Protein AF-A0ABD6ERK0-F1 (afdb_monomer_lite)

Foldseek 3Di:
DPVCVCVVLDDDFQPFPFDFFVPFFFDLDDPDQPQVLDPPPPDVVVVVVVVVCCVVVVVVLVPDDPVVNVVVVVVVVVVVVVVVVVSVVVNVPDPPLLALSLFVNQQDPVVVVVVVVVVVVVVVDDDDDDDDDDPPPPPGDGDDDRDPLVVLVCLLVLLVQLPFQDADPVRDTSNNVSVVVVSNCCRNPLSSSCSNLLNPLPVVVPCVPPVADDDDPVNVSSLVSLQSSLVVCVVRRQNNLSNLLRSLLRSLLVCVVQPAACSLVSLLSSLVVNLSSLLSRHPRDPVVVCVRCVVSVRCLLAAPLDAFAFAQKEWEAEPCVVVVDDIDMDGADPADFLLVVLVVRCVVNVPDPVQSLQKFKAFPGHRQTDDRRDHRRSPGGYDPPDHGYIYTDGHDNLVSLQSNLVVLLSVLSSLLSNLSSLLSNQVSDDLVCNAVSLVVVQVSQLPHPCAPVVLLDADVVNLDDPSNVVRVVSNLSSLLSLLSSLLSSLLSYDLPDDDPCVLSSLVSLLSSCQVPVVPPVSVVSSVVSLVSNCVRNVVCVVPCSCVSHVVSVVVSD

Secondary structure (DSSP, 8-state):
--TTHHHHS-PPPP--SSPPPSSPSSBS-PPPSS-TTS-----HHHHHHHHHHHHHHHHHHHTS-HHHHHHHHHHHHHHHHHHHHHHHHHHHH--GGGS-HHHHH-B-HHHHHHHHHHHHHHTTS----------------BPPP---GGGGGTHHHHHHGGG---B-TTS-BHHHHHHHHHHHHHHH-HHHHHHHHHTTTS-HHHHTT-S-----HHHHHHHHHHHHHHHHSSSPPHHHHHHHHHHHHHHHHHHHHS--TTHHHHHHHHHHHHHHHGGG-BT--HHHHHHHHHHTT-HHHH-TT--PPBPSEEEEE-GGGGGTPPPEEEE--TT-BHHHHHHHHHHHTT--TTTGGGEEEEETTT-PBPPTTSBGGGT-B--TT---EEEEEE--HHHHHHHHHHHHHHHHHHHHHHHHHHHHHHHT--GGGHHHHHHHHHHHHHT-TTTTHHHH---GGG-SSTTHHHHHHHHHHHHHHHHHHHHHHHHHS-TTS-SSSHHHHHHHHHHHHHHHTT-HHHHHHHHHHHHHHHHHTHHHHTTTGGGGTHHHHHHH-

Sequence (557 aa):
MEDGAQLNFKVPPPSIDFTLPSPPIGQSQNPVVDPPWMPHVKTKVEELSLKEEEQATSQTIMTMTRTRRKQKQEMVRKAVIEAEEKQCLLRQKFPLRATAVIQQAAYEPALFHHQATTQMNAEGSGEEADGHPSSTRQQMPVAQPLLPSSLLAVVPSIIEMLDDVQVDSDGISVSDVAKKVIWSCICEDPALFLRHFLEKLTNRDRQSTTFDFHSTSRWEYLMSLLRKLILRFRPIPNQTAYTLLNYLFGFVMFYVRSPCEGSDRAIGMALSITWLVAPNVHGLYFKDLKQTLKKEQCDQALMITANVPSAKKIIVHGPDSGVGGIPAQFPIHEDTQFQQLLTDSLEFFNIPENEVGSYFLVDTKTNLVHVPTYYVRDFYFFHRSFYPQISLMKIDVDEAHLRMRTMAFNQKFIECGKVLLTYDSLKHSVPAVIPQRIFFLHDEFTHLPSFPRKSLETCFGMYNGPMGCELQAMDAMHKHLWAKLMADMFEKMENAFMFGDLHLFINVINGVVLMHCEDVIILRRCMATYISMAVHFNTLFATQGFFLIMPTILRCY

Radius of gyration: 29.51 Å; chains: 1; bounding box: 86×69×81 Å

Structure (mmCIF, N/CA/C/O backbone):
data_AF-A0ABD6ERK0-F1
#
_entry.id   AF-A0ABD6ERK0-F1
#
loop_
_atom_site.group_PDB
_atom_site.id
_atom_site.type_symbol
_atom_site.label_atom_id
_atom_site.label_alt_id
_atom_site.label_comp_id
_atom_site.label_asym_id
_atom_site.label_entity_id
_atom_site.label_seq_id
_atom_site.pdbx_PDB_ins_code
_atom_site.Cartn_x
_atom_site.Cartn_y
_atom_site.Cartn_z
_atom_site.occupancy
_atom_site.B_iso_or_equiv
_atom_site.auth_seq_id
_atom_site.auth_comp_id
_atom_site.auth_asym_id
_atom_site.auth_atom_id
_atom_site.pdbx_PDB_model_num
ATOM 1 N N . MET A 1 1 ? -13.112 9.179 -47.337 1.00 39.22 1 MET A N 1
ATOM 2 C CA . MET A 1 1 ? -13.071 8.511 -46.016 1.00 39.22 1 MET A CA 1
ATOM 3 C C . MET A 1 1 ? -12.095 9.178 -45.053 1.00 39.22 1 MET A C 1
ATOM 5 O O . MET A 1 1 ? -12.216 8.915 -43.869 1.00 39.22 1 MET A O 1
ATOM 9 N N . GLU A 1 2 ? -11.162 10.019 -45.514 1.00 42.75 2 GLU A N 1
ATOM 10 C CA . GLU A 1 2 ? -10.186 10.701 -44.645 1.00 42.75 2 GLU A CA 1
ATOM 11 C C . GLU A 1 2 ? -10.699 12.050 -44.107 1.00 42.75 2 GLU A C 1
ATOM 13 O O . GLU A 1 2 ? -10.491 12.355 -42.932 1.00 42.75 2 GLU A O 1
ATOM 18 N N . ASP A 1 3 ? -11.469 12.805 -44.900 1.00 36.16 3 ASP A N 1
ATOM 19 C CA . ASP A 1 3 ? -12.079 14.060 -44.444 1.00 36.16 3 ASP A CA 1
ATOM 20 C C . ASP A 1 3 ? -13.128 13.822 -43.349 1.00 36.16 3 ASP A C 1
ATOM 22 O O . ASP A 1 3 ? -14.119 13.115 -43.539 1.00 36.16 3 ASP A O 1
ATOM 26 N N . GLY A 1 4 ? -12.891 14.408 -42.173 1.00 48.00 4 GLY A N 1
ATOM 27 C CA . GLY A 1 4 ? -13.768 14.312 -41.001 1.00 48.00 4 GLY A CA 1
ATOM 28 C C . GLY A 1 4 ? -13.608 13.038 -40.160 1.00 48.00 4 GLY A C 1
ATOM 29 O O . GLY A 1 4 ? -14.177 12.963 -39.071 1.00 48.00 4 GLY A O 1
ATOM 30 N N . ALA A 1 5 ? -12.799 12.059 -40.582 1.00 50.19 5 ALA A N 1
ATOM 31 C CA . ALA A 1 5 ? -12.547 10.844 -39.798 1.00 50.19 5 ALA A CA 1
ATOM 32 C C . ALA A 1 5 ? -11.905 11.165 -38.440 1.00 50.19 5 ALA A C 1
ATOM 34 O O . ALA A 1 5 ? -12.342 10.656 -37.411 1.00 50.19 5 ALA A O 1
ATOM 35 N N . GLN A 1 6 ? -10.945 12.092 -38.403 1.00 46.62 6 GLN A N 1
ATOM 36 C CA . GLN A 1 6 ? -10.328 12.540 -37.150 1.00 46.62 6 GLN A CA 1
ATOM 37 C C . GLN A 1 6 ? -11.318 13.208 -36.180 1.00 46.62 6 GLN A C 1
ATOM 39 O O . GLN A 1 6 ? -11.075 13.195 -34.980 1.00 46.62 6 GLN A O 1
ATOM 44 N N . LEU A 1 7 ? -12.435 13.766 -36.666 1.00 49.31 7 LEU A N 1
ATOM 45 C CA . LEU A 1 7 ? -13.499 14.324 -35.819 1.00 49.31 7 LEU A CA 1
ATOM 46 C C . LEU A 1 7 ? -14.461 13.235 -35.314 1.00 49.31 7 LEU A C 1
ATOM 48 O O . LEU A 1 7 ? -14.952 13.335 -34.194 1.00 49.31 7 LEU A O 1
ATOM 52 N N . ASN A 1 8 ? -14.686 12.181 -36.106 1.00 50.41 8 ASN A N 1
ATOM 53 C CA . ASN A 1 8 ? -15.605 11.082 -35.786 1.00 50.41 8 ASN A CA 1
ATOM 54 C C . ASN A 1 8 ? -14.971 9.959 -34.942 1.00 50.41 8 ASN A C 1
ATOM 56 O O . ASN A 1 8 ? -15.676 9.279 -34.201 1.00 50.41 8 ASN A O 1
ATOM 60 N N . PHE A 1 9 ? -13.652 9.757 -35.031 1.00 53.31 9 PHE A N 1
ATOM 61 C CA . PHE A 1 9 ? -12.916 8.738 -34.268 1.00 53.31 9 PHE A CA 1
ATOM 62 C C . PHE A 1 9 ? -12.213 9.292 -33.023 1.00 53.31 9 PHE A C 1
ATOM 64 O O . PHE A 1 9 ? -11.532 8.544 -32.320 1.00 53.31 9 PHE A O 1
ATOM 71 N N . LYS A 1 10 ? -12.374 10.588 -32.723 1.00 56.91 10 LYS A N 1
ATOM 72 C CA . LYS A 1 10 ? -11.794 11.192 -31.526 1.00 56.91 10 LYS A CA 1
ATOM 73 C C . LYS A 1 10 ? -12.532 10.692 -30.293 1.00 56.91 10 LYS A C 1
ATOM 75 O O . LYS A 1 10 ? -13.604 11.179 -29.942 1.00 56.91 10 LYS A O 1
ATOM 80 N N . VAL A 1 11 ? -11.941 9.714 -29.622 1.00 63.28 11 VAL A N 1
ATOM 81 C CA . VAL A 1 11 ? -12.411 9.300 -28.305 1.00 63.28 11 VAL A CA 1
ATOM 82 C C . VAL A 1 11 ? -11.940 10.362 -27.305 1.00 63.28 11 VAL A C 1
ATOM 84 O O . VAL A 1 11 ? -10.745 10.668 -27.278 1.00 63.28 11 VAL A O 1
ATOM 87 N N . PRO A 1 12 ? -12.833 10.973 -26.503 1.00 66.31 12 PRO A N 1
ATOM 88 C CA . PRO A 1 12 ? -12.411 11.910 -25.460 1.00 66.31 12 PRO A CA 1
ATOM 89 C C . PRO A 1 12 ? -11.480 11.204 -24.460 1.00 66.31 12 PRO A C 1
ATOM 91 O O . PRO A 1 12 ? -11.413 9.981 -24.461 1.00 66.31 12 PRO A O 1
ATOM 94 N N . PRO A 1 13 ? -10.777 11.895 -23.556 1.00 68.00 13 PRO A N 1
ATOM 95 C CA . PRO A 1 13 ? -10.128 11.230 -22.425 1.00 68.00 13 PRO A CA 1
ATOM 96 C C . PRO A 1 13 ? -11.131 10.401 -21.593 1.00 68.00 13 PRO A C 1
ATOM 98 O O . PRO A 1 13 ? -12.347 10.634 -21.693 1.00 68.00 13 PRO A O 1
ATOM 101 N N . PRO A 1 14 ? -10.666 9.425 -20.789 1.00 75.88 14 PRO A N 1
ATOM 102 C CA . PRO A 1 14 ? -11.515 8.761 -19.805 1.00 75.88 14 PRO A CA 1
ATOM 103 C C . PRO A 1 14 ? -12.236 9.795 -18.934 1.00 75.88 14 PRO A C 1
ATOM 105 O O . PRO A 1 14 ? -11.604 10.692 -18.376 1.00 75.88 14 PRO A O 1
ATOM 108 N N . SER A 1 15 ? -13.560 9.686 -18.838 1.00 82.31 15 SER A N 1
ATOM 109 C CA . SER A 1 15 ? -14.375 10.539 -17.978 1.00 82.31 15 SER A CA 1
ATOM 110 C C . SER A 1 15 ? -14.292 10.009 -16.550 1.00 82.31 15 SER A C 1
ATOM 112 O O . SER A 1 15 ? -15.090 9.162 -16.158 1.00 82.31 15 SER A O 1
ATOM 114 N N . ILE A 1 16 ? -13.308 10.487 -15.792 1.00 85.88 16 ILE A N 1
ATOM 115 C CA . ILE A 1 16 ? -13.123 10.143 -14.379 1.00 85.88 16 ILE A CA 1
ATOM 116 C C . ILE A 1 16 ? -13.662 11.246 -13.463 1.00 85.88 16 ILE A C 1
ATOM 118 O O . ILE A 1 16 ? -13.594 12.428 -13.797 1.00 85.88 16 ILE A O 1
ATOM 122 N N . ASP A 1 17 ? -14.138 10.857 -12.281 1.00 84.69 17 ASP A N 1
ATOM 123 C CA . ASP A 1 17 ? -14.733 11.780 -11.300 1.00 84.69 17 ASP A CA 1
ATOM 124 C C . ASP A 1 17 ? -13.699 12.336 -10.299 1.00 84.69 17 ASP A C 1
ATOM 126 O O . ASP A 1 17 ? -14.041 12.981 -9.308 1.00 84.69 17 ASP A O 1
ATOM 130 N N . PHE A 1 18 ? -12.415 12.064 -10.531 1.00 89.75 18 PHE A N 1
ATOM 131 C CA . PHE A 1 18 ? -11.323 12.414 -9.631 1.00 89.75 18 PHE A CA 1
ATOM 132 C C . PHE A 1 18 ? -10.154 13.057 -10.372 1.00 89.75 18 PHE A C 1
ATOM 134 O O . PHE A 1 18 ? -9.993 12.924 -11.582 1.00 89.75 18 PHE A O 1
ATOM 141 N N . THR A 1 19 ? -9.310 13.770 -9.630 1.00 92.81 19 THR A N 1
ATOM 142 C CA . THR A 1 19 ? -8.120 14.429 -10.178 1.00 92.81 19 THR A CA 1
ATOM 143 C C . THR A 1 19 ? -6.888 13.551 -10.012 1.00 92.81 19 THR A C 1
ATOM 145 O O . THR A 1 19 ? -6.729 12.903 -8.978 1.00 92.81 19 THR A O 1
ATOM 148 N N . LEU A 1 20 ? -5.974 13.605 -10.976 1.00 94.31 20 LEU A N 1
ATOM 149 C CA . LEU A 1 20 ? -4.662 12.963 -10.877 1.00 94.31 20 LEU A CA 1
ATOM 150 C C . LEU A 1 20 ? -3.682 13.812 -10.036 1.00 94.31 20 LEU A C 1
ATOM 152 O O . LEU A 1 20 ? -3.896 15.021 -9.911 1.00 94.31 20 LEU A O 1
ATOM 156 N N . PRO A 1 21 ? -2.604 13.217 -9.486 1.00 94.56 21 PRO A N 1
ATOM 157 C CA . PRO A 1 21 ? -1.539 13.965 -8.813 1.00 94.56 21 PRO A CA 1
ATOM 158 C C . PRO A 1 21 ? -0.911 15.041 -9.715 1.00 94.56 21 PRO A C 1
ATOM 160 O O . PRO A 1 21 ? -0.684 14.791 -10.903 1.00 94.56 21 PRO A O 1
ATOM 163 N N . SER A 1 22 ? -0.596 16.219 -9.157 1.00 92.75 22 SER A N 1
ATOM 164 C CA . SER A 1 22 ? 0.041 17.317 -9.898 1.00 92.75 22 SER A CA 1
ATOM 165 C C . SER A 1 22 ? 1.295 17.889 -9.195 1.00 92.75 22 SER A C 1
ATOM 167 O O . SER A 1 22 ? 1.186 18.619 -8.195 1.00 92.75 22 SER A O 1
ATOM 169 N N . PRO A 1 23 ? 2.512 17.653 -9.734 1.00 93.56 23 PRO A N 1
ATOM 170 C CA . PRO A 1 23 ? 2.796 17.003 -11.018 1.00 93.56 23 PRO A CA 1
ATOM 171 C C . PRO A 1 23 ? 2.536 15.484 -10.995 1.00 93.56 23 PRO A C 1
ATOM 173 O O . PRO A 1 23 ? 2.523 14.886 -9.919 1.00 93.56 23 PRO A O 1
ATOM 176 N N . PRO A 1 24 ? 2.369 14.841 -12.165 1.00 93.50 24 PRO A N 1
ATOM 177 C CA . PRO A 1 24 ? 2.331 13.388 -12.249 1.00 93.50 24 PRO A CA 1
ATOM 178 C C . PRO A 1 24 ? 3.612 12.754 -11.702 1.00 93.50 24 PRO A C 1
ATOM 180 O O . PRO A 1 24 ? 4.706 13.302 -11.840 1.00 93.50 24 PRO A O 1
ATOM 183 N N . ILE A 1 25 ? 3.478 11.569 -11.118 1.00 93.69 25 ILE A N 1
ATOM 184 C CA . ILE A 1 25 ? 4.581 10.856 -10.476 1.00 93.69 25 ILE A CA 1
ATOM 185 C C . ILE A 1 25 ? 5.231 9.887 -11.467 1.00 93.69 25 ILE A C 1
ATOM 187 O O . ILE A 1 25 ? 4.555 9.066 -12.091 1.00 93.69 25 ILE A O 1
ATOM 191 N N . GLY A 1 26 ? 6.561 9.963 -11.564 1.00 91.25 26 GLY A N 1
ATOM 192 C CA . GLY A 1 26 ? 7.364 9.185 -12.504 1.00 91.25 26 GLY A CA 1
ATOM 193 C C . GLY A 1 26 ? 7.363 9.768 -13.919 1.00 91.25 26 GLY A C 1
ATOM 194 O O . GLY A 1 26 ? 6.936 10.896 -14.158 1.00 91.25 26 GLY A O 1
ATOM 195 N N . GLN A 1 27 ? 7.867 8.989 -14.869 1.00 87.44 27 GLN A N 1
ATOM 196 C CA . GLN A 1 27 ? 7.986 9.364 -16.274 1.00 87.44 27 GLN A CA 1
ATOM 197 C C . GLN A 1 27 ? 7.202 8.383 -17.142 1.00 87.44 27 GLN A C 1
ATOM 199 O O . GLN A 1 27 ? 7.307 7.169 -16.960 1.00 87.44 27 GLN A O 1
ATOM 204 N N . SER A 1 28 ? 6.434 8.912 -18.098 1.00 81.31 28 SER A N 1
ATOM 205 C CA . SER A 1 28 ? 5.594 8.102 -18.986 1.00 81.31 28 SER A CA 1
ATOM 206 C C . SER A 1 28 ? 6.409 7.209 -19.912 1.00 81.31 28 SER A C 1
ATOM 208 O O . SER A 1 28 ? 6.027 6.073 -20.162 1.00 81.31 28 SER A O 1
ATOM 210 N N . GLN A 1 29 ? 7.538 7.697 -20.414 1.00 73.25 29 GLN A N 1
ATOM 211 C CA . GLN A 1 29 ? 8.322 7.000 -21.422 1.00 73.25 29 GLN A CA 1
ATOM 212 C C . GLN A 1 29 ? 9.809 7.270 -21.257 1.00 73.25 29 GLN A C 1
ATOM 214 O O . GLN A 1 29 ? 10.222 8.375 -20.900 1.00 73.25 29 GLN A O 1
ATOM 219 N N . ASN A 1 30 ? 10.611 6.261 -21.590 1.00 72.31 30 ASN A N 1
ATOM 220 C CA . ASN A 1 30 ? 12.036 6.467 -21.792 1.00 72.31 30 ASN A CA 1
ATOM 221 C C . ASN A 1 30 ? 12.264 7.082 -23.168 1.00 72.31 30 ASN A C 1
ATOM 223 O O . ASN A 1 30 ? 11.604 6.669 -24.124 1.00 72.31 30 ASN A O 1
ATOM 227 N N . PRO A 1 31 ? 13.206 8.029 -23.297 1.00 72.44 31 PRO A N 1
ATOM 228 C CA . PRO A 1 31 ? 13.581 8.532 -24.605 1.00 72.44 31 PRO A CA 1
ATOM 229 C C . PRO A 1 31 ? 14.077 7.366 -25.464 1.00 72.44 31 PRO A C 1
ATOM 231 O O . PRO A 1 31 ? 14.952 6.603 -25.043 1.00 72.44 31 PRO A O 1
ATOM 234 N N . VAL A 1 32 ? 13.493 7.221 -26.655 1.00 75.94 32 VAL A N 1
ATOM 235 C CA . VAL A 1 32 ? 13.924 6.217 -27.629 1.00 75.94 32 VAL A CA 1
ATOM 236 C C . VAL A 1 32 ? 15.338 6.563 -28.074 1.00 75.94 32 VAL A C 1
ATOM 238 O O . VAL A 1 32 ? 15.610 7.692 -28.484 1.00 75.94 32 VAL A O 1
ATOM 241 N N . VAL A 1 33 ? 16.242 5.592 -27.957 1.00 73.94 33 VAL A N 1
ATOM 242 C CA . VAL A 1 33 ? 17.624 5.741 -28.413 1.00 73.94 33 VAL A CA 1
ATOM 243 C C . VAL A 1 33 ? 17.616 5.673 -29.937 1.00 73.94 33 VAL A C 1
ATOM 245 O O . VAL A 1 33 ? 17.230 4.650 -30.491 1.00 73.94 33 VAL A O 1
ATOM 248 N N . ASP A 1 34 ? 18.027 6.759 -30.589 1.00 70.06 34 ASP A N 1
ATOM 249 C CA . ASP A 1 34 ? 18.109 6.907 -32.050 1.00 70.06 34 ASP A CA 1
ATOM 250 C C . ASP A 1 34 ? 16.825 6.499 -32.785 1.00 70.06 34 ASP A C 1
ATOM 252 O O . ASP A 1 34 ? 16.810 5.504 -33.514 1.00 70.06 34 ASP A O 1
ATOM 256 N N . PRO A 1 35 ? 15.722 7.246 -32.597 1.00 72.19 35 PRO A N 1
ATOM 257 C CA . PRO A 1 35 ? 14.460 6.893 -33.219 1.00 72.19 35 PRO A CA 1
ATOM 258 C C . PRO A 1 35 ? 14.608 6.974 -34.747 1.00 72.19 35 PRO A C 1
ATOM 260 O O . PRO A 1 35 ? 14.918 8.054 -35.257 1.00 72.19 35 PRO A O 1
ATOM 263 N N . PRO A 1 36 ? 14.355 5.889 -35.506 1.00 67.81 36 PRO A N 1
ATOM 264 C CA . PRO A 1 36 ? 14.540 5.888 -36.960 1.00 67.81 36 PRO A CA 1
ATOM 265 C C . PRO A 1 36 ? 13.576 6.838 -37.688 1.00 67.81 36 PRO A C 1
ATOM 267 O O . PRO A 1 36 ? 13.808 7.188 -38.840 1.00 67.81 36 PRO A O 1
ATOM 270 N N . TRP A 1 37 ? 12.502 7.257 -37.014 1.00 70.25 37 TRP A N 1
ATOM 271 C CA . TRP A 1 37 ? 11.510 8.220 -37.495 1.00 70.25 37 TRP A CA 1
ATOM 272 C C . TRP A 1 37 ? 11.851 9.680 -37.169 1.00 70.25 37 TRP A C 1
ATOM 274 O O . TRP A 1 37 ? 11.158 10.580 -37.638 1.00 70.25 37 TRP A O 1
ATOM 284 N N . MET A 1 38 ? 12.884 9.949 -36.362 1.00 65.00 38 MET A N 1
ATOM 285 C CA . MET A 1 38 ? 13.260 11.323 -36.041 1.00 65.00 38 MET A CA 1
ATOM 286 C C . MET A 1 38 ? 14.084 11.898 -37.201 1.00 65.00 38 MET A C 1
ATOM 288 O O . MET A 1 38 ? 15.138 11.345 -37.531 1.00 65.00 38 MET A O 1
ATOM 292 N N . PRO A 1 39 ? 13.643 12.991 -37.850 1.00 59.28 39 PRO A N 1
ATOM 293 C CA . PRO A 1 39 ? 14.443 13.617 -38.889 1.00 59.28 39 PRO A CA 1
ATOM 294 C C . PRO A 1 39 ? 15.776 14.071 -38.291 1.00 59.28 39 PRO A C 1
ATOM 296 O O . PRO A 1 39 ? 15.822 14.619 -37.189 1.00 59.28 39 PRO A O 1
ATOM 299 N N . HIS A 1 40 ? 16.862 13.873 -39.038 1.00 57.53 40 HIS A N 1
ATOM 300 C CA . HIS A 1 40 ? 18.178 14.409 -38.699 1.00 57.53 40 HIS A CA 1
ATOM 301 C C . HIS A 1 40 ? 18.157 15.927 -38.925 1.00 57.53 40 HIS A C 1
ATOM 303 O O . HIS A 1 40 ? 18.734 16.443 -39.883 1.00 57.53 40 HIS A O 1
ATOM 309 N N . VAL A 1 41 ? 17.420 16.654 -38.086 1.00 49.06 41 VAL A N 1
ATOM 310 C CA . VAL A 1 41 ? 17.426 18.111 -38.088 1.00 49.06 41 VAL A CA 1
ATOM 311 C C . VAL A 1 41 ? 18.729 18.515 -37.427 1.00 49.06 41 VAL A C 1
ATOM 313 O O . VAL A 1 41 ? 18.817 18.596 -36.207 1.00 49.06 41 VAL A O 1
ATOM 316 N N . LYS A 1 42 ? 19.757 18.754 -38.242 1.00 43.44 42 LYS A N 1
ATOM 317 C CA . LYS A 1 42 ? 20.904 19.550 -37.814 1.00 43.44 42 LYS A CA 1
ATOM 318 C C . LYS A 1 42 ? 20.364 20.941 -37.506 1.00 43.44 42 LYS A C 1
ATOM 320 O O . LYS A 1 42 ? 20.173 21.755 -38.411 1.00 43.44 42 LYS A O 1
ATOM 325 N N . THR A 1 43 ? 19.991 21.196 -36.257 1.00 42.59 43 THR A N 1
ATOM 326 C CA . THR A 1 43 ? 19.592 22.538 -35.848 1.00 42.59 43 THR A CA 1
ATOM 327 C C . THR A 1 43 ? 20.782 23.451 -36.113 1.00 42.59 43 THR A C 1
ATOM 329 O O . THR A 1 43 ? 21.922 23.126 -35.784 1.00 42.59 43 THR A O 1
ATOM 332 N N . LYS A 1 44 ? 20.536 24.611 -36.734 1.00 40.50 44 LYS A N 1
ATOM 333 C CA . LYS A 1 44 ? 21.584 25.609 -37.006 1.00 40.50 44 LYS A CA 1
ATOM 334 C C . LYS A 1 44 ? 22.399 25.958 -35.754 1.00 40.50 44 LYS A C 1
ATOM 336 O O . LYS A 1 44 ? 23.532 26.376 -35.901 1.00 40.50 44 LYS A O 1
ATOM 341 N N . VAL A 1 45 ? 21.849 25.753 -34.554 1.00 40.72 45 VAL A N 1
ATOM 342 C CA . VAL A 1 45 ? 22.523 25.932 -33.259 1.00 40.72 45 VAL A CA 1
ATOM 343 C C . VAL A 1 45 ? 23.601 24.873 -33.007 1.00 40.72 45 VAL A C 1
ATOM 345 O O . VAL A 1 45 ? 24.693 25.248 -32.607 1.00 40.72 45 VAL A O 1
ATOM 348 N N . GLU A 1 46 ? 23.355 23.592 -33.301 1.00 37.72 46 GLU A N 1
ATOM 349 C CA . GLU A 1 46 ? 24.393 22.551 -33.220 1.00 37.72 46 GLU A CA 1
ATOM 350 C C . GLU A 1 46 ? 25.439 22.724 -34.322 1.00 37.72 46 GLU A C 1
ATOM 352 O O . GLU A 1 46 ? 26.622 22.537 -34.075 1.00 37.72 46 GLU A O 1
ATOM 357 N N . GLU A 1 47 ? 25.045 23.156 -35.527 1.00 38.97 47 GLU A N 1
ATOM 358 C CA . GLU A 1 47 ? 26.024 23.527 -36.554 1.00 38.97 47 GLU A CA 1
ATOM 359 C C . GLU A 1 47 ? 26.823 24.779 -36.189 1.00 38.97 47 GLU A C 1
ATOM 361 O O . GLU A 1 47 ? 27.983 24.850 -36.565 1.00 38.97 47 GLU A O 1
ATOM 366 N N . LEU A 1 48 ? 26.241 25.763 -35.500 1.00 38.59 48 LEU A N 1
ATOM 367 C CA . LEU A 1 48 ? 26.943 26.970 -35.062 1.00 38.59 48 LEU A CA 1
ATOM 368 C C . LEU A 1 48 ? 27.855 26.677 -33.873 1.00 38.59 48 LEU A C 1
ATOM 370 O O . LEU A 1 48 ? 28.981 27.142 -33.898 1.00 38.59 48 LEU A O 1
ATOM 374 N N . SER A 1 49 ? 27.448 25.846 -32.909 1.00 40.78 49 SER A N 1
ATOM 375 C CA . SER A 1 49 ? 28.321 25.423 -31.808 1.00 40.78 49 SER A CA 1
ATOM 376 C C . SER A 1 49 ? 29.430 24.493 -32.290 1.00 40.78 49 SER A C 1
ATOM 378 O O . SER A 1 49 ? 30.565 24.636 -31.856 1.00 40.78 49 SER A O 1
ATOM 380 N N . LEU A 1 50 ? 29.142 23.587 -33.235 1.00 40.53 50 LEU A N 1
ATOM 381 C CA . LEU A 1 50 ? 30.161 22.756 -33.879 1.00 40.53 50 LEU A CA 1
ATOM 382 C C . LEU A 1 50 ? 31.058 23.585 -34.798 1.00 40.53 50 LEU A C 1
ATOM 384 O O . LEU A 1 50 ? 32.246 23.316 -34.824 1.00 40.53 50 LEU A O 1
ATOM 388 N N . LYS A 1 51 ? 30.553 24.606 -35.505 1.00 40.62 51 LYS A N 1
ATOM 389 C CA . LYS A 1 51 ? 31.380 25.515 -36.323 1.00 40.62 51 LYS A CA 1
ATOM 390 C C . LYS A 1 51 ? 32.182 26.492 -35.469 1.00 40.62 51 LYS A C 1
ATOM 392 O O . LYS A 1 51 ? 33.304 26.793 -35.850 1.00 40.62 51 LYS A O 1
ATOM 397 N N . GLU A 1 52 ? 31.670 26.958 -34.332 1.00 44.75 52 GLU A N 1
ATOM 398 C CA . GLU A 1 52 ? 32.406 27.784 -33.366 1.00 44.75 52 GLU A CA 1
ATOM 399 C C . GLU A 1 52 ? 33.441 26.950 -32.610 1.00 44.75 52 GLU A C 1
ATOM 401 O O . GLU A 1 52 ? 34.578 27.395 -32.479 1.00 44.75 52 GLU A O 1
ATOM 406 N N . GLU A 1 53 ? 33.128 25.716 -32.197 1.00 46.97 53 GLU A N 1
ATOM 407 C CA . GLU A 1 53 ? 34.121 24.785 -31.654 1.00 46.97 53 GLU A CA 1
ATOM 408 C C . GLU A 1 53 ? 35.111 24.331 -32.726 1.00 46.97 53 GLU A C 1
ATOM 410 O O . GLU A 1 53 ? 36.299 24.267 -32.430 1.00 46.97 53 GLU A O 1
ATOM 415 N N . GLU A 1 54 ? 34.707 24.066 -33.971 1.00 46.03 54 GLU A N 1
ATOM 416 C CA . GLU A 1 54 ? 35.608 23.740 -35.088 1.00 46.03 54 GLU A CA 1
ATOM 417 C C . GLU A 1 54 ? 36.466 24.937 -35.490 1.00 46.03 54 GLU A C 1
ATOM 419 O O . GLU A 1 54 ? 37.635 24.741 -35.807 1.00 46.03 54 GLU A O 1
ATOM 424 N N . GLN A 1 55 ? 35.961 26.172 -35.450 1.00 47.31 55 GLN A N 1
ATOM 425 C CA . GLN A 1 55 ? 36.746 27.381 -35.719 1.00 47.31 55 GLN A CA 1
ATOM 426 C C . GLN A 1 55 ? 37.678 27.708 -34.550 1.00 47.31 55 GLN A C 1
ATOM 428 O O . GLN A 1 55 ? 38.864 27.951 -34.781 1.00 47.31 55 GLN A O 1
ATOM 433 N N . ALA A 1 56 ? 37.211 27.622 -33.303 1.00 49.91 56 ALA A N 1
ATOM 434 C CA . ALA A 1 56 ? 38.034 27.811 -32.111 1.00 49.91 56 ALA A CA 1
ATOM 435 C C . ALA A 1 56 ? 39.091 26.707 -31.986 1.00 49.91 56 ALA A C 1
ATOM 437 O O . ALA A 1 56 ? 40.256 26.983 -31.689 1.00 49.91 56 ALA A O 1
ATOM 438 N N . THR A 1 57 ? 38.747 25.449 -32.273 1.00 52.03 57 THR A N 1
ATOM 439 C CA . THR A 1 57 ? 39.716 24.351 -32.315 1.00 52.03 57 THR A CA 1
ATOM 440 C C . THR A 1 57 ? 40.638 24.451 -33.523 1.00 52.03 57 THR A C 1
ATOM 442 O O . THR A 1 57 ? 41.833 24.283 -33.314 1.00 52.03 57 THR A O 1
ATOM 445 N N . SER A 1 58 ? 40.177 24.804 -34.726 1.00 51.19 58 SER A N 1
ATOM 446 C CA . SER A 1 58 ? 41.029 24.947 -35.922 1.00 51.19 58 SER A CA 1
ATOM 447 C C . SER A 1 58 ? 42.027 26.099 -35.809 1.00 51.19 58 SER A C 1
ATOM 449 O O . SER A 1 58 ? 43.205 25.899 -36.110 1.00 51.19 58 SER A O 1
ATOM 451 N N . GLN A 1 59 ? 41.619 27.264 -35.295 1.00 51.03 59 GLN A N 1
ATOM 452 C CA . GLN A 1 59 ? 42.532 28.387 -35.038 1.00 51.03 59 GLN A CA 1
ATOM 453 C C . GLN A 1 59 ? 43.554 28.047 -33.938 1.00 51.03 59 GLN A C 1
ATOM 455 O O . GLN A 1 59 ? 44.741 28.351 -34.063 1.00 51.03 59 GLN A O 1
ATOM 460 N N . THR A 1 60 ? 43.125 27.316 -32.904 1.00 51.91 60 THR A N 1
ATOM 461 C CA . THR A 1 60 ? 43.996 26.827 -31.821 1.00 51.91 60 THR A CA 1
ATOM 462 C C . THR A 1 60 ? 44.927 25.689 -32.274 1.00 51.91 60 THR A C 1
ATOM 464 O O . THR A 1 60 ? 46.009 25.514 -31.727 1.00 51.91 60 THR A O 1
ATOM 467 N N . ILE A 1 61 ? 44.539 24.895 -33.276 1.00 50.69 61 ILE A N 1
ATOM 468 C CA . ILE A 1 61 ? 45.311 23.762 -33.814 1.00 50.69 61 ILE A CA 1
ATOM 469 C C . ILE A 1 61 ? 46.389 24.228 -34.806 1.00 50.69 61 ILE A C 1
ATOM 471 O O . ILE A 1 61 ? 47.439 23.589 -34.907 1.00 50.69 61 ILE A O 1
ATOM 475 N N . MET A 1 62 ? 46.156 25.330 -35.524 1.00 50.88 62 MET A N 1
ATOM 476 C CA . MET A 1 62 ? 47.085 25.873 -36.524 1.00 50.88 62 MET A CA 1
ATOM 477 C C . MET A 1 62 ? 48.349 26.508 -35.922 1.00 50.88 62 MET A C 1
ATOM 479 O O . MET A 1 62 ? 49.382 26.536 -36.583 1.00 50.88 62 MET A O 1
ATOM 483 N N . THR A 1 63 ? 48.301 26.952 -34.664 1.00 54.50 63 THR A N 1
ATOM 484 C CA . THR A 1 63 ? 49.426 27.574 -33.934 1.00 54.50 63 THR A CA 1
ATOM 485 C C . THR A 1 63 ? 50.151 26.614 -32.980 1.00 54.50 63 THR A C 1
ATOM 487 O O . THR A 1 63 ? 51.100 27.001 -32.300 1.00 54.50 63 THR A O 1
ATOM 490 N N . MET A 1 64 ? 49.738 25.343 -32.923 1.00 54.84 64 MET A N 1
ATOM 491 C CA . MET A 1 64 ? 50.301 24.336 -32.020 1.00 54.84 64 MET A CA 1
ATOM 492 C C . MET A 1 64 ? 51.406 23.495 -32.667 1.00 54.84 64 MET A C 1
ATOM 494 O O . MET A 1 64 ? 51.345 23.122 -33.837 1.00 54.84 64 MET A O 1
ATOM 498 N N . THR A 1 65 ? 52.399 23.106 -31.865 1.00 61.88 65 THR A N 1
ATOM 499 C CA . THR A 1 65 ? 53.420 22.128 -32.259 1.00 61.88 65 THR A CA 1
ATOM 500 C C . THR A 1 65 ? 52.784 20.804 -32.699 1.00 61.88 65 THR A C 1
ATOM 502 O O . THR A 1 65 ? 51.768 20.363 -32.152 1.00 61.88 65 THR A O 1
ATOM 505 N N . ARG A 1 66 ? 53.407 20.139 -33.686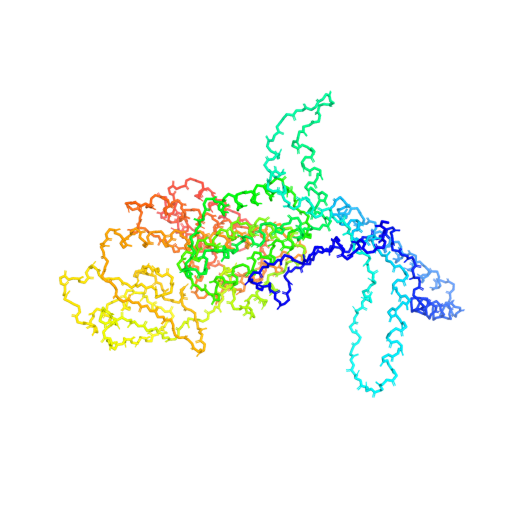 1.00 59.81 66 ARG A N 1
ATOM 506 C CA . ARG A 1 66 ? 52.943 18.880 -34.313 1.00 59.81 66 ARG A CA 1
ATOM 507 C C . ARG A 1 66 ? 52.466 17.826 -33.295 1.00 59.81 66 ARG A C 1
ATOM 509 O O . ARG A 1 66 ? 51.480 17.135 -33.540 1.00 59.81 66 ARG A O 1
ATOM 516 N N . THR A 1 67 ? 53.127 17.735 -32.142 1.00 67.00 67 THR A N 1
ATOM 517 C CA . THR A 1 67 ? 52.800 16.845 -31.015 1.00 67.00 67 THR A CA 1
ATOM 518 C C . THR A 1 67 ? 51.498 17.208 -30.296 1.00 67.00 67 THR A C 1
ATOM 520 O O . THR A 1 67 ? 50.682 16.325 -30.042 1.00 67.00 67 THR A O 1
ATOM 523 N N . ARG A 1 68 ? 51.252 18.493 -30.013 1.00 57.81 68 ARG A N 1
ATOM 524 C CA . ARG A 1 68 ? 50.051 18.959 -29.296 1.00 57.81 68 ARG A CA 1
ATOM 525 C C . ARG A 1 68 ? 48.794 18.862 -30.167 1.00 57.81 68 ARG A C 1
ATOM 527 O O . ARG A 1 68 ? 47.728 18.494 -29.677 1.00 57.81 68 ARG A O 1
ATOM 534 N N . ARG A 1 69 ? 48.937 19.070 -31.482 1.00 64.38 69 ARG A N 1
ATOM 535 C CA . ARG A 1 69 ? 47.880 18.797 -32.472 1.00 64.38 69 ARG A CA 1
ATOM 536 C C . ARG A 1 69 ? 47.477 17.321 -32.486 1.00 64.38 69 ARG A C 1
ATOM 538 O O . ARG A 1 69 ? 46.287 17.026 -32.431 1.00 64.38 69 ARG A O 1
ATOM 545 N N . LYS A 1 70 ? 48.455 16.406 -32.511 1.00 72.50 70 LYS A N 1
ATOM 546 C CA . LYS A 1 70 ? 48.198 14.957 -32.476 1.00 72.50 70 LYS A CA 1
ATOM 547 C C . LYS A 1 70 ? 47.496 14.539 -31.177 1.00 72.50 70 LYS A C 1
ATOM 549 O O . LYS A 1 70 ? 46.548 13.771 -31.234 1.00 72.50 70 LYS A O 1
ATOM 554 N N . GLN A 1 71 ? 47.897 15.094 -30.029 1.00 68.44 71 GLN A N 1
ATOM 555 C CA . GLN A 1 71 ? 47.234 14.835 -28.742 1.00 68.44 71 GLN A CA 1
ATOM 556 C C . GLN A 1 71 ? 45.777 15.314 -28.710 1.00 68.44 71 GLN A C 1
ATOM 558 O O . GLN A 1 71 ? 44.911 14.584 -28.238 1.00 68.44 71 GLN A O 1
ATOM 563 N N . LYS A 1 72 ? 45.482 16.512 -29.233 1.00 65.62 72 LYS A N 1
ATOM 564 C CA . LYS A 1 72 ? 44.106 17.031 -29.280 1.00 65.62 72 LYS A CA 1
ATOM 565 C C . LYS A 1 72 ? 43.226 16.227 -30.247 1.00 65.62 72 LYS A C 1
ATOM 567 O O . LYS A 1 72 ? 42.090 15.923 -29.910 1.00 65.62 72 LYS A O 1
ATOM 572 N N . GLN A 1 73 ? 43.761 15.828 -31.405 1.00 71.00 73 GLN A N 1
ATOM 573 C CA . GLN A 1 73 ? 43.060 14.936 -32.339 1.00 71.00 73 GLN A CA 1
ATOM 574 C C . GLN A 1 73 ? 42.758 13.568 -31.715 1.00 71.00 73 GLN A C 1
ATOM 576 O O . GLN A 1 73 ? 41.651 13.063 -31.876 1.00 71.00 73 GLN A O 1
ATOM 581 N N . GLU A 1 74 ? 43.704 12.998 -30.967 1.00 71.88 74 GLU A N 1
ATOM 582 C CA . GLU A 1 74 ? 43.499 11.726 -30.268 1.00 71.88 74 GLU A CA 1
ATOM 583 C C . GLU A 1 74 ? 42.454 11.846 -29.150 1.00 71.88 74 GLU A C 1
ATOM 585 O O . GLU A 1 74 ? 41.614 10.967 -28.994 1.00 71.88 74 GLU A O 1
ATOM 590 N N . MET A 1 75 ? 42.450 12.961 -28.411 1.00 66.94 75 MET A N 1
ATOM 591 C CA . MET A 1 75 ? 41.447 13.246 -27.380 1.00 66.94 75 MET A CA 1
ATOM 592 C C . MET A 1 75 ? 40.034 13.347 -27.968 1.00 66.94 75 MET A C 1
ATOM 594 O O . MET A 1 75 ? 39.111 12.746 -27.426 1.00 66.94 75 MET A O 1
ATOM 598 N N . VAL A 1 76 ? 39.871 14.044 -29.099 1.00 71.12 76 VAL A N 1
ATOM 599 C CA . VAL A 1 76 ? 38.584 14.127 -29.813 1.00 71.12 76 VAL A CA 1
ATOM 600 C C . VAL A 1 76 ? 38.166 12.752 -30.331 1.00 71.12 76 VAL A C 1
ATOM 602 O O . VAL A 1 76 ? 37.034 12.339 -30.108 1.00 71.12 76 VAL A O 1
ATOM 605 N N . ARG A 1 77 ? 39.081 12.000 -30.960 1.00 71.00 77 ARG A N 1
ATOM 606 C CA . ARG A 1 77 ? 38.801 10.637 -31.437 1.00 71.00 77 ARG A CA 1
ATOM 607 C C . ARG A 1 77 ? 38.346 9.728 -30.294 1.00 71.00 77 ARG A C 1
ATOM 609 O O . ARG A 1 77 ? 37.374 8.999 -30.455 1.00 71.00 77 ARG A O 1
ATOM 616 N N . LYS A 1 78 ? 39.016 9.794 -29.141 1.00 74.25 78 LYS A N 1
ATOM 617 C CA . LYS A 1 78 ? 38.649 9.029 -27.946 1.00 74.25 78 LYS A CA 1
ATOM 618 C C . LYS A 1 78 ? 37.274 9.435 -27.411 1.00 74.25 78 LYS A C 1
ATOM 620 O O . LYS A 1 78 ? 36.485 8.554 -27.105 1.00 74.25 78 LYS A O 1
ATOM 625 N N . ALA A 1 79 ? 36.970 10.732 -27.354 1.00 70.06 79 ALA A N 1
ATOM 626 C CA . ALA A 1 79 ? 35.662 11.222 -26.919 1.00 70.06 79 ALA A CA 1
ATOM 627 C C . ALA A 1 79 ? 34.525 10.771 -27.854 1.00 70.06 79 ALA A C 1
ATOM 629 O O . ALA A 1 79 ? 33.455 10.404 -27.378 1.00 70.06 79 ALA A O 1
ATOM 630 N N . VAL A 1 80 ? 34.761 10.742 -29.172 1.00 72.31 80 VAL A N 1
ATOM 631 C CA . VAL A 1 80 ? 33.795 10.218 -30.155 1.00 72.31 80 VAL A CA 1
ATOM 632 C C . VAL A 1 80 ? 33.565 8.720 -29.951 1.00 72.31 80 VAL A C 1
ATOM 634 O O . VAL A 1 80 ? 32.415 8.294 -29.900 1.00 72.31 80 VAL A O 1
ATOM 637 N N . ILE A 1 81 ? 34.636 7.936 -29.773 1.00 74.62 81 ILE A N 1
ATOM 638 C CA . ILE A 1 81 ? 34.533 6.495 -29.488 1.00 74.62 81 ILE A CA 1
ATOM 639 C C . ILE A 1 81 ? 33.760 6.262 -28.186 1.00 74.62 81 ILE A C 1
ATOM 641 O O . ILE A 1 81 ? 32.847 5.448 -28.160 1.00 74.62 81 ILE A O 1
ATOM 645 N N . GLU A 1 82 ? 34.066 7.006 -27.124 1.00 75.44 82 GLU A N 1
ATOM 646 C CA . GLU A 1 82 ? 33.386 6.885 -25.831 1.00 75.44 82 GLU A CA 1
ATOM 647 C C . GLU A 1 82 ? 31.898 7.270 -25.919 1.00 75.44 82 GLU A C 1
ATOM 649 O O . GLU A 1 82 ? 31.042 6.610 -25.325 1.00 75.44 82 GLU A O 1
ATOM 654 N N . ALA A 1 83 ? 31.560 8.304 -26.696 1.00 71.75 83 ALA A N 1
ATOM 655 C CA . ALA A 1 83 ? 30.175 8.682 -26.957 1.00 71.75 83 ALA A CA 1
ATOM 656 C C . ALA A 1 83 ? 29.420 7.593 -27.741 1.00 71.75 83 ALA A C 1
ATOM 658 O O . ALA A 1 83 ? 28.289 7.257 -27.383 1.00 71.75 83 ALA A O 1
ATOM 659 N N . GLU A 1 84 ? 30.047 7.002 -28.761 1.00 74.69 84 GLU A N 1
ATOM 660 C CA . GLU A 1 84 ? 29.464 5.923 -29.563 1.00 74.69 84 GLU A CA 1
ATOM 661 C C . GLU A 1 84 ? 29.324 4.620 -28.762 1.00 74.69 84 GLU A C 1
ATOM 663 O O . GLU A 1 84 ? 28.282 3.966 -28.825 1.00 74.69 84 GLU A O 1
ATOM 668 N N . GLU A 1 85 ? 30.309 4.274 -27.928 1.00 81.62 85 GLU A N 1
ATOM 669 C CA . GLU A 1 85 ? 30.227 3.163 -26.976 1.00 81.62 85 GLU A CA 1
ATOM 670 C C . GLU A 1 85 ? 29.081 3.378 -25.983 1.00 81.62 85 GLU A C 1
ATOM 672 O O . GLU A 1 85 ? 28.267 2.478 -25.764 1.00 81.62 85 GLU A O 1
ATOM 677 N N . LYS A 1 86 ? 28.943 4.592 -25.434 1.00 77.38 86 LYS A N 1
ATOM 678 C CA . LYS A 1 86 ? 27.828 4.954 -24.551 1.00 77.38 86 LYS A CA 1
ATOM 679 C C . LYS A 1 86 ? 26.479 4.806 -25.258 1.00 77.38 86 LYS A C 1
ATOM 681 O O . LYS A 1 86 ? 25.547 4.252 -24.677 1.00 77.38 86 LYS A O 1
ATOM 686 N N . GLN A 1 87 ? 26.365 5.256 -26.504 1.00 74.56 87 GLN A N 1
ATOM 687 C CA . GLN A 1 87 ? 25.14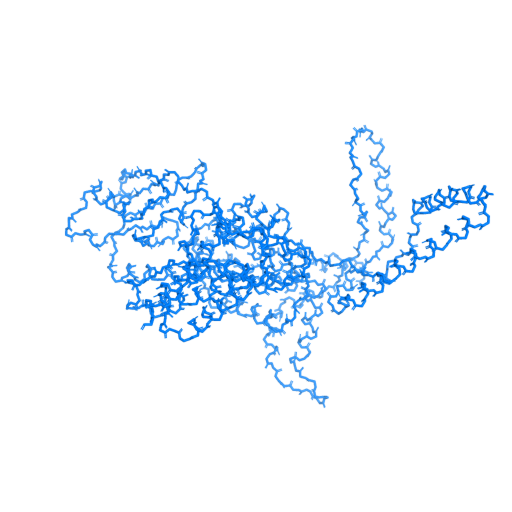4 5.131 -27.302 1.00 74.56 87 GLN A CA 1
ATOM 688 C C . GLN A 1 87 ? 24.838 3.665 -27.640 1.00 74.56 87 GLN A C 1
ATOM 690 O O . GLN A 1 87 ? 23.696 3.228 -27.513 1.00 74.56 87 GLN A O 1
ATOM 695 N N . CYS A 1 88 ? 25.854 2.867 -27.972 1.00 79.62 88 CYS A N 1
ATOM 696 C CA . CYS A 1 88 ? 25.733 1.428 -28.190 1.00 79.62 88 CYS A CA 1
ATOM 697 C C . CYS A 1 88 ? 25.221 0.705 -26.934 1.00 79.62 88 CYS A C 1
ATOM 699 O O . CYS A 1 88 ? 24.271 -0.076 -27.010 1.00 79.62 88 CYS A O 1
ATOM 701 N N . LEU A 1 89 ? 25.772 1.031 -25.760 1.00 81.06 89 LEU A N 1
ATOM 702 C CA . LEU A 1 89 ? 25.305 0.503 -24.476 1.00 81.06 89 LEU A CA 1
ATOM 703 C C . LEU A 1 89 ? 23.851 0.895 -24.179 1.00 81.06 89 LEU A C 1
ATOM 705 O O . LEU A 1 89 ? 23.103 0.089 -23.623 1.00 81.06 89 LEU A O 1
ATOM 709 N N . LEU A 1 90 ? 23.436 2.109 -24.551 1.00 78.44 90 LEU A N 1
ATOM 710 C CA . LEU A 1 90 ? 22.044 2.546 -24.427 1.00 78.44 90 LEU A CA 1
ATOM 711 C C . LEU A 1 90 ? 21.119 1.748 -25.358 1.00 78.44 90 LEU A C 1
ATOM 713 O O . LEU A 1 90 ? 20.083 1.273 -24.898 1.00 78.44 90 LEU A O 1
ATOM 717 N N . ARG A 1 91 ? 21.510 1.527 -26.623 1.00 78.25 91 ARG A N 1
ATOM 718 C CA . ARG A 1 91 ? 20.742 0.713 -27.587 1.00 78.25 91 ARG A CA 1
ATOM 719 C C . ARG A 1 91 ? 20.559 -0.724 -27.100 1.00 78.25 91 ARG A C 1
ATOM 721 O O . ARG A 1 91 ? 19.446 -1.235 -27.122 1.00 78.25 91 ARG A O 1
ATOM 728 N N . GLN A 1 92 ? 21.627 -1.359 -26.612 1.00 76.38 92 GLN A N 1
ATOM 729 C CA . GLN A 1 92 ? 21.581 -2.742 -26.112 1.00 76.38 92 GLN A CA 1
ATOM 730 C C . GLN A 1 92 ? 20.629 -2.917 -24.921 1.00 76.38 92 GLN A C 1
ATOM 732 O O . GLN A 1 92 ? 20.067 -3.993 -24.731 1.00 76.38 92 GLN A O 1
ATOM 737 N N . LYS A 1 93 ? 20.442 -1.867 -24.116 1.00 73.44 93 LYS A N 1
ATOM 738 C CA . LYS A 1 93 ? 19.569 -1.882 -22.936 1.00 73.44 93 LYS A CA 1
ATOM 739 C C . LYS A 1 93 ? 18.138 -1.419 -23.230 1.00 73.44 93 LYS A C 1
ATOM 741 O O . LYS A 1 93 ? 17.302 -1.471 -22.330 1.00 73.44 93 LYS A O 1
ATOM 746 N N . PHE A 1 94 ? 17.844 -0.948 -24.444 1.00 76.44 94 PHE A N 1
ATOM 747 C CA . PHE A 1 94 ? 16.561 -0.325 -24.756 1.00 76.44 94 PHE A CA 1
ATOM 748 C C . PHE A 1 94 ? 15.469 -1.368 -25.086 1.00 76.44 94 PHE A C 1
ATOM 750 O O . PHE A 1 94 ? 15.644 -2.182 -25.997 1.00 76.44 94 PHE A O 1
ATOM 757 N N . PRO A 1 95 ? 14.312 -1.360 -24.393 1.00 71.00 95 PRO A N 1
ATOM 758 C CA . PRO A 1 95 ? 13.260 -2.353 -24.596 1.00 71.00 95 PRO A CA 1
ATOM 759 C C . PRO A 1 95 ? 12.383 -2.009 -25.812 1.00 71.00 95 PRO A C 1
ATOM 761 O O . PRO A 1 95 ? 11.263 -1.517 -25.674 1.00 71.00 95 PRO A O 1
ATOM 764 N N . LEU A 1 96 ? 12.865 -2.322 -27.020 1.00 70.38 96 LEU A N 1
ATOM 765 C CA . LEU A 1 96 ? 12.182 -1.980 -28.279 1.00 70.38 96 LEU A CA 1
ATOM 766 C C . LEU A 1 96 ? 10.711 -2.442 -28.321 1.00 70.38 96 LEU A C 1
ATOM 768 O O . LEU A 1 96 ? 9.837 -1.690 -28.737 1.00 70.38 96 LEU A O 1
ATOM 772 N N . ARG A 1 97 ? 10.413 -3.654 -27.827 1.00 75.56 97 ARG A N 1
ATOM 773 C CA . ARG A 1 97 ? 9.054 -4.240 -27.842 1.00 75.56 97 ARG A CA 1
ATOM 774 C C . ARG A 1 97 ? 8.049 -3.554 -26.908 1.00 75.56 97 ARG A C 1
ATOM 776 O O . ARG A 1 97 ? 6.863 -3.842 -27.021 1.00 75.56 97 ARG A O 1
ATOM 783 N N . ALA A 1 98 ? 8.508 -2.702 -25.992 1.00 80.75 98 ALA A N 1
ATOM 784 C CA . ALA A 1 98 ? 7.668 -1.949 -25.058 1.00 80.75 98 ALA A CA 1
ATOM 785 C C . ALA A 1 98 ? 7.530 -0.467 -25.456 1.00 80.75 98 ALA A C 1
ATOM 787 O O . ALA A 1 98 ? 7.053 0.343 -24.667 1.00 80.75 98 ALA A O 1
ATOM 788 N N . THR A 1 99 ? 7.974 -0.096 -26.659 1.00 81.50 99 THR A N 1
ATOM 789 C CA . THR A 1 99 ? 7.884 1.278 -27.169 1.00 81.50 99 THR A CA 1
ATOM 790 C C . THR A 1 99 ? 6.559 1.478 -27.899 1.00 81.50 99 THR A C 1
ATOM 792 O O . THR A 1 99 ? 6.175 0.626 -28.694 1.00 81.50 99 THR A O 1
ATOM 795 N N . ALA A 1 100 ? 5.890 2.607 -27.654 1.00 81.19 100 ALA A N 1
ATOM 796 C CA . ALA A 1 100 ? 4.707 3.050 -28.397 1.00 81.19 100 ALA A CA 1
ATOM 797 C C . ALA A 1 100 ? 5.115 3.553 -29.793 1.00 81.19 100 ALA A C 1
ATOM 799 O O . ALA A 1 100 ? 5.161 4.756 -30.041 1.00 81.19 100 ALA A O 1
ATOM 800 N N . VAL A 1 101 ? 5.564 2.654 -30.671 1.00 79.25 101 VAL A N 1
ATOM 801 C CA . VAL A 1 101 ? 6.194 3.031 -31.944 1.00 79.25 101 VAL A CA 1
ATOM 802 C C . VAL A 1 101 ? 5.234 3.838 -32.804 1.00 79.25 101 VAL A C 1
ATOM 804 O O . VAL A 1 101 ? 5.668 4.819 -33.399 1.00 79.25 101 VAL A O 1
ATOM 807 N N . ILE A 1 102 ? 3.946 3.486 -32.839 1.00 77.88 102 ILE A N 1
ATOM 808 C CA . ILE A 1 102 ? 2.957 4.219 -33.638 1.00 77.88 102 ILE A CA 1
ATOM 809 C C . ILE A 1 102 ? 2.819 5.643 -33.097 1.00 77.88 102 ILE A C 1
ATOM 811 O O . ILE A 1 102 ? 2.898 6.596 -33.867 1.00 77.88 102 ILE A O 1
ATOM 815 N N . GLN A 1 103 ? 2.692 5.808 -31.777 1.00 75.81 103 GLN A N 1
ATOM 816 C CA . GLN A 1 103 ? 2.600 7.136 -31.166 1.00 75.81 103 GLN A CA 1
ATOM 817 C C . GLN A 1 103 ? 3.883 7.965 -31.347 1.00 75.81 103 GLN A C 1
ATOM 819 O O . GLN A 1 103 ? 3.809 9.157 -31.637 1.00 75.81 103 GLN A O 1
ATOM 824 N N . GLN A 1 104 ? 5.062 7.357 -31.187 1.00 75.81 104 GLN A N 1
ATOM 825 C CA . GLN A 1 104 ? 6.344 8.060 -31.321 1.00 75.81 104 GLN A CA 1
ATOM 826 C C . GLN A 1 104 ? 6.673 8.417 -32.774 1.00 75.81 104 GLN A C 1
ATOM 828 O O . GLN A 1 104 ? 7.303 9.445 -33.018 1.00 75.81 104 GLN A O 1
ATOM 833 N N . ALA A 1 105 ? 6.278 7.568 -33.725 1.00 73.19 105 ALA A N 1
ATOM 834 C CA . ALA A 1 105 ? 6.532 7.754 -35.149 1.00 73.19 105 ALA A CA 1
ATOM 835 C C . ALA A 1 105 ? 5.471 8.609 -35.850 1.00 73.19 105 ALA A C 1
ATOM 837 O O . ALA A 1 105 ? 5.682 8.992 -36.998 1.00 73.19 105 ALA A O 1
ATOM 838 N N . ALA A 1 106 ? 4.372 8.965 -35.178 1.00 72.25 106 ALA A N 1
ATOM 839 C CA . ALA A 1 106 ? 3.322 9.830 -35.717 1.00 72.25 106 ALA A CA 1
ATOM 840 C C . ALA A 1 106 ? 3.741 11.313 -35.833 1.00 72.25 106 ALA A C 1
ATOM 842 O O . ALA A 1 106 ? 2.907 12.212 -35.788 1.00 72.25 106 ALA A O 1
ATOM 843 N N . TYR A 1 107 ? 5.036 11.593 -35.970 1.00 67.69 107 TYR A N 1
ATOM 844 C CA . TYR A 1 107 ? 5.552 12.927 -36.248 1.00 67.69 107 TYR A CA 1
ATOM 845 C C . TYR A 1 107 ? 4.987 13.454 -37.575 1.00 67.69 107 TYR A C 1
ATOM 847 O O . TYR A 1 107 ? 5.128 12.798 -38.605 1.00 67.69 107 TYR A O 1
ATOM 855 N N . GLU A 1 108 ? 4.391 14.652 -37.551 1.00 66.00 108 GLU A N 1
ATOM 856 C CA . GLU A 1 108 ? 3.839 15.298 -38.745 1.00 66.00 108 GLU A CA 1
ATOM 857 C C . GLU A 1 108 ? 4.617 16.591 -39.066 1.00 66.00 108 GLU A C 1
ATOM 859 O O . GLU A 1 108 ? 4.319 17.660 -38.516 1.00 66.00 108 GLU A O 1
ATOM 864 N N . PRO A 1 109 ? 5.625 16.529 -39.960 1.00 58.84 109 PRO A N 1
ATOM 865 C CA . PRO A 1 109 ? 6.439 17.687 -40.320 1.00 58.84 109 PRO A CA 1
ATOM 866 C C . PRO A 1 109 ? 5.629 18.857 -40.901 1.00 58.84 109 PRO A C 1
ATOM 868 O O . PRO A 1 109 ? 6.053 20.010 -40.780 1.00 58.84 109 PRO A O 1
ATOM 871 N N . ALA A 1 110 ? 4.463 18.598 -41.505 1.00 60.84 110 ALA A N 1
ATOM 872 C CA . ALA A 1 110 ? 3.601 19.647 -42.049 1.00 60.84 110 ALA A CA 1
ATOM 873 C C . ALA A 1 110 ? 2.986 20.546 -40.957 1.00 60.84 110 ALA A C 1
ATOM 875 O O . ALA A 1 110 ? 2.824 21.750 -41.164 1.00 60.84 110 ALA A O 1
ATOM 876 N N . LEU A 1 111 ? 2.711 20.005 -39.763 1.00 55.47 111 LEU A N 1
ATOM 877 C CA . LEU A 1 111 ? 2.164 20.770 -38.634 1.00 55.47 111 LEU A CA 1
ATOM 878 C C . LEU A 1 111 ? 3.210 21.700 -37.987 1.00 55.47 111 LEU A C 1
ATOM 880 O O . LEU A 1 111 ? 2.848 22.693 -37.354 1.00 55.47 111 LEU A O 1
ATOM 884 N N . PHE A 1 112 ? 4.503 21.414 -38.175 1.00 55.16 112 PHE A N 1
ATOM 885 C CA . PHE A 1 112 ? 5.612 22.208 -37.635 1.00 55.16 112 PHE A CA 1
ATOM 886 C C . PHE A 1 112 ? 5.680 23.609 -38.261 1.00 55.16 112 PHE A C 1
ATOM 888 O O . PHE A 1 112 ? 5.865 24.604 -37.560 1.00 55.16 112 PHE A O 1
ATOM 895 N N . HIS A 1 113 ? 5.460 23.705 -39.578 1.00 52.22 113 HIS A N 1
ATOM 896 C CA . HIS A 1 113 ? 5.441 24.992 -40.279 1.00 52.22 113 HIS A CA 1
ATOM 897 C C . HIS A 1 113 ? 4.301 25.883 -39.783 1.00 52.22 113 HIS A C 1
ATOM 899 O O . HIS A 1 113 ? 4.500 27.083 -39.601 1.00 52.22 113 HIS A O 1
ATOM 905 N N . HIS A 1 114 ? 3.142 25.291 -39.490 1.00 48.19 114 HIS A N 1
ATOM 906 C CA . HIS A 1 114 ? 1.954 26.032 -39.084 1.00 48.19 114 HIS A CA 1
ATOM 907 C C . HIS A 1 114 ? 2.107 26.688 -37.703 1.00 48.19 114 HIS A C 1
ATOM 909 O O . HIS A 1 114 ? 1.695 27.831 -37.531 1.00 48.19 114 HIS A O 1
ATOM 915 N N . GLN A 1 115 ? 2.738 26.020 -36.728 1.00 48.81 115 GLN A N 1
ATOM 916 C CA . GLN A 1 115 ? 2.989 26.599 -35.398 1.00 48.81 115 GLN A CA 1
ATOM 917 C C . GLN A 1 115 ? 4.079 27.674 -35.406 1.00 48.81 115 GLN A C 1
ATOM 919 O O . GLN A 1 115 ? 3.909 28.703 -34.752 1.00 48.81 115 GLN A O 1
ATOM 924 N N . ALA A 1 116 ? 5.148 27.482 -36.187 1.00 47.62 116 ALA A N 1
ATOM 925 C CA . ALA A 1 116 ? 6.186 28.497 -36.356 1.00 47.62 116 ALA A CA 1
ATOM 926 C C . ALA A 1 116 ? 5.619 29.796 -36.960 1.00 47.62 116 ALA A C 1
ATOM 928 O O . ALA A 1 116 ? 6.003 30.887 -36.546 1.00 47.62 116 ALA A O 1
ATOM 929 N N . THR A 1 117 ? 4.644 29.695 -37.876 1.00 45.00 117 THR A N 1
ATOM 930 C CA . THR A 1 117 ? 3.972 30.887 -38.429 1.00 45.00 117 THR A CA 1
ATOM 931 C C . THR A 1 117 ? 3.050 31.563 -37.407 1.00 45.00 117 THR A C 1
ATOM 933 O O . THR A 1 117 ? 2.969 32.788 -37.365 1.00 45.00 117 THR A O 1
ATOM 936 N N . THR A 1 118 ? 2.367 30.791 -36.555 1.00 44.72 118 THR A N 1
ATOM 937 C CA . THR A 1 118 ? 1.453 31.333 -35.533 1.00 44.72 118 THR A CA 1
ATOM 938 C C . THR A 1 118 ? 2.200 32.008 -34.376 1.00 44.72 118 THR A C 1
ATOM 940 O O . THR A 1 118 ? 1.732 33.026 -33.876 1.00 44.72 118 THR A O 1
ATOM 943 N N . GLN A 1 119 ? 3.373 31.501 -33.977 1.00 43.25 119 GLN A N 1
ATOM 944 C CA . GLN A 1 119 ? 4.229 32.149 -32.969 1.00 43.25 119 GLN A CA 1
ATOM 945 C C . GLN A 1 119 ? 4.887 33.429 -33.497 1.00 43.25 119 GLN A C 1
ATOM 947 O O . GLN A 1 119 ? 4.874 34.437 -32.797 1.00 43.25 119 GLN A O 1
ATOM 952 N N . MET A 1 120 ? 5.343 33.447 -34.757 1.00 42.88 120 MET A N 1
ATOM 953 C CA . MET A 1 120 ? 5.853 34.676 -35.387 1.00 42.88 120 MET A CA 1
ATOM 954 C C . MET A 1 120 ? 4.797 35.790 -35.483 1.00 42.88 120 MET A C 1
ATOM 956 O O . MET A 1 120 ? 5.146 36.966 -35.446 1.00 42.88 120 MET A O 1
ATOM 960 N N . ASN A 1 121 ? 3.509 35.442 -35.557 1.00 41.59 121 ASN A N 1
ATOM 961 C CA . ASN A 1 121 ? 2.418 36.420 -35.528 1.00 41.59 121 ASN A CA 1
ATOM 962 C C . ASN A 1 121 ? 2.048 36.894 -34.108 1.00 41.59 121 ASN A C 1
ATOM 964 O O . ASN A 1 121 ? 1.417 37.940 -33.977 1.00 41.59 121 ASN A O 1
ATOM 968 N N . ALA A 1 122 ? 2.421 36.154 -33.057 1.00 40.44 122 ALA A N 1
ATOM 969 C CA . ALA A 1 122 ? 2.153 36.513 -31.660 1.00 40.44 122 ALA A CA 1
ATOM 970 C C . ALA A 1 122 ? 3.279 37.359 -31.031 1.00 40.44 122 ALA A C 1
ATOM 972 O O . ALA A 1 122 ? 3.012 38.182 -30.163 1.00 40.44 122 ALA A O 1
ATOM 973 N N . GLU A 1 123 ? 4.519 37.229 -31.512 1.00 38.47 123 GLU A N 1
ATOM 974 C CA . GLU A 1 123 ? 5.660 38.062 -31.085 1.00 38.47 123 GLU A CA 1
ATOM 975 C C . GLU A 1 123 ? 5.626 39.499 -31.655 1.00 38.47 123 GLU A C 1
ATOM 977 O O . GLU A 1 123 ? 6.482 40.321 -31.338 1.00 38.47 123 GLU A O 1
ATOM 982 N N . GLY A 1 124 ? 4.612 39.845 -32.459 1.00 36.28 124 GLY A N 1
ATOM 983 C CA . GLY A 1 124 ? 4.371 41.212 -32.939 1.00 36.28 124 GLY A CA 1
ATOM 984 C C . GLY A 1 124 ? 3.734 42.159 -31.910 1.00 36.28 124 GLY A C 1
ATOM 985 O O . GLY A 1 124 ? 3.656 43.361 -32.166 1.00 36.28 124 GLY A O 1
ATOM 986 N N . SER A 1 125 ? 3.281 41.659 -30.756 1.00 37.72 125 SER A N 1
ATOM 987 C CA . SER A 1 125 ? 2.798 42.483 -29.639 1.00 37.72 125 SER A CA 1
ATOM 988 C C . SER A 1 125 ? 3.809 42.432 -28.499 1.00 37.72 125 SER A C 1
ATOM 990 O O . SER A 1 125 ? 3.826 41.483 -27.718 1.00 37.72 125 SER A O 1
ATOM 992 N N . GLY A 1 126 ? 4.688 43.432 -28.460 1.00 38.41 126 GLY A N 1
ATOM 993 C CA . GLY A 1 126 ? 5.793 43.500 -27.513 1.00 38.41 126 GLY A CA 1
ATOM 994 C C . GLY A 1 126 ? 5.337 43.628 -26.063 1.00 38.41 126 GLY A C 1
ATOM 995 O O . GLY A 1 126 ? 4.779 44.651 -25.686 1.00 38.41 126 GLY A O 1
ATOM 996 N N . GLU A 1 127 ? 5.673 42.627 -25.257 1.00 31.98 127 GLU A N 1
ATOM 997 C CA . GLU A 1 127 ? 5.974 42.782 -23.835 1.00 31.98 127 GLU A CA 1
ATOM 998 C C . GLU A 1 127 ? 7.181 41.890 -23.511 1.00 31.98 127 GLU A C 1
ATOM 1000 O O . GLU A 1 127 ? 7.165 40.677 -23.723 1.00 31.98 127 GLU A O 1
ATOM 1005 N N . GLU A 1 128 ? 8.265 42.522 -23.062 1.00 32.91 128 GLU A N 1
ATOM 1006 C CA . GLU A 1 128 ? 9.505 41.870 -22.646 1.00 32.91 128 GLU A CA 1
ATOM 1007 C C . GLU A 1 128 ? 9.272 41.102 -21.336 1.00 32.91 128 GLU A C 1
ATOM 1009 O O . GLU A 1 128 ? 8.982 41.699 -20.299 1.00 32.91 128 GLU A O 1
ATOM 1014 N N . ALA A 1 129 ? 9.428 39.778 -21.366 1.00 28.33 129 ALA A N 1
ATOM 1015 C CA . ALA A 1 129 ? 9.484 38.950 -20.167 1.00 28.33 129 ALA A CA 1
ATOM 1016 C C . ALA A 1 129 ? 10.832 38.219 -20.101 1.00 28.33 129 ALA A C 1
ATOM 1018 O O . ALA A 1 129 ? 11.092 37.280 -20.855 1.00 28.33 129 ALA A O 1
ATOM 1019 N N . ASP A 1 130 ? 11.676 38.663 -19.170 1.00 31.23 130 ASP A N 1
ATOM 1020 C CA . ASP A 1 130 ? 12.913 38.003 -18.755 1.00 31.23 130 ASP A CA 1
ATOM 1021 C C . ASP A 1 130 ? 12.608 36.595 -18.214 1.00 31.23 130 ASP A C 1
ATOM 1023 O O . ASP A 1 130 ? 11.927 36.426 -17.199 1.00 31.23 130 ASP A O 1
ATOM 1027 N N . GLY A 1 131 ? 13.128 35.564 -18.882 1.00 26.41 131 GLY A N 1
ATOM 1028 C CA . GLY A 1 131 ? 12.942 34.167 -18.500 1.00 26.41 131 GLY A CA 1
ATOM 1029 C C . GLY A 1 131 ? 14.145 33.311 -18.881 1.00 26.41 131 GLY A C 1
ATOM 1030 O O . GLY A 1 131 ? 14.505 33.198 -20.049 1.00 26.41 131 GLY A O 1
ATOM 1031 N N . HIS A 1 132 ? 14.771 32.695 -17.877 1.00 24.70 132 HIS A N 1
ATOM 1032 C CA . HIS A 1 132 ? 15.873 31.740 -18.011 1.00 24.70 132 HIS A CA 1
ATOM 1033 C C . HIS A 1 132 ? 15.628 30.659 -19.087 1.00 24.70 132 HIS A C 1
ATOM 1035 O O . HIS A 1 132 ? 14.501 30.168 -19.207 1.00 24.70 132 HIS A O 1
ATOM 1041 N N . PRO A 1 133 ? 16.674 30.195 -19.807 1.00 27.58 133 PRO A N 1
ATOM 1042 C CA . PRO A 1 133 ? 16.537 29.171 -20.834 1.00 27.58 133 PRO A CA 1
ATOM 1043 C C . PRO A 1 133 ? 16.311 27.810 -20.169 1.00 27.58 133 PRO A C 1
ATOM 1045 O O . PRO A 1 133 ? 17.236 27.036 -19.924 1.00 27.58 133 PRO A O 1
ATOM 1048 N N . SER A 1 134 ? 15.056 27.503 -19.850 1.00 26.78 134 SER A N 1
ATOM 1049 C CA . SER A 1 134 ? 14.657 26.117 -19.651 1.00 26.78 134 SER A CA 1
ATOM 1050 C C . SER A 1 134 ? 14.817 25.397 -20.990 1.00 26.78 134 SER A C 1
ATOM 1052 O O . SER A 1 134 ? 14.331 25.866 -22.019 1.00 26.78 134 SER A O 1
ATOM 1054 N N . SER A 1 135 ? 15.534 24.272 -20.981 1.00 27.56 135 SER A N 1
ATOM 1055 C CA . SER A 1 135 ? 15.631 23.321 -22.092 1.00 27.56 135 SER A CA 1
ATOM 1056 C C . SER A 1 135 ? 14.244 22.737 -22.390 1.00 27.56 135 SER A C 1
ATOM 1058 O O . SER A 1 135 ? 13.900 21.616 -22.019 1.00 27.56 135 SER A O 1
ATOM 1060 N N . THR A 1 136 ? 13.398 23.540 -23.018 1.00 29.36 136 THR A N 1
ATOM 1061 C CA . THR A 1 136 ? 12.154 23.116 -23.637 1.00 29.36 136 THR A CA 1
ATOM 1062 C C . THR A 1 136 ? 12.530 22.664 -25.037 1.00 29.36 136 THR A C 1
ATOM 1064 O O . THR A 1 136 ? 12.565 23.445 -25.984 1.00 29.36 136 THR A O 1
ATOM 1067 N N . ARG A 1 137 ? 12.857 21.373 -25.184 1.00 37.50 137 ARG A N 1
ATOM 1068 C CA . ARG A 1 137 ? 12.758 20.710 -26.492 1.00 37.50 137 ARG A CA 1
ATOM 1069 C C . ARG A 1 137 ? 11.361 21.045 -27.021 1.00 37.50 137 ARG A C 1
ATOM 1071 O O . ARG A 1 137 ? 10.381 20.587 -26.436 1.00 37.50 137 ARG A O 1
ATOM 1078 N N . GLN A 1 138 ? 11.282 21.896 -28.046 1.00 40.44 138 GLN A N 1
ATOM 1079 C CA . GLN A 1 138 ? 10.034 22.277 -28.706 1.00 40.44 138 GLN A CA 1
ATOM 1080 C C . GLN A 1 138 ? 9.233 20.996 -28.973 1.00 40.44 138 GLN A C 1
ATOM 1082 O O . GLN A 1 138 ? 9.732 20.086 -29.638 1.00 40.44 138 GLN A O 1
ATOM 1087 N N . GLN A 1 139 ? 8.041 20.875 -28.379 1.00 45.66 139 GLN A N 1
ATOM 1088 C CA . GLN A 1 139 ? 7.190 19.704 -28.578 1.00 45.66 139 GLN A CA 1
ATOM 1089 C C . GLN A 1 139 ? 6.753 19.682 -30.041 1.00 45.66 139 GLN A C 1
ATOM 1091 O O . GLN A 1 139 ? 5.935 20.494 -30.465 1.00 45.66 139 GLN A O 1
ATOM 1096 N N . MET A 1 140 ? 7.345 18.779 -30.822 1.00 51.41 140 MET A N 1
ATOM 1097 C CA . MET A 1 140 ? 6.989 18.596 -32.224 1.00 51.41 140 MET A CA 1
ATOM 1098 C C . MET A 1 140 ? 5.529 18.126 -32.326 1.00 51.41 140 MET A C 1
ATOM 1100 O O . MET A 1 140 ? 5.126 17.258 -31.550 1.00 51.41 140 MET A O 1
ATOM 1104 N N . PRO A 1 141 ? 4.732 18.663 -33.263 1.00 54.12 141 PRO A N 1
ATOM 1105 C CA . PRO A 1 141 ? 3.354 18.233 -33.442 1.00 54.12 141 PRO A CA 1
ATOM 1106 C C . PRO A 1 141 ? 3.282 16.783 -33.953 1.00 54.12 141 PRO A C 1
ATOM 1108 O O . PRO A 1 141 ? 4.003 16.384 -34.869 1.00 54.12 141 PRO A O 1
ATOM 1111 N N . VAL A 1 142 ? 2.403 15.998 -33.328 1.00 59.03 142 VAL A N 1
ATOM 1112 C CA . VAL A 1 142 ? 2.215 14.558 -33.560 1.00 59.03 142 VAL A CA 1
ATOM 1113 C C . VAL A 1 142 ? 0.785 14.328 -34.064 1.00 59.03 142 VAL A C 1
ATOM 1115 O O . VAL A 1 142 ? -0.168 14.834 -33.466 1.00 59.03 142 VAL A O 1
ATOM 1118 N N . ALA A 1 143 ? 0.617 13.580 -35.155 1.00 60.16 143 ALA A N 1
ATOM 1119 C CA . ALA A 1 143 ? -0.676 13.083 -35.611 1.00 60.16 143 ALA A CA 1
ATOM 1120 C C . ALA A 1 143 ? -1.263 12.114 -34.568 1.00 60.16 143 ALA A C 1
ATOM 1122 O O . ALA A 1 143 ? -0.548 11.302 -33.986 1.00 60.16 143 ALA A O 1
ATOM 1123 N N . GLN A 1 144 ? -2.568 12.181 -34.293 1.00 59.94 144 GLN A N 1
ATOM 1124 C CA . GLN A 1 144 ? -3.163 11.283 -33.297 1.00 59.94 144 GLN A CA 1
ATOM 1125 C C . GLN A 1 144 ? -3.241 9.846 -33.845 1.00 59.94 144 GLN A C 1
ATOM 1127 O O . GLN A 1 144 ? -3.885 9.640 -34.878 1.00 59.94 144 GLN A O 1
ATOM 1132 N N . PRO A 1 145 ? -2.628 8.845 -33.181 1.00 57.53 145 PRO A N 1
ATOM 1133 C CA . PRO A 1 145 ? -2.774 7.454 -33.589 1.00 57.53 145 PRO A CA 1
ATOM 1134 C C . PRO A 1 145 ? -4.230 6.994 -33.409 1.00 57.53 145 PRO A C 1
ATOM 1136 O O . PRO A 1 145 ? -4.858 7.236 -32.380 1.00 57.53 145 PRO A O 1
ATOM 1139 N N . LEU A 1 146 ? -4.778 6.329 -34.428 1.00 60.38 146 LEU A N 1
ATOM 1140 C CA . LEU A 1 146 ? -6.145 5.801 -34.439 1.00 60.38 146 LEU A CA 1
ATOM 1141 C C . LEU A 1 146 ? -6.165 4.383 -33.853 1.00 60.38 146 LEU A C 1
ATOM 1143 O O . LEU A 1 146 ? -6.009 3.403 -34.581 1.00 60.38 146 LEU A O 1
ATOM 1147 N N . LEU A 1 147 ? -6.379 4.255 -32.542 1.00 66.00 147 LEU A N 1
ATOM 1148 C CA . LEU A 1 147 ? -6.766 2.968 -31.959 1.00 66.00 147 LEU A CA 1
ATOM 1149 C C . LEU A 1 147 ? -8.280 2.759 -32.184 1.00 66.00 147 LEU A C 1
ATOM 1151 O O . LEU A 1 147 ? -9.054 3.683 -31.912 1.00 66.00 147 LEU A O 1
ATOM 1155 N N . PRO A 1 148 ? -8.750 1.583 -32.643 1.00 66.12 148 PRO A N 1
ATOM 1156 C CA . PRO A 1 148 ? -10.177 1.353 -32.849 1.00 66.12 148 PRO A CA 1
ATOM 1157 C C . PRO A 1 148 ? -10.951 1.489 -31.534 1.00 66.12 148 PRO A C 1
ATOM 1159 O O . PRO A 1 148 ? -10.856 0.640 -30.648 1.00 66.12 148 PRO A O 1
ATOM 1162 N N . SER A 1 149 ? -11.761 2.540 -31.416 1.00 66.62 149 SER A N 1
ATOM 1163 C CA . SER A 1 149 ? -12.596 2.803 -30.235 1.00 66.62 149 SER A CA 1
ATOM 1164 C C . SER A 1 149 ? -13.579 1.666 -29.932 1.00 66.62 149 SER A C 1
ATOM 1166 O O . SER A 1 149 ? -13.971 1.470 -28.783 1.00 66.62 149 SER A O 1
ATOM 1168 N N . SER A 1 150 ? -13.920 0.858 -30.940 1.00 70.06 150 SER A N 1
ATOM 1169 C CA . SER A 1 150 ? -14.718 -0.361 -30.801 1.00 70.06 150 SER A CA 1
ATOM 1170 C C . SER A 1 150 ? -14.085 -1.407 -29.876 1.00 70.06 150 SER A C 1
ATOM 1172 O O . SER A 1 150 ? -14.819 -2.147 -29.221 1.00 70.06 150 SER A O 1
ATOM 1174 N N . LEU A 1 151 ? -12.749 -1.451 -29.756 1.00 75.31 151 LEU A N 1
ATOM 1175 C CA . LEU A 1 151 ? -12.062 -2.387 -28.858 1.00 75.31 151 LEU A CA 1
ATOM 1176 C C . LEU A 1 151 ? -12.419 -2.144 -27.388 1.00 75.31 151 LEU A C 1
ATOM 1178 O O . LEU A 1 151 ? -12.439 -3.090 -26.605 1.00 75.31 151 LEU A O 1
ATOM 1182 N N . LEU A 1 152 ? -12.771 -0.909 -27.016 1.00 77.38 152 LEU A N 1
ATOM 1183 C CA . LEU A 1 152 ? -13.114 -0.533 -25.641 1.00 77.38 152 LEU A CA 1
ATOM 1184 C C . LEU A 1 152 ? -14.281 -1.341 -25.068 1.00 77.38 152 LEU A C 1
ATOM 1186 O O . LEU A 1 152 ? -14.316 -1.613 -23.868 1.00 77.38 152 LEU A O 1
ATOM 1190 N N . ALA A 1 153 ? -15.231 -1.732 -25.920 1.00 78.69 153 ALA A N 1
ATOM 1191 C CA . ALA A 1 153 ? -16.413 -2.479 -25.504 1.00 78.69 153 ALA A CA 1
ATOM 1192 C C . ALA A 1 153 ? -16.093 -3.929 -25.102 1.00 78.69 153 ALA A C 1
ATOM 1194 O O . ALA A 1 153 ? -16.847 -4.527 -24.339 1.00 78.69 153 ALA A O 1
ATOM 1195 N N . VAL A 1 154 ? -14.974 -4.478 -25.586 1.00 87.25 154 VAL A N 1
ATOM 1196 C CA . VAL A 1 154 ? -14.606 -5.894 -25.429 1.00 87.25 154 VAL A CA 1
ATOM 1197 C C . VAL A 1 154 ? -13.362 -6.107 -24.565 1.00 87.25 154 VAL A C 1
ATOM 1199 O O . VAL A 1 154 ? -12.981 -7.252 -24.339 1.00 87.25 154 VAL A O 1
ATOM 1202 N N . VAL A 1 155 ? -12.739 -5.044 -24.036 1.00 90.88 155 VAL A N 1
ATOM 1203 C CA . VAL A 1 155 ? -11.510 -5.149 -23.223 1.00 90.88 155 VAL A CA 1
ATOM 1204 C C . VAL A 1 155 ? -11.633 -6.168 -22.077 1.00 90.88 155 VAL A C 1
ATOM 1206 O O . VAL A 1 155 ? -10.742 -7.015 -21.972 1.00 90.88 155 VAL A O 1
ATOM 1209 N N . PRO A 1 156 ? -12.698 -6.166 -21.242 1.00 91.12 156 PRO A N 1
ATOM 1210 C CA . PRO A 1 156 ? -12.843 -7.174 -20.192 1.00 91.12 156 PRO A CA 1
ATOM 1211 C C . PRO A 1 156 ? -12.847 -8.604 -20.746 1.00 91.12 156 PRO A C 1
ATOM 1213 O O . PRO A 1 156 ? -12.096 -9.441 -20.253 1.00 91.12 156 PRO A O 1
ATOM 1216 N N . SER A 1 157 ? -13.594 -8.856 -21.825 1.00 92.25 157 SER A N 1
ATOM 1217 C CA . SER A 1 157 ? -13.658 -10.165 -22.488 1.00 92.25 157 SER A CA 1
ATOM 1218 C C . SER A 1 157 ? -12.307 -10.595 -23.065 1.00 92.25 157 SER A C 1
ATOM 1220 O O . SER A 1 157 ? -11.922 -11.754 -22.950 1.00 92.25 157 SER A O 1
ATOM 1222 N N . ILE A 1 158 ? -11.531 -9.664 -23.632 1.00 93.31 158 ILE A N 1
ATOM 1223 C CA . ILE A 1 158 ? -10.181 -9.965 -24.136 1.00 93.31 158 ILE A CA 1
ATOM 1224 C C . ILE A 1 158 ? -9.237 -10.371 -22.997 1.00 93.31 158 ILE A C 1
ATOM 1226 O O . ILE A 1 158 ? -8.417 -11.272 -23.166 1.00 93.31 158 ILE A O 1
ATOM 1230 N N . ILE A 1 159 ? -9.367 -9.762 -21.817 1.00 95.06 159 ILE A N 1
ATOM 1231 C CA . ILE A 1 159 ? -8.577 -10.151 -20.640 1.00 95.06 159 ILE A CA 1
ATOM 1232 C C . ILE A 1 159 ? -9.009 -11.526 -20.114 1.00 95.06 159 ILE A C 1
ATOM 1234 O O . ILE A 1 159 ? -8.160 -12.299 -19.665 1.00 95.06 159 ILE A O 1
ATOM 1238 N N . GLU A 1 160 ? -10.295 -11.875 -20.181 1.00 94.81 160 GLU A N 1
ATOM 1239 C CA . GLU A 1 160 ? -10.769 -13.226 -19.849 1.00 94.81 160 GLU A CA 1
ATOM 1240 C C . GLU A 1 160 ? -10.124 -14.288 -20.740 1.00 94.81 160 GLU A C 1
ATOM 1242 O O . GLU A 1 160 ? -9.563 -15.251 -20.211 1.00 94.81 160 GLU A O 1
ATOM 1247 N N . MET A 1 161 ? -10.080 -14.033 -22.052 1.00 95.38 161 MET A N 1
ATOM 1248 C CA . MET A 1 161 ? -9.486 -14.914 -23.065 1.00 95.38 161 MET A CA 1
ATOM 1249 C C . MET A 1 161 ? -8.002 -15.253 -22.831 1.00 95.38 161 MET A C 1
ATOM 1251 O O . MET A 1 161 ? -7.501 -16.212 -23.407 1.00 95.38 161 MET A O 1
ATOM 1255 N N . LEU A 1 162 ? -7.289 -14.549 -21.940 1.00 94.94 162 LEU A N 1
ATOM 1256 C CA . LEU A 1 162 ? -5.933 -14.934 -21.513 1.00 94.94 162 LEU A CA 1
ATOM 1257 C C . LEU A 1 162 ? -5.850 -16.311 -20.832 1.00 94.94 162 LEU A C 1
ATOM 1259 O O . LEU A 1 162 ? -4.744 -16.829 -20.673 1.00 94.94 162 LEU A O 1
ATOM 1263 N N . ASP A 1 163 ? -6.978 -16.875 -20.395 1.00 93.38 163 ASP A N 1
ATOM 1264 C CA . ASP A 1 163 ? -7.041 -18.225 -19.820 1.00 93.38 163 ASP A CA 1
ATOM 1265 C C . ASP A 1 163 ? -7.576 -19.268 -20.816 1.00 93.38 163 ASP A C 1
ATOM 1267 O O . ASP A 1 163 ? -7.629 -20.450 -20.483 1.00 93.38 163 ASP A O 1
ATOM 1271 N N . ASP A 1 164 ? -7.953 -18.855 -22.032 1.00 93.62 164 ASP A N 1
ATOM 1272 C CA . ASP A 1 164 ? -8.467 -19.765 -23.053 1.00 93.62 164 ASP A CA 1
ATOM 1273 C C . ASP A 1 164 ? -7.316 -20.486 -23.770 1.00 93.62 164 ASP A C 1
ATOM 1275 O O . ASP A 1 164 ? -6.473 -19.876 -24.437 1.00 93.62 164 ASP A O 1
ATOM 1279 N N . VAL A 1 165 ? -7.285 -21.807 -23.601 1.00 93.88 165 VAL A N 1
ATOM 1280 C CA . VAL A 1 165 ? -6.257 -22.712 -24.128 1.00 93.88 165 VAL A CA 1
ATOM 1281 C C . VAL A 1 165 ? -6.643 -23.356 -25.461 1.00 93.88 165 VAL A C 1
ATOM 1283 O O . VAL A 1 165 ? -5.866 -24.153 -25.983 1.00 93.88 165 VAL A O 1
ATOM 1286 N N . GLN A 1 166 ? -7.822 -23.049 -26.012 1.00 95.62 166 GLN A N 1
ATOM 1287 C CA . GLN A 1 166 ? -8.227 -23.559 -27.320 1.00 95.62 166 GLN A CA 1
ATOM 1288 C C . GLN A 1 166 ? -7.272 -23.073 -28.405 1.00 95.62 166 GLN A C 1
ATOM 1290 O O . GLN A 1 166 ? -6.802 -21.935 -28.362 1.00 95.62 166 GLN A O 1
ATOM 1295 N N . VAL A 1 167 ? -6.997 -23.947 -29.372 1.00 95.44 167 VAL A N 1
ATOM 1296 C CA . VAL A 1 167 ? -6.044 -23.722 -30.462 1.00 95.44 167 VAL A CA 1
ATOM 1297 C C . VAL A 1 167 ? -6.728 -23.834 -31.817 1.00 95.44 167 VAL A C 1
ATOM 1299 O O . VAL A 1 167 ? -7.687 -24.591 -31.973 1.00 95.44 167 VAL A O 1
ATOM 1302 N N . ASP A 1 168 ? -6.225 -23.083 -32.792 1.00 94.38 168 ASP A N 1
ATOM 1303 C CA . ASP A 1 168 ? -6.611 -23.226 -34.194 1.00 94.38 168 ASP A CA 1
ATOM 1304 C C . ASP A 1 168 ? -5.877 -24.391 -34.891 1.00 94.38 168 ASP A C 1
ATOM 1306 O O . ASP A 1 168 ? -5.144 -25.167 -34.269 1.00 94.38 168 ASP A O 1
ATOM 1310 N N . SER A 1 169 ? -6.083 -24.525 -36.206 1.00 94.88 169 SER A N 1
ATOM 1311 C CA . SER A 1 169 ? -5.428 -25.542 -37.040 1.00 94.88 169 SER A CA 1
ATOM 1312 C C . SER A 1 169 ? -3.904 -25.416 -37.095 1.00 94.88 169 SER A C 1
ATOM 1314 O O . SER A 1 169 ? -3.235 -26.406 -37.385 1.00 94.88 169 SER A O 1
ATOM 1316 N N . ASP A 1 170 ? -3.365 -24.231 -36.803 1.00 93.88 170 ASP A N 1
ATOM 1317 C CA . ASP A 1 170 ? -1.931 -23.937 -36.811 1.00 93.88 170 ASP A CA 1
ATOM 1318 C C . ASP A 1 170 ? -1.308 -24.074 -35.406 1.00 93.88 170 ASP A C 1
ATOM 1320 O O . ASP A 1 170 ? -0.108 -23.855 -35.222 1.00 93.88 170 ASP A O 1
ATOM 1324 N N . GLY A 1 171 ? -2.104 -24.464 -34.401 1.00 92.94 171 GLY A N 1
ATOM 1325 C CA . GLY A 1 171 ? -1.667 -24.630 -33.016 1.00 92.94 171 GLY A CA 1
ATOM 1326 C C . GLY A 1 171 ? -1.538 -23.316 -32.240 1.00 92.94 171 GLY A C 1
ATOM 1327 O O . GLY A 1 171 ? -0.917 -23.298 -31.175 1.00 92.94 171 GLY A O 1
ATOM 1328 N N . ILE A 1 172 ? -2.097 -22.212 -32.744 1.00 93.94 172 ILE A N 1
ATOM 1329 C CA . ILE A 1 172 ? -2.080 -20.911 -32.072 1.00 93.94 172 ILE A CA 1
ATOM 1330 C C . ILE A 1 172 ? -3.245 -20.851 -31.088 1.00 93.94 172 ILE A C 1
ATOM 1332 O O . ILE A 1 172 ? -4.403 -21.011 -31.472 1.00 93.94 172 ILE A O 1
ATOM 1336 N N . SER A 1 173 ? -2.947 -20.595 -29.810 1.00 95.81 173 SER A N 1
ATOM 1337 C CA . SER A 1 173 ? -3.991 -20.495 -28.788 1.00 95.81 173 SER A CA 1
ATOM 1338 C C . SER A 1 173 ? -4.727 -19.153 -28.813 1.00 95.81 173 SER A C 1
ATOM 1340 O O . SER A 1 173 ? -4.134 -18.107 -29.105 1.00 95.81 173 SER A O 1
ATOM 1342 N N . VAL A 1 174 ? -6.001 -19.158 -28.407 1.00 95.38 174 VAL A N 1
ATOM 1343 C CA . VAL A 1 174 ? -6.793 -17.937 -28.168 1.00 95.38 174 VAL A CA 1
ATOM 1344 C C . VAL A 1 174 ? -6.066 -17.008 -27.188 1.00 95.38 174 VAL A C 1
ATOM 1346 O O . VAL A 1 174 ? -5.936 -15.809 -27.449 1.00 95.38 174 VAL A O 1
ATOM 1349 N N . SER A 1 175 ? -5.496 -17.565 -26.113 1.00 95.31 175 SER A N 1
ATOM 1350 C CA . SER A 1 175 ? -4.655 -16.835 -25.159 1.00 95.31 175 SER A CA 1
ATOM 1351 C C . SER A 1 175 ? -3.489 -16.104 -25.839 1.00 95.31 175 SER A C 1
ATOM 1353 O O . SER A 1 175 ? -3.193 -14.964 -25.484 1.00 95.31 175 SER A O 1
ATOM 1355 N N . ASP A 1 176 ? -2.810 -16.710 -26.816 1.00 93.69 176 ASP A N 1
ATOM 1356 C CA . ASP A 1 176 ? -1.649 -16.082 -27.458 1.00 93.69 176 ASP A CA 1
ATOM 1357 C C . ASP A 1 176 ? -2.041 -14.949 -28.407 1.00 93.69 176 ASP A C 1
ATOM 1359 O O . ASP A 1 176 ? -1.335 -13.937 -28.482 1.00 93.69 176 ASP A O 1
ATOM 1363 N N . VAL A 1 177 ? -3.187 -15.068 -29.079 1.00 94.38 177 VAL A N 1
ATOM 1364 C CA . VAL A 1 177 ? -3.771 -13.963 -29.851 1.00 94.38 177 VAL A CA 1
ATOM 1365 C C . VAL A 1 177 ? -4.179 -12.828 -28.911 1.00 94.38 177 VAL A C 1
ATOM 1367 O O . VAL A 1 177 ? -3.766 -11.685 -29.123 1.00 94.38 177 VAL A O 1
ATOM 1370 N N . ALA A 1 178 ? -4.898 -13.135 -27.826 1.00 94.94 178 ALA A N 1
ATOM 1371 C CA . ALA A 1 178 ? -5.295 -12.155 -26.818 1.00 94.94 178 ALA A CA 1
ATOM 1372 C C . ALA A 1 178 ? -4.076 -11.430 -26.227 1.00 94.94 178 ALA A C 1
ATOM 1374 O O . ALA A 1 178 ? -4.070 -10.202 -26.145 1.00 94.94 178 ALA A O 1
ATOM 1375 N N . LYS A 1 179 ? -2.994 -12.155 -25.905 1.00 94.12 179 LYS A N 1
ATOM 1376 C CA . LYS A 1 179 ? -1.745 -11.555 -25.413 1.00 94.12 179 LYS A CA 1
ATOM 1377 C C . LYS A 1 179 ? -1.159 -10.539 -26.388 1.00 94.12 179 LYS A C 1
ATOM 1379 O O . LYS A 1 179 ? -0.766 -9.460 -25.952 1.00 94.12 179 LYS A O 1
ATOM 1384 N N . LYS A 1 180 ? -1.094 -10.865 -27.684 1.00 91.56 180 LYS A N 1
ATOM 1385 C CA . LYS A 1 180 ? -0.553 -9.962 -28.718 1.00 91.56 180 LYS A CA 1
ATOM 1386 C C . LYS A 1 180 ? -1.403 -8.700 -28.861 1.00 91.56 180 LYS A C 1
ATOM 1388 O O . LYS A 1 180 ? -0.848 -7.603 -28.897 1.00 91.56 180 LYS A O 1
ATOM 1393 N N . VAL A 1 181 ? -2.729 -8.853 -28.891 1.00 91.38 181 VAL A N 1
ATOM 1394 C CA . VAL A 1 181 ? -3.675 -7.728 -28.987 1.00 91.38 181 VAL A CA 1
ATOM 1395 C C . VAL A 1 181 ? -3.550 -6.816 -27.770 1.00 91.38 181 VAL A C 1
ATOM 1397 O O . VAL A 1 181 ? -3.356 -5.611 -27.927 1.00 91.38 181 VAL A O 1
ATOM 1400 N N . ILE A 1 182 ? -3.599 -7.386 -26.561 1.00 93.62 182 ILE A N 1
ATOM 1401 C CA . ILE A 1 182 ? -3.471 -6.623 -25.317 1.00 93.62 182 ILE A CA 1
ATOM 1402 C C . ILE A 1 182 ? -2.129 -5.899 -25.277 1.00 93.62 182 ILE A C 1
ATOM 1404 O O . ILE A 1 182 ? -2.124 -4.693 -25.054 1.00 93.62 182 ILE A O 1
ATOM 1408 N N . TRP A 1 183 ? -1.015 -6.602 -25.523 1.00 92.81 183 TRP A N 1
ATOM 1409 C CA . TRP A 1 183 ? 0.327 -6.014 -25.486 1.00 92.81 183 TRP A CA 1
ATOM 1410 C C . TRP A 1 183 ? 0.445 -4.805 -26.415 1.00 92.81 183 TRP A C 1
ATOM 1412 O O . TRP A 1 183 ? 0.924 -3.756 -25.995 1.00 92.81 183 TRP A O 1
ATOM 1422 N N . SER A 1 184 ? -0.050 -4.921 -27.652 1.00 89.00 184 SER A N 1
ATOM 1423 C CA . SER A 1 184 ? -0.062 -3.806 -28.601 1.00 89.00 184 SER A CA 1
ATOM 1424 C C . SER A 1 184 ? -0.845 -2.608 -28.058 1.00 89.00 184 SER A C 1
ATOM 1426 O O . SER A 1 184 ? -0.373 -1.480 -28.151 1.00 89.00 184 SER A O 1
ATOM 1428 N N . CYS A 1 185 ? -2.014 -2.835 -27.454 1.00 89.44 185 CYS A N 1
ATOM 1429 C CA . CYS A 1 185 ? -2.861 -1.753 -26.952 1.00 89.44 185 CYS A CA 1
ATOM 1430 C C . CYS A 1 185 ? -2.266 -1.064 -25.719 1.00 89.44 185 CYS A C 1
ATOM 1432 O O . CYS A 1 185 ? -2.223 0.161 -25.666 1.00 89.44 185 CYS A O 1
ATOM 1434 N N . ILE A 1 186 ? -1.786 -1.835 -24.737 1.00 91.31 186 ILE A N 1
ATOM 1435 C CA . ILE A 1 186 ? -1.212 -1.266 -23.509 1.00 91.31 186 ILE A CA 1
ATOM 1436 C C . ILE A 1 186 ? 0.116 -0.550 -23.776 1.00 91.31 186 ILE A C 1
ATOM 1438 O O . ILE A 1 186 ? 0.451 0.374 -23.036 1.00 91.31 186 ILE A O 1
ATOM 1442 N N . CYS A 1 187 ? 0.851 -0.946 -24.822 1.00 89.25 187 CYS A N 1
ATOM 1443 C CA . CYS A 1 187 ? 2.040 -0.237 -25.277 1.00 89.25 187 CYS A CA 1
ATOM 1444 C C . CYS A 1 187 ? 1.696 1.085 -25.973 1.00 89.25 187 CYS A C 1
ATOM 1446 O O . CYS A 1 187 ? 2.332 2.083 -25.654 1.00 89.25 187 CYS A O 1
ATOM 1448 N N . GLU A 1 188 ? 0.743 1.092 -26.909 1.00 85.56 188 GLU A N 1
ATOM 1449 C CA . GLU A 1 188 ? 0.474 2.251 -27.778 1.00 85.56 188 GLU A CA 1
ATOM 1450 C C . GLU A 1 188 ? -0.427 3.311 -27.133 1.00 85.56 188 GLU A C 1
ATOM 1452 O O . GLU A 1 188 ? -0.111 4.494 -27.195 1.00 85.56 188 GLU A O 1
ATOM 1457 N N . ASP A 1 189 ? -1.529 2.911 -26.489 1.00 85.44 189 ASP A N 1
ATOM 1458 C CA . ASP A 1 189 ? -2.424 3.839 -25.784 1.00 85.44 189 ASP A CA 1
ATOM 1459 C C . ASP A 1 189 ? -3.002 3.189 -24.510 1.00 85.44 189 ASP A C 1
ATOM 1461 O O . ASP A 1 189 ? -4.129 2.667 -24.496 1.00 85.44 189 ASP A O 1
ATOM 1465 N N . PRO A 1 190 ? -2.227 3.202 -23.407 1.00 89.56 190 PRO A N 1
ATOM 1466 C CA . PRO A 1 190 ? -2.651 2.577 -22.165 1.00 89.56 190 PRO A CA 1
ATOM 1467 C C . PRO A 1 190 ? -3.910 3.214 -21.573 1.00 89.56 190 PRO A C 1
ATOM 1469 O O . PRO A 1 190 ? -4.753 2.499 -21.035 1.00 89.56 190 PRO A O 1
ATOM 1472 N N . ALA A 1 191 ? -4.053 4.541 -21.648 1.00 87.38 191 ALA A N 1
ATOM 1473 C CA . ALA A 1 191 ? -5.188 5.242 -21.051 1.00 87.38 191 ALA A CA 1
ATOM 1474 C C . ALA A 1 191 ? -6.496 4.888 -21.765 1.00 87.38 191 ALA A C 1
ATOM 1476 O O . ALA A 1 191 ? -7.511 4.651 -21.106 1.00 87.38 191 ALA A O 1
ATOM 1477 N N . LEU A 1 192 ? -6.459 4.793 -23.096 1.00 85.38 192 LEU A N 1
ATOM 1478 C CA . LEU A 1 192 ? -7.600 4.361 -23.888 1.00 85.38 192 LEU A CA 1
ATOM 1479 C C . LEU A 1 192 ? -7.950 2.901 -23.592 1.00 85.38 192 LEU A C 1
ATOM 1481 O O . LEU A 1 192 ? -9.091 2.624 -23.232 1.00 85.38 192 LEU A O 1
ATOM 1485 N N . PHE A 1 193 ? -6.980 1.981 -23.635 1.00 89.75 193 PHE A N 1
ATOM 1486 C CA . PHE A 1 193 ? -7.223 0.565 -23.324 1.00 89.75 193 PHE A CA 1
ATOM 1487 C C . PHE A 1 193 ? -7.820 0.364 -21.922 1.00 89.75 193 PHE A C 1
ATOM 1489 O O . PHE A 1 193 ? -8.721 -0.451 -21.723 1.00 89.75 193 PHE A O 1
ATOM 1496 N N . LEU A 1 194 ? -7.348 1.136 -20.941 1.00 90.88 194 LEU A N 1
ATOM 1497 C CA . LEU A 1 194 ? -7.792 1.039 -19.553 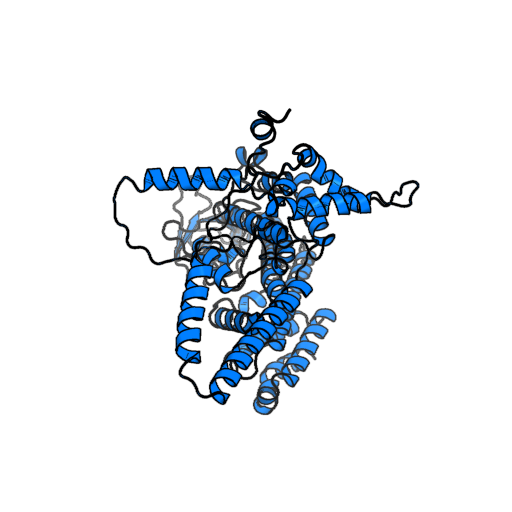1.00 90.88 194 LEU A CA 1
ATOM 1498 C C . LEU A 1 194 ? -9.074 1.824 -19.261 1.00 90.88 194 LEU A C 1
ATOM 1500 O O . LEU A 1 194 ? -9.617 1.676 -18.167 1.00 90.88 194 LEU A O 1
ATOM 1504 N N . ARG A 1 195 ? -9.599 2.609 -20.211 1.00 87.88 195 ARG A N 1
ATOM 1505 C CA . ARG A 1 195 ? -10.753 3.499 -20.014 1.00 87.88 195 ARG A CA 1
ATOM 1506 C C . ARG A 1 195 ? -11.915 2.823 -19.289 1.00 87.88 195 ARG A C 1
ATOM 1508 O O . ARG A 1 195 ? -12.414 3.375 -18.315 1.00 87.88 195 ARG A O 1
ATOM 1515 N N . HIS A 1 196 ? -12.311 1.620 -19.719 1.00 86.06 196 HIS A N 1
ATOM 1516 C CA . HIS A 1 196 ? -13.436 0.896 -19.113 1.00 86.06 196 HIS A CA 1
ATOM 1517 C C . HIS A 1 196 ? -13.243 0.642 -17.613 1.00 86.06 196 HIS A C 1
ATOM 1519 O O . HIS A 1 196 ? -14.208 0.678 -16.853 1.00 86.06 196 HIS A O 1
ATOM 1525 N N . PHE A 1 197 ? -12.007 0.360 -17.195 1.00 89.12 197 PHE A N 1
ATOM 1526 C CA . PHE A 1 197 ? -11.665 0.197 -15.788 1.00 89.12 197 PHE A CA 1
ATOM 1527 C C . PHE A 1 197 ? -11.674 1.551 -15.089 1.00 89.12 197 PHE A C 1
ATOM 1529 O O . PHE A 1 197 ? -12.347 1.694 -14.077 1.00 89.12 197 PHE A O 1
ATOM 1536 N N . LEU A 1 198 ? -10.975 2.538 -15.658 1.00 88.50 198 LEU A N 1
ATOM 1537 C CA . LEU A 1 198 ? -10.755 3.859 -15.065 1.00 88.50 198 LEU A CA 1
ATOM 1538 C C . LEU A 1 198 ? -12.061 4.621 -14.803 1.00 88.50 198 LEU A C 1
ATOM 1540 O O . LEU A 1 198 ? -12.253 5.127 -13.703 1.00 88.50 198 LEU A O 1
ATOM 1544 N N . GLU A 1 199 ? -12.981 4.640 -15.768 1.00 86.12 199 GLU A N 1
ATOM 1545 C CA . GLU A 1 199 ? -14.294 5.296 -15.639 1.00 86.12 199 GLU A CA 1
ATOM 1546 C C . GLU A 1 199 ? -15.223 4.597 -14.638 1.00 86.12 199 GLU A C 1
ATOM 1548 O O . GLU A 1 199 ? -16.198 5.183 -14.183 1.00 86.12 199 GLU A O 1
ATOM 1553 N N . LYS A 1 200 ? -14.938 3.335 -14.300 1.00 84.12 200 LYS A N 1
ATOM 1554 C CA . LYS A 1 200 ? -15.723 2.529 -13.355 1.00 84.12 200 LYS A CA 1
ATOM 1555 C C . LYS A 1 200 ? -15.015 2.300 -12.027 1.00 84.12 200 LYS A C 1
ATOM 1557 O O . LYS A 1 200 ? -15.539 1.564 -11.188 1.00 84.12 200 LYS A O 1
ATOM 1562 N N . LEU A 1 201 ? -13.839 2.902 -11.829 1.00 80.69 201 LEU A N 1
ATOM 1563 C CA . LEU A 1 201 ? -13.156 2.875 -10.539 1.00 80.69 201 LEU A CA 1
ATOM 1564 C C . LEU A 1 201 ? -14.064 3.507 -9.480 1.00 80.69 201 LEU A C 1
ATOM 1566 O O . LEU A 1 201 ? -14.281 2.901 -8.429 1.00 80.69 201 LEU A O 1
ATOM 1570 N N . THR A 1 202 ? -14.645 4.669 -9.794 1.00 73.56 202 THR A N 1
ATOM 1571 C CA . THR A 1 202 ? -15.697 5.331 -9.016 1.00 73.56 202 THR A CA 1
ATOM 1572 C C . THR A 1 202 ? -17.072 4.886 -9.526 1.00 73.56 202 THR A C 1
ATOM 1574 O O . THR A 1 202 ? -17.358 4.903 -10.721 1.00 73.56 202 THR A O 1
ATOM 1577 N N . ASN A 1 203 ? -17.934 4.393 -8.634 1.00 65.19 203 ASN A N 1
ATOM 1578 C CA . ASN A 1 203 ? -19.216 3.782 -9.003 1.00 65.19 203 ASN A CA 1
ATOM 1579 C C . ASN A 1 203 ? -20.305 4.868 -9.144 1.00 65.19 203 ASN A C 1
ATOM 1581 O O . ASN A 1 203 ? -21.183 4.997 -8.285 1.00 65.19 203 ASN A O 1
ATOM 1585 N N . ARG A 1 204 ? -20.206 5.682 -10.205 1.00 56.62 204 ARG A N 1
ATOM 1586 C CA . ARG A 1 204 ? -20.960 6.940 -10.381 1.00 56.62 204 ARG A CA 1
ATOM 1587 C C . ARG A 1 204 ? -22.484 6.794 -10.268 1.00 56.62 204 ARG A C 1
ATOM 1589 O O . ARG A 1 204 ? -23.129 7.626 -9.640 1.00 56.62 204 ARG A O 1
ATOM 1596 N N . ASP A 1 205 ? -23.053 5.716 -10.809 1.00 52.16 205 ASP A N 1
ATOM 1597 C CA . ASP A 1 205 ? -24.512 5.521 -10.895 1.00 52.16 205 ASP A CA 1
ATOM 1598 C C . ASP A 1 205 ? -25.186 5.132 -9.556 1.00 52.16 205 ASP A C 1
ATOM 1600 O O . ASP A 1 205 ? -26.411 5.134 -9.469 1.00 52.16 205 ASP A O 1
ATOM 1604 N N . ARG A 1 206 ? -24.419 4.790 -8.501 1.00 50.72 206 ARG A N 1
ATOM 1605 C CA . ARG A 1 206 ? -24.951 4.489 -7.146 1.00 50.72 206 ARG A CA 1
ATOM 1606 C C . ARG A 1 206 ? -24.584 5.531 -6.091 1.00 50.72 206 ARG A C 1
ATOM 1608 O O . ARG A 1 206 ? -25.368 5.736 -5.166 1.00 50.72 206 ARG A O 1
ATOM 1615 N N . GLN A 1 207 ? -23.446 6.214 -6.246 1.00 50.62 207 GLN A N 1
ATOM 1616 C CA . GLN A 1 207 ? -23.018 7.277 -5.324 1.00 50.62 207 GLN A CA 1
ATOM 1617 C C . GLN A 1 207 ? -23.960 8.495 -5.331 1.00 50.62 207 GLN A C 1
ATOM 1619 O O . GLN A 1 207 ? -23.952 9.283 -4.392 1.00 50.62 207 GLN A O 1
ATOM 1624 N N . SER A 1 208 ? -24.814 8.641 -6.352 1.00 46.28 208 SER A N 1
ATOM 1625 C CA . SER A 1 208 ? -25.816 9.712 -6.423 1.00 46.28 208 SER A CA 1
ATOM 1626 C C . SER A 1 208 ? -27.007 9.537 -5.469 1.00 46.28 208 SER A C 1
ATOM 1628 O O . SER A 1 208 ? -27.755 10.491 -5.277 1.00 46.28 208 SER A O 1
ATOM 1630 N N . THR A 1 209 ? -27.219 8.345 -4.897 1.00 48.59 209 THR A N 1
ATOM 1631 C CA . THR A 1 209 ? -28.359 8.051 -3.997 1.00 48.59 209 THR A CA 1
ATOM 1632 C C . THR A 1 209 ? -27.967 7.858 -2.532 1.00 48.59 209 THR A C 1
ATOM 1634 O O . THR A 1 209 ? -28.766 8.162 -1.651 1.00 48.59 209 THR A O 1
ATOM 1637 N N . THR A 1 210 ? -26.738 7.420 -2.268 1.00 50.66 210 THR A N 1
ATOM 1638 C CA . THR A 1 210 ? -26.134 7.309 -0.934 1.00 50.66 210 THR A CA 1
ATOM 1639 C C . THR A 1 210 ? -24.642 7.561 -1.117 1.00 50.66 210 THR A C 1
ATOM 1641 O O . THR A 1 210 ? -24.031 6.963 -2.000 1.00 50.66 210 THR A O 1
ATOM 1644 N N . PHE A 1 211 ? -24.038 8.452 -0.330 1.00 58.84 211 PHE A N 1
ATOM 1645 C CA . PHE A 1 211 ? -22.612 8.803 -0.441 1.00 58.84 211 PHE A CA 1
ATOM 1646 C C . PHE A 1 211 ? -21.658 7.656 -0.018 1.00 58.84 211 PHE A C 1
ATOM 1648 O O . PHE A 1 211 ? -20.455 7.875 0.104 1.00 58.84 211 PHE A O 1
ATOM 1655 N N . ASP A 1 212 ? -22.165 6.434 0.164 1.00 59.56 212 ASP A N 1
ATOM 1656 C CA . ASP A 1 212 ? -21.462 5.270 0.707 1.00 59.56 212 ASP A CA 1
ATOM 1657 C C . ASP A 1 212 ? -20.777 4.437 -0.387 1.00 59.56 212 ASP A C 1
ATOM 1659 O O . ASP A 1 212 ? -21.301 4.244 -1.493 1.00 59.56 212 ASP A O 1
ATOM 1663 N N . PHE A 1 213 ? -19.595 3.894 -0.084 1.00 66.81 213 PHE A N 1
ATOM 1664 C CA . PHE A 1 213 ? -18.934 2.918 -0.942 1.00 66.81 213 PHE A CA 1
ATOM 1665 C C . PHE A 1 213 ? -19.340 1.493 -0.565 1.00 66.81 213 PHE A C 1
ATOM 1667 O O . PHE A 1 213 ? -18.949 0.943 0.463 1.00 66.81 213 PHE A O 1
ATOM 1674 N N . HIS A 1 214 ? -20.020 0.830 -1.497 1.00 64.19 214 HIS A N 1
ATOM 1675 C CA . HIS A 1 214 ? -20.208 -0.614 -1.461 1.00 64.19 214 HIS A CA 1
ATOM 1676 C C . HIS A 1 214 ? -19.548 -1.252 -2.677 1.00 64.19 214 HIS A C 1
ATOM 1678 O O . HIS A 1 214 ? -19.893 -0.943 -3.827 1.00 64.19 214 HIS A O 1
ATOM 1684 N N . SER A 1 215 ? -18.614 -2.176 -2.432 1.00 62.78 215 SER A N 1
ATOM 1685 C CA . SER A 1 215 ? -18.091 -3.011 -3.505 1.00 62.78 215 SER A CA 1
ATOM 1686 C C . SER A 1 215 ? -19.249 -3.815 -4.100 1.00 62.78 215 SER A C 1
ATOM 1688 O O . SER A 1 215 ? -20.043 -4.446 -3.404 1.00 62.78 215 SER A O 1
ATOM 1690 N N . THR A 1 216 ? -19.393 -3.742 -5.418 1.00 70.88 216 THR A N 1
ATOM 1691 C CA . THR A 1 216 ? -20.338 -4.593 -6.145 1.00 70.88 216 THR A CA 1
ATOM 1692 C C . THR A 1 216 ? -19.578 -5.780 -6.704 1.00 70.88 216 THR A C 1
ATOM 1694 O O . THR A 1 216 ? -18.405 -5.640 -7.051 1.00 70.88 216 THR A O 1
ATOM 1697 N N . SER A 1 217 ? -20.243 -6.923 -6.888 1.00 75.25 217 SER A N 1
ATOM 1698 C CA . SER A 1 217 ? -19.623 -8.092 -7.530 1.00 75.25 217 SER A CA 1
ATOM 1699 C C . SER A 1 217 ? -19.003 -7.732 -8.885 1.00 75.25 217 SER A C 1
ATOM 1701 O O . SER A 1 217 ? -17.941 -8.229 -9.242 1.00 75.25 217 SER A O 1
ATOM 1703 N N . ARG A 1 218 ? -19.621 -6.790 -9.615 1.00 78.44 218 ARG A N 1
ATOM 1704 C CA . ARG A 1 218 ? -19.087 -6.248 -10.869 1.00 78.44 218 ARG A CA 1
ATOM 1705 C C . ARG A 1 218 ? -17.782 -5.472 -10.673 1.00 78.44 218 ARG A C 1
ATOM 1707 O O . ARG A 1 218 ? -16.862 -5.638 -11.466 1.00 78.44 218 ARG A O 1
ATOM 1714 N N . TRP A 1 219 ? -17.706 -4.615 -9.660 1.00 83.50 219 TRP A N 1
ATOM 1715 C CA . TRP A 1 219 ? -16.500 -3.838 -9.364 1.00 83.50 219 TRP A CA 1
ATOM 1716 C C . TRP A 1 219 ? -15.353 -4.739 -8.892 1.00 83.50 219 TRP A C 1
ATOM 1718 O O . TRP A 1 219 ? -14.236 -4.622 -9.389 1.00 83.50 219 TRP A O 1
ATOM 1728 N N . GLU A 1 220 ? -15.634 -5.696 -8.003 1.00 84.19 220 GLU A N 1
ATOM 1729 C CA . GLU A 1 220 ? -14.636 -6.667 -7.532 1.00 84.19 220 GLU A CA 1
ATOM 1730 C C . GLU A 1 220 ? -14.100 -7.522 -8.686 1.00 84.19 220 GLU A C 1
ATOM 1732 O O . GLU A 1 220 ? -12.893 -7.740 -8.800 1.00 84.19 220 GLU A O 1
ATOM 1737 N N . TYR A 1 221 ? -14.984 -7.928 -9.599 1.00 87.19 221 TYR A N 1
ATOM 1738 C CA . TYR A 1 221 ? -14.615 -8.608 -10.834 1.00 87.19 221 TYR A CA 1
ATOM 1739 C C . TYR A 1 221 ? -13.715 -7.745 -11.737 1.00 87.19 221 TYR A C 1
ATOM 1741 O O . TYR A 1 221 ? -12.687 -8.231 -12.206 1.00 87.19 221 TYR A O 1
ATOM 1749 N N . LEU A 1 222 ? -14.022 -6.456 -11.934 1.00 88.69 222 LEU A N 1
ATOM 1750 C CA . LEU A 1 222 ? -13.161 -5.551 -12.711 1.00 88.69 222 LEU A CA 1
ATOM 1751 C C . LEU A 1 222 ? -11.775 -5.379 -12.072 1.00 88.69 222 LEU A C 1
ATOM 1753 O O . LEU A 1 222 ? -10.769 -5.424 -12.779 1.00 88.69 222 LEU A O 1
ATOM 1757 N N . MET A 1 223 ? -11.701 -5.243 -10.747 1.00 89.88 223 MET A N 1
ATOM 1758 C CA . MET A 1 223 ? -10.424 -5.179 -10.025 1.00 89.88 223 MET A CA 1
ATOM 1759 C C . MET A 1 223 ? -9.637 -6.490 -10.143 1.00 89.88 223 MET A C 1
ATOM 1761 O O . MET A 1 223 ? -8.417 -6.465 -10.316 1.00 89.88 223 MET A O 1
ATOM 1765 N N . SER A 1 224 ? -10.324 -7.636 -10.114 1.00 91.50 224 SER A N 1
ATOM 1766 C CA . SER A 1 224 ? -9.724 -8.953 -10.351 1.00 91.50 224 SER A CA 1
ATOM 1767 C C . SER A 1 224 ? -9.156 -9.080 -11.769 1.00 91.50 224 SER A C 1
ATOM 1769 O O . SER A 1 224 ? -8.010 -9.502 -11.933 1.00 91.50 224 SER A O 1
ATOM 1771 N N . LEU A 1 225 ? -9.891 -8.634 -12.794 1.00 93.62 225 LEU A N 1
ATOM 1772 C CA . LEU A 1 225 ? -9.401 -8.602 -14.175 1.00 93.62 225 LEU A CA 1
ATOM 1773 C C . LEU A 1 225 ? -8.200 -7.666 -14.346 1.00 93.62 225 LEU A C 1
ATOM 1775 O O . LEU A 1 225 ? -7.227 -8.041 -14.999 1.00 93.62 225 LEU A O 1
ATOM 1779 N N . LEU A 1 226 ? -8.230 -6.477 -13.737 1.00 94.19 226 LEU A N 1
ATOM 1780 C CA . LEU A 1 226 ? -7.102 -5.546 -13.775 1.00 94.19 226 LEU A CA 1
ATOM 1781 C C . LEU A 1 226 ? -5.863 -6.155 -13.105 1.00 94.19 226 LEU A C 1
ATOM 1783 O O . LEU A 1 226 ? -4.755 -6.083 -13.639 1.00 94.19 226 LEU A O 1
ATOM 1787 N N . ARG A 1 227 ? -6.049 -6.832 -11.966 1.00 94.75 227 ARG A N 1
ATOM 1788 C CA . ARG A 1 227 ? -4.981 -7.589 -11.311 1.00 94.75 227 ARG A CA 1
ATOM 1789 C C . ARG A 1 227 ? -4.466 -8.709 -12.217 1.00 94.75 227 ARG A C 1
ATOM 1791 O O . ARG A 1 227 ? -3.256 -8.814 -12.392 1.00 94.75 227 ARG A O 1
ATOM 1798 N N . LYS A 1 228 ? -5.346 -9.510 -12.829 1.00 94.25 228 LYS A N 1
ATOM 1799 C CA . LYS A 1 228 ? -4.984 -10.577 -13.781 1.00 94.25 228 LYS A CA 1
ATOM 1800 C C . LYS A 1 228 ? -4.145 -10.030 -14.935 1.00 94.25 228 LYS A C 1
ATOM 1802 O O . LYS A 1 228 ? -3.098 -10.602 -15.225 1.00 94.25 228 LYS A O 1
ATOM 1807 N N . LEU A 1 229 ? -4.554 -8.911 -15.536 1.00 95.06 229 LEU A N 1
ATOM 1808 C CA . LEU A 1 229 ? -3.801 -8.221 -16.584 1.00 95.06 229 LEU A CA 1
ATOM 1809 C C . LEU A 1 229 ? -2.363 -7.935 -16.122 1.00 95.06 229 LEU A C 1
ATOM 1811 O O . LEU A 1 229 ? -1.408 -8.376 -16.755 1.00 95.06 229 LEU A O 1
ATOM 1815 N N . ILE A 1 230 ? -2.198 -7.280 -14.973 1.00 94.50 230 ILE A N 1
ATOM 1816 C CA . ILE A 1 230 ? -0.874 -6.908 -14.448 1.00 94.50 230 ILE A CA 1
ATOM 1817 C C . ILE A 1 230 ? -0.031 -8.141 -14.093 1.00 94.50 230 ILE A C 1
ATOM 1819 O O . ILE A 1 230 ? 1.178 -8.147 -14.305 1.00 94.50 230 ILE A O 1
ATOM 1823 N N . LEU A 1 231 ? -0.641 -9.206 -13.565 1.00 93.56 231 LEU A N 1
ATOM 1824 C CA . LEU A 1 231 ? 0.065 -10.452 -13.246 1.00 93.56 231 LEU A CA 1
ATOM 1825 C C . LEU A 1 231 ? 0.524 -11.212 -14.496 1.00 93.56 231 LEU A C 1
ATOM 1827 O O . LEU A 1 231 ? 1.587 -11.832 -14.467 1.00 93.56 231 LEU A O 1
ATOM 1831 N N . ARG A 1 232 ? -0.259 -11.173 -15.580 1.00 92.75 232 ARG A N 1
ATOM 1832 C CA . ARG A 1 232 ? 0.055 -11.848 -16.848 1.00 92.75 232 ARG A CA 1
ATOM 1833 C C . ARG A 1 232 ? 1.166 -11.144 -17.631 1.00 92.75 232 ARG A C 1
ATOM 1835 O O . ARG A 1 232 ? 1.921 -11.823 -18.322 1.00 92.75 232 ARG A O 1
ATOM 1842 N N . PHE A 1 233 ? 1.302 -9.826 -17.491 1.00 91.44 233 PHE A N 1
ATOM 1843 C CA . PHE A 1 233 ? 2.327 -9.024 -18.163 1.00 91.44 233 PHE A CA 1
ATOM 1844 C C . PHE A 1 233 ? 3.342 -8.474 -17.157 1.00 91.44 233 PHE A C 1
ATOM 1846 O O . PHE A 1 233 ? 3.292 -7.304 -16.796 1.00 91.44 233 PHE A O 1
ATOM 1853 N N . ARG A 1 234 ? 4.271 -9.322 -16.693 1.00 85.81 234 ARG A N 1
ATOM 1854 C CA . ARG A 1 234 ? 5.396 -8.915 -15.834 1.00 85.81 234 ARG A CA 1
ATOM 1855 C C . ARG A 1 234 ? 6.730 -9.108 -16.572 1.00 85.81 234 ARG A C 1
ATOM 1857 O O . ARG A 1 234 ? 7.108 -10.258 -16.793 1.00 85.81 234 ARG A O 1
ATOM 1864 N N . PRO A 1 235 ? 7.460 -8.032 -16.926 1.00 86.38 235 PRO A N 1
ATOM 1865 C CA . PRO A 1 235 ? 7.146 -6.621 -16.673 1.00 86.38 235 PRO A CA 1
ATOM 1866 C C . PRO A 1 235 ? 6.025 -6.080 -17.579 1.00 86.38 235 PRO A C 1
ATOM 1868 O O . PRO A 1 235 ? 5.90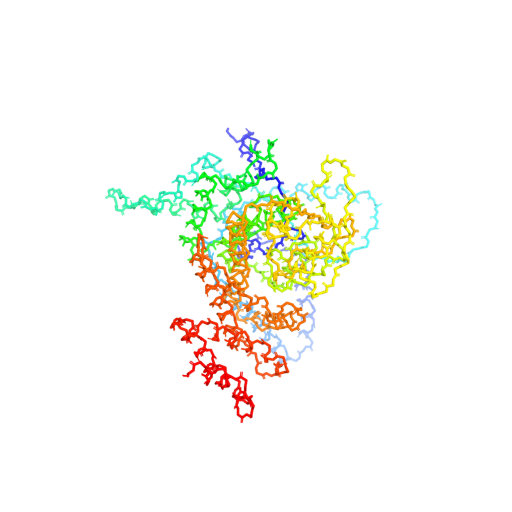0 -6.491 -18.733 1.00 86.38 235 PRO A O 1
ATOM 1871 N N . ILE A 1 236 ? 5.244 -5.131 -17.056 1.00 91.38 236 ILE A N 1
ATOM 1872 C CA . ILE A 1 236 ? 4.268 -4.355 -17.836 1.00 91.38 236 ILE A CA 1
ATOM 1873 C C . ILE A 1 236 ? 4.993 -3.161 -18.489 1.00 91.38 236 ILE A C 1
ATOM 1875 O O . ILE A 1 236 ? 5.998 -2.710 -17.928 1.00 91.38 236 ILE A O 1
ATOM 1879 N N . PRO A 1 237 ? 4.546 -2.627 -19.644 1.00 91.81 237 PRO A N 1
ATOM 1880 C CA . PRO A 1 237 ? 5.200 -1.468 -20.249 1.00 91.81 237 PRO A CA 1
ATOM 1881 C C . PRO A 1 237 ? 5.211 -0.252 -19.315 1.00 91.81 237 PRO A C 1
ATOM 1883 O O . PRO A 1 237 ? 4.239 0.007 -18.599 1.00 91.81 237 PRO A O 1
ATOM 1886 N N . ASN A 1 238 ? 6.304 0.516 -19.340 1.00 90.00 238 ASN A N 1
ATOM 1887 C CA . ASN A 1 238 ? 6.524 1.625 -18.405 1.00 90.00 238 ASN A CA 1
ATOM 1888 C C . ASN A 1 238 ? 5.425 2.696 -18.503 1.00 90.00 238 ASN A C 1
ATOM 1890 O O . ASN A 1 238 ? 4.972 3.205 -17.482 1.00 90.00 238 ASN A O 1
ATOM 1894 N N . GLN A 1 239 ? 4.941 2.990 -19.711 1.00 89.50 239 GLN A N 1
ATOM 1895 C CA . GLN A 1 239 ? 3.839 3.921 -19.964 1.00 89.50 239 GLN A CA 1
ATOM 1896 C C . GLN A 1 239 ? 2.511 3.432 -19.384 1.00 89.50 239 GLN A C 1
ATOM 1898 O O . GLN A 1 239 ? 1.739 4.225 -18.839 1.00 89.50 239 GLN A O 1
ATOM 1903 N N . THR A 1 240 ? 2.256 2.121 -19.429 1.00 94.00 240 THR A N 1
ATOM 1904 C CA . THR A 1 240 ? 1.087 1.514 -18.787 1.00 94.00 240 THR A CA 1
ATOM 1905 C C . THR A 1 240 ? 1.212 1.595 -17.272 1.00 94.00 240 THR A C 1
ATOM 1907 O O . THR A 1 240 ? 0.257 1.993 -16.610 1.00 94.00 240 THR A O 1
ATOM 1910 N N . ALA A 1 241 ? 2.389 1.272 -16.724 1.00 95.06 241 ALA A N 1
ATOM 1911 C CA . ALA A 1 241 ? 2.663 1.371 -15.293 1.00 95.06 241 ALA A CA 1
ATOM 1912 C C . ALA A 1 241 ? 2.488 2.809 -14.789 1.00 95.06 241 ALA A C 1
ATOM 1914 O O . ALA A 1 241 ? 1.796 3.032 -13.800 1.00 95.06 241 ALA A O 1
ATOM 1915 N N . TYR A 1 242 ? 3.066 3.783 -15.497 1.00 95.25 242 TYR A N 1
ATOM 1916 C CA . TYR A 1 242 ? 2.943 5.211 -15.210 1.00 95.25 242 TYR A CA 1
ATOM 1917 C C . TYR A 1 242 ? 1.480 5.665 -15.221 1.00 95.25 242 TYR A C 1
ATOM 1919 O O . TYR A 1 242 ? 1.038 6.347 -14.295 1.00 95.25 242 TYR A O 1
ATOM 1927 N N . THR A 1 243 ? 0.721 5.256 -16.242 1.00 94.62 243 THR A N 1
ATOM 1928 C CA . THR A 1 243 ? -0.707 5.576 -16.358 1.00 94.62 243 THR A CA 1
ATOM 1929 C C . THR A 1 243 ? -1.466 4.990 -15.170 1.00 94.62 243 THR A C 1
ATOM 1931 O O . THR A 1 243 ? -2.068 5.731 -14.398 1.00 94.62 243 THR A O 1
ATOM 1934 N N . LEU A 1 244 ? -1.375 3.676 -14.950 1.00 95.94 244 LEU A N 1
ATOM 1935 C CA . LEU A 1 244 ? -2.066 2.998 -13.852 1.00 95.94 244 LEU A CA 1
ATOM 1936 C C . LEU A 1 244 ? -1.717 3.586 -12.486 1.00 95.94 244 LEU A C 1
ATOM 1938 O O . LEU A 1 244 ? -2.624 3.830 -11.697 1.00 95.94 244 LEU A O 1
ATOM 1942 N N . LEU A 1 245 ? -0.436 3.853 -12.215 1.00 96.50 245 LEU A N 1
ATOM 1943 C CA . LEU A 1 245 ? 0.001 4.426 -10.944 1.00 96.50 245 LEU A CA 1
ATOM 1944 C C . LEU A 1 245 ? -0.692 5.768 -10.674 1.00 96.50 245 LEU A C 1
ATOM 1946 O O . LEU A 1 245 ? -1.275 5.952 -9.608 1.00 96.50 245 LEU A O 1
ATOM 1950 N N . ASN A 1 246 ? -0.666 6.691 -11.640 1.00 96.31 246 ASN A N 1
ATOM 1951 C CA . ASN A 1 246 ? -1.228 8.029 -11.456 1.00 96.31 246 ASN A CA 1
ATOM 1952 C C . ASN A 1 246 ? -2.760 8.008 -11.334 1.00 96.31 246 ASN A C 1
ATOM 1954 O O . ASN A 1 246 ? -3.306 8.728 -10.499 1.00 96.31 246 ASN A O 1
ATOM 1958 N N . TYR A 1 247 ? -3.456 7.156 -12.095 1.00 96.19 247 TYR A N 1
ATOM 1959 C CA . TYR A 1 247 ? -4.906 6.988 -11.949 1.00 96.19 247 TYR A CA 1
ATOM 1960 C C . TYR A 1 247 ? -5.289 6.338 -10.613 1.00 96.19 247 TYR A C 1
ATOM 1962 O O . TYR A 1 247 ? -6.219 6.805 -9.961 1.00 96.19 247 TYR A O 1
ATOM 1970 N N . LEU A 1 248 ? -4.563 5.310 -10.159 1.00 96.44 248 LEU A N 1
ATOM 1971 C CA . LEU A 1 248 ? -4.807 4.689 -8.852 1.00 96.44 248 LEU A CA 1
ATOM 1972 C C . LEU A 1 248 ? -4.508 5.656 -7.698 1.00 96.44 248 LEU A C 1
ATOM 1974 O O . LEU A 1 248 ? -5.232 5.663 -6.706 1.00 96.44 248 LEU A O 1
ATOM 1978 N N . PHE A 1 249 ? -3.493 6.513 -7.824 1.00 96.94 249 PHE A N 1
ATOM 1979 C CA . PHE A 1 249 ? -3.249 7.583 -6.854 1.00 96.94 249 PHE A CA 1
ATOM 1980 C C . PHE A 1 249 ? -4.360 8.629 -6.857 1.00 96.94 249 PHE A C 1
ATOM 1982 O O . PHE A 1 249 ? -4.839 8.979 -5.783 1.00 96.94 249 PHE A O 1
ATOM 1989 N N . GLY A 1 250 ? -4.831 9.066 -8.028 1.00 95.81 250 GLY A N 1
ATOM 1990 C CA . GLY A 1 250 ? -5.990 9.957 -8.123 1.00 95.81 250 GLY A CA 1
ATOM 1991 C C . GLY A 1 250 ? -7.250 9.357 -7.485 1.00 95.81 250 GLY A C 1
ATOM 1992 O O . GLY A 1 250 ? -7.987 10.045 -6.781 1.00 95.81 250 GLY A O 1
ATOM 1993 N N . PHE A 1 251 ? -7.452 8.049 -7.650 1.00 94.75 251 PHE A N 1
ATOM 1994 C CA . PHE A 1 251 ? -8.537 7.308 -7.010 1.00 94.75 251 PHE A CA 1
ATOM 1995 C C . PHE A 1 251 ? -8.407 7.256 -5.479 1.00 94.75 251 PHE A C 1
ATOM 1997 O O . PHE A 1 251 ? -9.389 7.455 -4.768 1.00 94.75 251 PHE A O 1
ATOM 2004 N N . VAL A 1 252 ? -7.202 7.040 -4.944 1.00 96.19 252 VAL A N 1
ATOM 2005 C CA . VAL A 1 252 ? -6.971 7.117 -3.490 1.00 96.19 252 VAL A CA 1
ATOM 2006 C C . VAL A 1 252 ? -7.195 8.546 -2.982 1.00 96.19 252 VAL A C 1
ATOM 2008 O O . VAL A 1 252 ? -7.877 8.733 -1.977 1.00 96.19 252 VAL A O 1
ATOM 2011 N N . MET A 1 253 ? -6.709 9.561 -3.704 1.00 95.19 253 MET A N 1
ATOM 2012 C CA . MET A 1 253 ? -6.921 10.976 -3.369 1.00 95.19 253 MET A CA 1
ATOM 2013 C C . MET A 1 253 ? -8.409 11.338 -3.291 1.00 95.19 253 MET A C 1
ATOM 2015 O O . MET A 1 253 ? -8.799 12.118 -2.424 1.00 95.19 253 MET A O 1
ATOM 2019 N N . PHE A 1 254 ? -9.248 10.767 -4.159 1.00 93.19 254 PHE A N 1
ATOM 2020 C CA . PHE A 1 254 ? -10.699 10.949 -4.115 1.00 93.19 254 PHE A CA 1
ATOM 2021 C C . PHE A 1 254 ? -11.296 10.513 -2.770 1.00 93.19 254 PHE A C 1
ATOM 2023 O O . PHE A 1 254 ? -11.932 11.324 -2.098 1.00 93.19 254 PHE A O 1
ATOM 2030 N N . TYR A 1 255 ? -11.018 9.284 -2.322 1.00 92.31 255 TYR A N 1
ATOM 2031 C CA . TYR A 1 255 ? -11.542 8.777 -1.047 1.00 92.31 255 TYR A CA 1
ATOM 2032 C C . TYR A 1 255 ? -10.907 9.422 0.187 1.00 92.31 255 TYR A C 1
ATOM 2034 O O . TYR A 1 255 ? -11.539 9.480 1.237 1.00 92.31 255 TYR A O 1
ATOM 2042 N N . VAL A 1 256 ? -9.689 9.958 0.073 1.00 92.31 256 VAL A N 1
ATOM 2043 C CA . VAL A 1 256 ? -9.078 10.759 1.146 1.00 92.31 256 VAL A CA 1
ATOM 2044 C C . VAL A 1 256 ? -9.787 12.107 1.312 1.00 92.31 256 VAL A C 1
ATOM 2046 O O . VAL A 1 256 ? -9.976 12.569 2.436 1.00 92.31 256 VAL A O 1
ATOM 2049 N N . ARG A 1 257 ? -10.195 12.749 0.211 1.00 90.50 257 ARG A N 1
ATOM 2050 C CA . ARG A 1 257 ? -10.878 14.057 0.232 1.00 90.50 257 ARG A CA 1
ATOM 2051 C C . ARG A 1 257 ? -12.360 13.951 0.570 1.00 90.50 257 ARG A C 1
ATOM 2053 O O . ARG A 1 257 ? -12.920 14.868 1.170 1.00 90.50 257 ARG A O 1
ATOM 2060 N N . SER A 1 258 ? -12.980 12.840 0.196 1.00 89.19 258 SER A N 1
ATOM 2061 C CA . SER A 1 258 ? -14.396 12.562 0.417 1.00 89.19 258 SER A CA 1
ATOM 2062 C C . SER A 1 258 ? -14.558 11.202 1.101 1.00 89.19 258 SER A C 1
ATOM 2064 O O . SER A 1 258 ? -15.023 10.254 0.470 1.00 89.19 258 SER A O 1
ATOM 2066 N N . PRO A 1 259 ? -14.142 11.084 2.378 1.00 89.12 259 PRO A N 1
ATOM 2067 C CA . PRO A 1 259 ? -14.265 9.840 3.120 1.00 89.12 259 PRO A CA 1
ATOM 2068 C C . PRO A 1 259 ? -15.738 9.516 3.368 1.00 89.12 259 PRO A C 1
ATOM 2070 O O . PRO A 1 259 ? -16.526 10.385 3.748 1.00 89.12 259 PRO A O 1
ATOM 2073 N N . CYS A 1 260 ? -16.074 8.249 3.170 1.00 89.31 260 CYS A N 1
ATOM 2074 C CA . CYS A 1 260 ? -17.399 7.674 3.365 1.00 89.31 260 CYS A CA 1
ATOM 2075 C C . CYS A 1 260 ? -17.288 6.220 3.845 1.00 89.31 260 CYS A C 1
ATOM 2077 O O . CYS A 1 260 ? -16.180 5.666 3.912 1.00 89.31 260 CYS A O 1
ATOM 2079 N N . GLU A 1 261 ? -18.414 5.595 4.192 1.00 88.44 261 GLU A N 1
ATOM 2080 C CA . GLU A 1 261 ? -18.446 4.180 4.575 1.00 88.44 261 GLU A CA 1
ATOM 2081 C C . GLU A 1 261 ? -17.835 3.309 3.461 1.00 88.44 261 GLU A C 1
ATOM 2083 O O . GLU A 1 261 ? -18.138 3.490 2.284 1.00 88.44 261 GLU A O 1
ATOM 2088 N N . GLY A 1 262 ? -16.909 2.412 3.815 1.00 86.50 262 GLY A N 1
ATOM 2089 C CA . GLY A 1 262 ? -16.204 1.528 2.875 1.00 86.50 262 GLY A CA 1
ATOM 2090 C C . GLY A 1 262 ? -15.034 2.156 2.100 1.00 86.50 262 GLY A C 1
ATOM 2091 O O . GLY A 1 262 ? -14.365 1.456 1.330 1.00 86.50 262 GLY A O 1
ATOM 2092 N N . SER A 1 263 ? -14.747 3.448 2.289 1.00 89.88 263 SER A N 1
ATOM 2093 C CA . SER A 1 263 ? -13.610 4.114 1.628 1.00 89.88 263 SER A CA 1
ATOM 2094 C C . SER A 1 263 ? -12.250 3.459 1.929 1.00 89.88 263 SER A C 1
ATOM 2096 O O . SER A 1 263 ? -11.400 3.357 1.043 1.00 89.88 263 SER A O 1
ATOM 2098 N N . ASP A 1 264 ? -12.048 2.938 3.140 1.00 91.06 264 ASP A N 1
ATOM 2099 C CA . ASP A 1 264 ? -10.855 2.193 3.561 1.00 91.06 264 ASP A CA 1
ATOM 2100 C C . ASP A 1 264 ? -10.624 0.935 2.706 1.00 91.06 264 ASP A C 1
ATOM 2102 O O . ASP A 1 264 ? -9.530 0.697 2.186 1.00 91.06 264 ASP A O 1
ATOM 2106 N N . ARG A 1 265 ? -11.684 0.163 2.465 1.00 89.75 265 ARG A N 1
ATOM 2107 C CA . ARG A 1 265 ? -11.647 -1.020 1.610 1.00 89.75 265 ARG A CA 1
ATOM 2108 C C . ARG A 1 265 ? -11.310 -0.647 0.168 1.00 89.75 265 ARG A C 1
ATOM 2110 O O . ARG A 1 265 ? -10.499 -1.332 -0.460 1.00 89.75 265 ARG A O 1
ATOM 2117 N N . ALA A 1 266 ? -11.878 0.443 -0.353 1.00 90.69 266 ALA A N 1
ATOM 2118 C CA . ALA A 1 266 ? -11.548 0.948 -1.686 1.00 90.69 266 ALA A CA 1
ATOM 2119 C C . ALA A 1 266 ? -10.055 1.312 -1.804 1.00 90.69 266 ALA A C 1
ATOM 2121 O O . ALA A 1 266 ? -9.385 0.878 -2.747 1.00 90.69 266 ALA A O 1
ATOM 2122 N N . ILE A 1 267 ? -9.511 2.034 -0.817 1.00 94.88 267 ILE A N 1
ATOM 2123 C CA . ILE A 1 267 ? -8.090 2.413 -0.762 1.00 94.88 267 ILE A CA 1
ATOM 2124 C C . ILE A 1 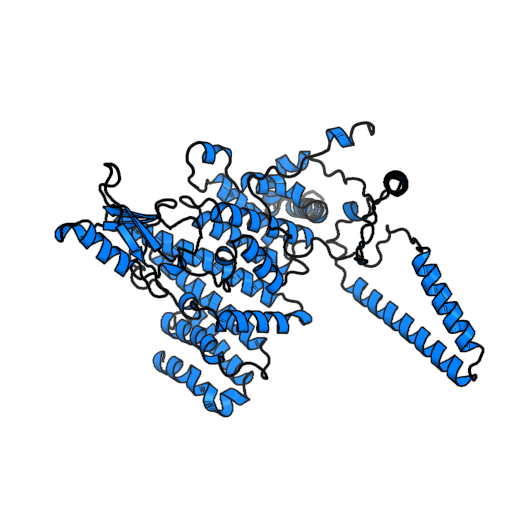267 ? -7.194 1.171 -0.686 1.00 94.88 267 ILE A C 1
ATOM 2126 O O . ILE A 1 267 ? -6.236 1.059 -1.455 1.00 94.88 267 ILE A O 1
ATOM 2130 N N . GLY A 1 268 ? -7.513 0.211 0.187 1.00 95.00 268 GLY A N 1
ATOM 2131 C CA . GLY A 1 268 ? -6.759 -1.039 0.314 1.00 95.00 268 GLY A CA 1
ATOM 2132 C C . GLY A 1 268 ? -6.724 -1.834 -0.995 1.00 95.00 268 GLY A C 1
ATOM 2133 O O . GLY A 1 268 ? -5.669 -2.307 -1.423 1.00 95.00 268 GLY A O 1
ATOM 2134 N N . MET A 1 269 ? -7.858 -1.919 -1.693 1.00 92.69 269 MET A N 1
ATOM 2135 C CA . MET A 1 269 ? -7.950 -2.592 -2.990 1.00 92.69 269 MET A CA 1
ATOM 2136 C C . MET A 1 269 ? -7.128 -1.895 -4.076 1.00 92.69 269 MET A C 1
ATOM 2138 O O . MET A 1 269 ? -6.446 -2.579 -4.842 1.00 92.69 269 MET A O 1
ATOM 2142 N N . ALA A 1 270 ? -7.137 -0.561 -4.128 1.00 94.81 270 ALA A N 1
ATOM 2143 C CA . ALA A 1 270 ? -6.277 0.190 -5.040 1.00 94.81 270 ALA A CA 1
ATOM 2144 C C . ALA A 1 270 ? -4.800 -0.080 -4.742 1.00 94.81 270 ALA A C 1
ATOM 2146 O O . ALA A 1 270 ? -4.056 -0.484 -5.637 1.00 94.81 270 ALA A O 1
ATOM 2147 N N . LEU A 1 271 ? -4.394 0.028 -3.472 1.00 96.56 271 LEU A N 1
ATOM 2148 C CA . LEU A 1 271 ? -3.028 -0.263 -3.041 1.00 96.56 271 LEU A CA 1
ATOM 2149 C C . LEU A 1 271 ? -2.590 -1.679 -3.414 1.00 96.56 271 LEU A C 1
ATOM 2151 O O . LEU A 1 271 ? -1.457 -1.842 -3.861 1.00 96.56 271 LEU A O 1
ATOM 2155 N N . SER A 1 272 ? -3.482 -2.674 -3.325 1.00 95.25 272 SER A N 1
ATOM 2156 C CA . SER A 1 272 ? -3.211 -4.070 -3.704 1.00 95.25 272 SER A CA 1
ATOM 2157 C C . SER A 1 272 ? -2.760 -4.251 -5.163 1.00 95.25 272 SER A C 1
ATOM 2159 O O . SER A 1 272 ? -2.147 -5.273 -5.492 1.00 95.25 272 SER A O 1
ATOM 2161 N N . ILE A 1 273 ? -3.065 -3.274 -6.022 1.00 95.00 273 ILE A N 1
ATOM 2162 C CA . ILE A 1 273 ? -2.661 -3.201 -7.427 1.00 95.00 273 ILE A CA 1
ATOM 2163 C C . ILE A 1 273 ? -1.494 -2.222 -7.601 1.00 95.00 273 ILE A C 1
ATOM 2165 O O . ILE A 1 273 ? -0.541 -2.530 -8.311 1.00 95.00 273 ILE A O 1
ATOM 2169 N N . THR A 1 274 ? -1.525 -1.073 -6.926 1.00 96.06 274 THR A N 1
ATOM 2170 C CA . THR A 1 274 ? -0.497 -0.026 -7.013 1.00 96.06 274 THR A CA 1
ATOM 2171 C C . THR A 1 274 ? 0.915 -0.561 -6.761 1.00 96.06 274 THR A C 1
ATOM 2173 O O . THR A 1 274 ? 1.834 -0.254 -7.522 1.00 96.06 274 THR A O 1
ATOM 2176 N N . TRP A 1 275 ? 1.111 -1.395 -5.733 1.00 95.75 275 TRP A N 1
ATOM 2177 C CA . TRP A 1 275 ? 2.446 -1.932 -5.438 1.00 95.75 275 TRP A CA 1
ATOM 2178 C C . TRP A 1 275 ? 2.977 -2.863 -6.539 1.00 95.75 275 TRP A C 1
ATOM 2180 O O . TRP A 1 275 ? 4.188 -2.979 -6.693 1.00 95.75 275 TRP A O 1
ATOM 2190 N N . LEU A 1 276 ? 2.094 -3.474 -7.342 1.00 95.75 276 LEU A N 1
ATOM 2191 C CA . LEU A 1 276 ? 2.480 -4.323 -8.473 1.00 95.75 276 LEU A CA 1
ATOM 2192 C C . LEU A 1 276 ? 3.034 -3.531 -9.653 1.00 95.75 276 LEU A C 1
ATOM 2194 O O . LEU A 1 276 ? 3.856 -4.055 -10.399 1.00 95.75 276 LEU A O 1
ATOM 2198 N N . VAL A 1 277 ? 2.543 -2.306 -9.850 1.00 95.31 277 VAL A N 1
ATOM 2199 C CA . VAL A 1 277 ? 2.898 -1.477 -11.010 1.00 95.31 277 VAL A CA 1
ATOM 2200 C C . VAL A 1 277 ? 4.074 -0.553 -10.720 1.00 95.31 277 VAL A C 1
ATOM 2202 O O . VAL A 1 277 ? 4.842 -0.248 -11.629 1.00 95.31 277 VAL A O 1
ATOM 2205 N N . ALA A 1 278 ? 4.256 -0.137 -9.463 1.00 94.50 278 ALA A N 1
ATOM 2206 C CA . ALA A 1 278 ? 5.292 0.815 -9.067 1.00 94.50 278 ALA A CA 1
ATOM 2207 C C . ALA A 1 278 ? 6.726 0.436 -9.502 1.00 94.50 278 ALA A C 1
ATOM 2209 O O . ALA A 1 278 ? 7.431 1.328 -9.978 1.00 94.50 278 ALA A O 1
ATOM 2210 N N . PRO A 1 279 ? 7.165 -0.842 -9.449 1.00 92.38 279 PRO A N 1
ATOM 2211 C CA . PRO A 1 279 ? 8.481 -1.254 -9.952 1.00 92.38 279 PRO A CA 1
ATOM 2212 C C . PRO A 1 279 ? 8.732 -0.950 -11.431 1.00 92.38 279 PRO A C 1
ATOM 2214 O O . PRO A 1 279 ? 9.880 -0.793 -11.839 1.00 92.38 279 PRO A O 1
ATOM 2217 N N . ASN A 1 280 ? 7.672 -0.887 -12.240 1.00 91.94 280 ASN A N 1
ATOM 2218 C CA . ASN A 1 280 ? 7.753 -0.642 -13.678 1.00 91.94 280 ASN A CA 1
ATOM 2219 C C . ASN A 1 280 ? 7.603 0.845 -14.039 1.00 91.94 280 ASN A C 1
ATOM 2221 O O . ASN A 1 280 ? 7.696 1.204 -15.210 1.00 91.94 280 ASN A O 1
ATOM 2225 N N . VAL A 1 281 ? 7.395 1.728 -13.058 1.00 92.94 281 VAL A N 1
ATOM 2226 C CA . VAL A 1 281 ? 7.322 3.171 -13.304 1.00 92.94 281 VAL A CA 1
ATOM 2227 C C . VAL A 1 281 ? 8.727 3.750 -13.388 1.00 92.94 281 VAL A C 1
ATOM 2229 O O . VAL A 1 281 ? 9.475 3.791 -12.408 1.00 92.94 281 VAL A O 1
ATOM 2232 N N . HIS A 1 282 ? 9.088 4.232 -14.575 1.00 88.88 282 HIS A N 1
ATOM 2233 C CA . HIS A 1 282 ? 10.378 4.873 -14.781 1.00 88.88 282 HIS A CA 1
ATOM 2234 C C . HIS A 1 282 ? 10.474 6.198 -14.016 1.00 88.88 282 HIS A C 1
ATOM 2236 O O . HIS A 1 282 ? 9.493 6.928 -13.891 1.00 88.88 282 HIS A O 1
ATOM 2242 N N . GLY A 1 283 ? 11.666 6.529 -13.511 1.00 87.88 283 GLY A N 1
ATOM 2243 C CA . GLY A 1 283 ? 11.902 7.797 -12.816 1.00 87.88 283 GLY A CA 1
ATOM 2244 C C . GLY A 1 283 ? 11.107 7.964 -11.516 1.00 87.88 283 GLY A C 1
ATOM 2245 O O . GLY A 1 283 ? 10.872 9.089 -11.089 1.00 87.88 283 GLY A O 1
ATOM 2246 N N . LEU A 1 284 ? 10.659 6.872 -10.888 1.00 91.69 284 LEU A N 1
ATOM 2247 C CA . LEU A 1 284 ? 9.988 6.929 -9.591 1.00 91.69 284 LEU A CA 1
ATOM 2248 C C . LEU A 1 284 ? 11.018 7.185 -8.476 1.00 91.69 284 LEU A C 1
ATOM 2250 O O . LEU A 1 284 ? 11.803 6.297 -8.146 1.00 91.69 284 LEU A O 1
ATOM 2254 N N . TYR A 1 285 ? 11.016 8.368 -7.863 1.00 92.19 285 TYR A N 1
ATOM 2255 C CA . TYR A 1 285 ? 11.861 8.689 -6.704 1.00 92.19 285 TYR A CA 1
ATOM 2256 C C . TYR A 1 285 ? 11.009 8.894 -5.450 1.00 92.19 285 TYR A C 1
ATOM 2258 O O . TYR A 1 285 ? 9.981 9.565 -5.493 1.00 92.19 285 TYR A O 1
ATOM 2266 N N . PHE A 1 286 ? 11.446 8.356 -4.304 1.00 95.12 286 PHE A N 1
ATOM 2267 C CA . PHE A 1 286 ? 10.693 8.490 -3.047 1.00 95.12 286 PHE A CA 1
ATOM 2268 C C . PHE A 1 286 ? 10.561 9.941 -2.572 1.00 95.12 286 PHE A C 1
ATOM 2270 O O . PHE A 1 286 ? 9.524 10.308 -2.023 1.00 95.12 286 PHE A O 1
ATOM 2277 N N . LYS A 1 287 ? 11.572 10.776 -2.838 1.00 93.69 287 LYS A N 1
ATOM 2278 C CA . LYS A 1 287 ? 11.530 12.211 -2.537 1.00 93.69 287 LYS A CA 1
ATOM 2279 C C . LYS A 1 287 ? 10.411 12.915 -3.311 1.00 93.69 287 LYS A C 1
ATOM 2281 O O . LYS A 1 287 ? 9.596 13.605 -2.703 1.00 93.69 287 LYS A O 1
ATOM 2286 N N . ASP A 1 288 ? 10.340 12.683 -4.620 1.00 93.69 288 ASP A N 1
ATOM 2287 C CA . ASP A 1 288 ? 9.341 13.298 -5.504 1.00 93.69 288 ASP A CA 1
ATOM 2288 C C . ASP A 1 288 ? 7.933 12.784 -5.187 1.00 93.69 288 ASP A C 1
ATOM 2290 O O . ASP A 1 288 ? 6.976 13.561 -5.135 1.00 93.69 288 ASP A O 1
ATOM 2294 N N . LEU A 1 289 ? 7.822 11.481 -4.893 1.00 95.12 289 LEU A N 1
ATOM 2295 C CA . LEU A 1 289 ? 6.596 10.844 -4.417 1.00 95.12 289 LEU A CA 1
ATOM 2296 C C . LEU A 1 289 ? 6.088 11.533 -3.143 1.00 95.12 289 LEU A C 1
ATOM 2298 O O . LEU A 1 289 ? 4.951 12.001 -3.115 1.00 95.12 289 LEU A O 1
ATOM 2302 N N . LYS A 1 290 ? 6.938 11.666 -2.116 1.00 96.00 290 LYS A N 1
ATOM 2303 C CA . LYS A 1 290 ? 6.564 12.310 -0.851 1.00 96.00 290 LYS A CA 1
ATOM 2304 C C . LYS A 1 290 ? 6.181 13.773 -1.042 1.00 96.00 290 LYS A C 1
ATOM 2306 O O . LYS A 1 290 ? 5.165 14.212 -0.510 1.00 96.00 290 LYS A O 1
ATOM 2311 N N . GLN A 1 291 ? 6.968 14.531 -1.802 1.00 95.44 291 GLN A N 1
ATOM 2312 C CA . GLN A 1 291 ? 6.702 15.947 -2.047 1.00 95.44 291 GLN A CA 1
ATOM 2313 C C . GLN A 1 291 ? 5.350 16.157 -2.737 1.00 95.44 291 GLN A C 1
ATOM 2315 O O . GLN A 1 291 ? 4.565 17.006 -2.308 1.00 95.44 291 GLN A O 1
ATOM 2320 N N . THR A 1 292 ? 5.066 15.364 -3.770 1.00 96.19 292 THR A N 1
ATOM 2321 C CA . THR A 1 292 ? 3.809 15.445 -4.521 1.00 96.19 292 THR A CA 1
ATOM 2322 C C . THR A 1 292 ? 2.627 15.054 -3.642 1.00 96.19 292 THR A C 1
ATOM 2324 O O . THR A 1 292 ? 1.677 15.819 -3.510 1.00 96.19 292 THR A O 1
ATOM 2327 N N . LEU A 1 293 ? 2.700 13.911 -2.958 1.00 95.94 293 LEU A N 1
ATOM 2328 C CA . LEU A 1 293 ? 1.592 13.431 -2.132 1.00 95.94 293 LEU A CA 1
ATOM 2329 C C . LEU A 1 293 ? 1.320 14.316 -0.911 1.00 95.94 293 LEU A C 1
ATOM 2331 O O . LEU A 1 293 ? 0.164 14.478 -0.528 1.00 95.94 293 LEU A O 1
ATOM 2335 N N . LYS A 1 294 ? 2.349 14.948 -0.333 1.00 94.81 294 LYS A N 1
ATOM 2336 C CA . LYS A 1 294 ? 2.178 15.932 0.744 1.00 94.81 294 LYS A CA 1
ATOM 2337 C C . LYS A 1 294 ? 1.458 17.189 0.253 1.00 94.81 294 LYS A C 1
ATOM 2339 O O . LYS A 1 294 ? 0.601 17.715 0.959 1.00 94.81 294 LYS A O 1
ATOM 2344 N N . LYS A 1 295 ? 1.776 17.664 -0.959 1.00 94.56 295 LYS A N 1
ATOM 2345 C CA . LYS A 1 295 ? 1.065 18.785 -1.599 1.00 94.56 295 LYS A CA 1
ATOM 2346 C C . LYS A 1 295 ? -0.409 18.441 -1.837 1.00 94.56 295 LYS A C 1
ATOM 2348 O O . LYS A 1 295 ? -1.270 19.282 -1.604 1.00 94.56 295 LYS A O 1
ATOM 2353 N N . GLU A 1 296 ? -0.684 17.200 -2.228 1.00 94.25 296 GLU A N 1
ATOM 2354 C CA . GLU A 1 296 ? -2.037 16.669 -2.434 1.00 94.25 296 GLU A CA 1
ATOM 2355 C C . GLU A 1 296 ? -2.758 16.250 -1.133 1.00 94.25 296 GLU A C 1
ATOM 2357 O O . GLU A 1 296 ? -3.904 15.808 -1.199 1.00 94.25 296 GLU A O 1
ATOM 2362 N N . GLN A 1 297 ? -2.112 16.387 0.037 1.00 92.50 297 GLN A N 1
ATOM 2363 C CA . GLN A 1 297 ? -2.609 15.957 1.357 1.00 92.50 297 GLN A CA 1
ATOM 2364 C C . GLN A 1 297 ? -3.012 14.470 1.420 1.00 92.50 297 GLN A C 1
ATOM 2366 O O . GLN A 1 297 ? -3.979 14.094 2.077 1.00 92.50 297 GLN A O 1
ATOM 2371 N N . CYS A 1 298 ? -2.266 13.615 0.720 1.00 94.25 298 CYS A N 1
ATOM 2372 C CA . CYS A 1 298 ? -2.581 12.198 0.529 1.00 94.25 298 CYS A CA 1
ATOM 2373 C C . CYS A 1 298 ? -1.412 11.257 0.889 1.00 94.25 298 CYS A C 1
ATOM 2375 O O . CYS A 1 298 ? -1.519 10.038 0.740 1.00 94.25 298 CYS A O 1
ATOM 2377 N N . ASP A 1 299 ? -0.285 11.786 1.371 1.00 95.00 299 ASP A N 1
ATOM 2378 C CA . ASP A 1 299 ? 0.898 10.993 1.726 1.00 95.00 299 ASP A CA 1
ATOM 2379 C C . ASP A 1 299 ? 0.586 9.927 2.784 1.00 95.00 299 ASP A C 1
ATOM 2381 O O . ASP A 1 299 ? 0.976 8.775 2.608 1.00 95.00 299 ASP A O 1
ATOM 2385 N N . GLN A 1 300 ? -0.207 10.253 3.809 1.00 94.19 300 GLN A N 1
ATOM 2386 C CA . GLN A 1 300 ? -0.603 9.300 4.858 1.00 94.19 300 GLN A CA 1
ATOM 2387 C C . GLN A 1 300 ? -1.385 8.080 4.344 1.00 94.19 300 GLN A C 1
ATOM 2389 O O . GLN A 1 300 ? -1.254 6.986 4.897 1.00 94.19 300 GLN A O 1
ATOM 2394 N N . ALA A 1 301 ? -2.118 8.219 3.235 1.00 95.56 301 ALA A N 1
ATOM 2395 C CA . ALA A 1 301 ? -2.879 7.128 2.627 1.00 95.56 301 ALA A CA 1
ATOM 2396 C C . ALA A 1 301 ? -2.028 6.198 1.744 1.00 95.56 301 ALA A C 1
ATOM 2398 O O . ALA A 1 301 ? -2.452 5.079 1.465 1.00 95.56 301 ALA A O 1
ATOM 2399 N N . LEU A 1 302 ? -0.820 6.611 1.342 1.00 96.31 302 LEU A N 1
ATOM 2400 C CA . LEU A 1 302 ? 0.000 5.889 0.359 1.00 96.31 302 LEU A CA 1
ATOM 2401 C C . LEU A 1 302 ? 1.416 5.544 0.845 1.00 96.31 302 LEU A C 1
ATOM 2403 O O . LEU A 1 302 ? 2.016 4.607 0.324 1.00 96.31 302 LEU A O 1
ATOM 2407 N N . MET A 1 303 ? 1.965 6.267 1.823 1.00 95.81 303 MET A N 1
ATOM 2408 C CA . MET A 1 303 ? 3.358 6.131 2.255 1.00 95.81 303 MET A CA 1
ATOM 2409 C C . MET A 1 303 ? 3.470 5.734 3.724 1.00 95.81 303 MET A C 1
ATOM 2411 O O . MET A 1 303 ? 2.821 6.308 4.594 1.00 95.81 303 MET A O 1
ATOM 2415 N N . ILE A 1 304 ? 4.382 4.804 4.010 1.00 96.81 304 ILE A N 1
ATOM 2416 C CA . ILE A 1 304 ? 4.770 4.439 5.384 1.00 96.81 304 ILE A CA 1
ATOM 2417 C C . ILE A 1 304 ? 5.690 5.473 6.055 1.00 96.81 304 ILE A C 1
ATOM 2419 O O . ILE A 1 304 ? 5.950 5.369 7.246 1.00 96.81 304 ILE A O 1
ATOM 2423 N N . THR A 1 305 ? 6.170 6.469 5.305 1.00 96.69 305 THR A N 1
ATOM 2424 C CA . THR A 1 305 ? 7.021 7.578 5.779 1.00 96.69 305 THR A CA 1
ATOM 2425 C C . THR A 1 305 ? 6.252 8.896 5.945 1.00 96.69 305 THR A C 1
ATOM 2427 O O . THR A 1 305 ? 6.837 9.976 6.052 1.00 96.69 305 THR A O 1
ATOM 2430 N N . ALA A 1 306 ? 4.919 8.844 5.907 1.00 94.81 306 ALA A N 1
ATOM 2431 C CA . ALA A 1 306 ? 4.088 10.025 6.068 1.00 94.81 306 ALA A CA 1
ATOM 2432 C C . ALA A 1 306 ? 4.129 10.523 7.519 1.00 94.81 306 ALA A C 1
ATOM 2434 O O . ALA A 1 306 ? 3.702 9.826 8.437 1.00 94.81 306 ALA A O 1
ATOM 2435 N N . ASN A 1 307 ? 4.616 11.749 7.710 1.00 92.75 307 ASN A N 1
ATOM 2436 C CA . ASN A 1 307 ? 4.700 12.410 9.010 1.00 92.75 307 ASN A CA 1
ATOM 2437 C C . ASN A 1 307 ? 3.748 13.611 9.027 1.00 92.75 307 ASN A C 1
ATOM 2439 O O . ASN A 1 307 ? 4.154 14.763 8.838 1.00 92.75 307 ASN A O 1
ATOM 2443 N N . VAL A 1 308 ? 2.456 13.309 9.153 1.00 91.50 308 VAL A N 1
ATOM 2444 C CA . VAL A 1 308 ? 1.392 14.313 9.200 1.00 91.50 308 VAL A CA 1
ATOM 2445 C C . VAL A 1 308 ? 1.050 14.597 10.667 1.00 91.50 308 VAL A C 1
ATOM 2447 O O . VAL A 1 308 ? 0.838 13.649 11.425 1.00 91.50 308 VAL A O 1
ATOM 2450 N N . PRO A 1 309 ? 0.983 15.873 11.094 1.00 91.62 309 PRO A N 1
ATOM 2451 C CA . PRO A 1 309 ? 0.601 16.212 12.461 1.00 91.62 309 PRO A CA 1
ATOM 2452 C C . PRO A 1 309 ? -0.796 15.693 12.814 1.00 91.62 309 PRO A C 1
ATOM 2454 O O . PRO A 1 309 ? -1.704 15.741 11.980 1.00 91.62 309 PRO A O 1
ATOM 2457 N N . SER A 1 310 ? -0.976 15.266 14.064 1.00 93.25 310 SER A N 1
ATOM 2458 C CA . SER A 1 310 ? -2.280 14.866 14.600 1.00 93.25 310 SER A CA 1
ATOM 2459 C C . SER A 1 310 ? -3.280 16.029 14.600 1.00 93.25 310 SER A C 1
ATOM 2461 O O . SER A 1 310 ? -2.900 17.206 14.673 1.00 93.25 310 SER A O 1
ATOM 2463 N N . ALA A 1 311 ? -4.575 15.715 14.546 1.00 95.25 311 ALA A N 1
ATOM 2464 C CA . ALA A 1 311 ? -5.619 16.683 14.856 1.00 95.25 311 ALA A CA 1
ATOM 2465 C C . ALA A 1 311 ? -5.369 17.305 16.241 1.00 95.25 311 ALA A C 1
ATOM 2467 O O . ALA A 1 311 ? -4.881 16.647 17.149 1.00 95.25 311 ALA A O 1
ATOM 2468 N N . LYS A 1 312 ? -5.699 18.590 16.419 1.00 94.88 312 LYS A N 1
ATOM 2469 C CA . LYS A 1 312 ? -5.520 19.280 17.716 1.00 94.88 312 LYS A CA 1
ATOM 2470 C C . LYS A 1 312 ? -6.690 19.077 18.670 1.00 94.88 312 LYS A C 1
ATOM 2472 O O . LYS A 1 312 ? -6.589 19.371 19.857 1.00 94.88 312 LYS A O 1
ATOM 2477 N N . LYS A 1 313 ? -7.835 18.694 18.115 1.00 95.88 313 LYS A N 1
ATOM 2478 C CA . LYS A 1 313 ? -9.119 18.673 18.793 1.00 95.88 313 LYS A CA 1
ATOM 2479 C C . LYS A 1 313 ? -10.062 17.736 18.062 1.00 95.88 313 LYS A C 1
ATOM 2481 O O . LYS A 1 313 ? -10.018 17.689 16.833 1.00 95.88 313 LYS A O 1
ATOM 2486 N N . ILE A 1 314 ? -10.921 17.060 18.809 1.00 97.19 314 ILE A N 1
ATOM 2487 C CA . ILE A 1 314 ? -11.999 16.225 18.284 1.00 97.19 314 ILE A CA 1
ATOM 2488 C C . ILE A 1 314 ? -13.329 16.658 18.895 1.00 97.19 314 ILE A C 1
ATOM 2490 O O . ILE A 1 314 ? -13.375 17.132 20.034 1.00 97.19 314 ILE A O 1
ATOM 2494 N N . ILE A 1 315 ? -14.400 16.538 18.117 1.00 97.06 315 ILE A N 1
ATOM 2495 C CA . ILE A 1 315 ? -15.766 16.807 18.563 1.00 97.06 315 ILE A CA 1
ATOM 2496 C C . ILE A 1 315 ? -16.467 15.463 18.738 1.00 97.06 315 ILE A C 1
ATOM 2498 O O . ILE A 1 315 ? -16.449 14.646 17.817 1.00 97.06 315 ILE A O 1
ATOM 2502 N N . VAL A 1 316 ? -17.077 15.244 19.901 1.00 97.56 316 VAL A N 1
ATOM 2503 C CA . VAL A 1 316 ? -17.837 14.029 20.206 1.00 97.56 316 VAL A CA 1
ATOM 2504 C C . VAL A 1 316 ? -19.304 14.383 20.381 1.00 97.56 316 VAL A C 1
ATOM 2506 O O . VAL A 1 316 ? -19.664 15.185 21.242 1.00 97.56 316 VAL A O 1
ATOM 2509 N N . HIS A 1 317 ? -20.157 13.788 19.559 1.00 96.81 317 HIS A N 1
ATOM 2510 C CA . HIS A 1 317 ? -21.606 13.927 19.636 1.00 96.81 317 HIS A CA 1
ATOM 2511 C C . HIS A 1 317 ? -22.185 12.875 20.575 1.00 96.81 317 HIS A C 1
ATOM 2513 O O . HIS A 1 317 ? -21.840 11.699 20.474 1.00 96.81 317 HIS A O 1
ATOM 2519 N N . GLY A 1 318 ? -23.070 13.294 21.475 1.00 93.69 318 GLY A N 1
ATOM 2520 C CA . GLY A 1 318 ? -23.752 12.384 22.391 1.00 93.69 318 GLY A CA 1
ATOM 2521 C C . GLY A 1 318 ? -24.974 11.697 21.767 1.00 93.69 318 GLY A C 1
ATOM 2522 O O . GLY A 1 318 ? -25.369 12.022 20.638 1.00 93.69 318 GLY A O 1
ATOM 2523 N N . PRO A 1 319 ? -25.627 10.802 22.527 1.00 88.19 319 PRO A N 1
ATOM 2524 C CA . PRO A 1 319 ? -26.848 10.112 22.102 1.00 88.19 319 PRO A CA 1
ATOM 2525 C C . PRO A 1 319 ? -27.997 11.074 21.750 1.00 88.19 319 PRO A C 1
ATOM 2527 O O . PRO A 1 319 ? -28.745 10.828 20.808 1.00 88.19 319 PRO A O 1
ATOM 2530 N N . ASP A 1 320 ? -28.072 12.222 22.431 1.00 82.00 320 ASP A N 1
ATOM 2531 C CA . ASP A 1 320 ? -29.116 13.241 22.236 1.00 82.00 320 ASP A CA 1
ATOM 2532 C C . ASP A 1 320 ? -28.829 14.221 21.081 1.00 82.00 320 ASP A C 1
ATOM 2534 O O . ASP A 1 320 ? -29.526 15.226 20.908 1.00 82.00 320 ASP A O 1
ATOM 2538 N N . SER A 1 321 ? -27.798 13.969 20.268 1.00 76.00 321 SER A N 1
ATOM 2539 C CA . SER A 1 321 ? -27.392 14.858 19.165 1.00 76.00 321 SER A CA 1
ATOM 2540 C C . SER A 1 321 ? -28.517 15.134 18.157 1.00 76.00 321 SER A C 1
ATOM 2542 O O . SER A 1 321 ? -28.646 16.260 17.676 1.00 76.00 321 SER A O 1
ATOM 2544 N N . GLY A 1 322 ? -29.400 14.160 17.907 1.00 70.69 322 GLY A N 1
ATOM 2545 C CA . GLY A 1 322 ? -30.582 14.325 17.049 1.00 70.69 322 GLY A CA 1
ATOM 2546 C C . GLY A 1 322 ? -31.657 15.274 17.602 1.00 70.69 322 GLY A C 1
ATOM 2547 O O . GLY A 1 322 ? -32.535 15.697 16.855 1.00 70.69 322 GLY A O 1
ATOM 2548 N N . VAL A 1 323 ? -31.583 15.635 18.887 1.00 77.25 323 VAL A N 1
ATOM 2549 C CA . VAL A 1 323 ? -32.548 16.501 19.593 1.00 77.25 323 VAL A CA 1
ATOM 2550 C C . VAL A 1 323 ? -31.914 17.851 19.977 1.00 77.25 323 VAL A C 1
ATOM 2552 O O . VAL A 1 323 ? -32.473 18.618 20.756 1.00 77.25 323 VAL A O 1
ATOM 2555 N N . GLY A 1 324 ? -30.744 18.179 19.413 1.00 75.62 324 GLY A N 1
ATOM 2556 C CA . GLY A 1 324 ? -30.033 19.433 19.689 1.00 75.62 324 GLY A CA 1
ATOM 2557 C C . GLY A 1 324 ? -29.093 19.381 20.897 1.00 75.62 324 GLY A C 1
ATOM 2558 O O . GLY A 1 324 ? -28.754 20.430 21.445 1.00 75.62 324 GLY A O 1
ATOM 2559 N N . GLY A 1 325 ? -28.664 18.185 21.318 1.00 83.00 325 GLY A N 1
ATOM 2560 C CA . GLY A 1 325 ? -27.668 18.011 22.377 1.00 83.00 325 GLY A CA 1
ATOM 2561 C C . GLY A 1 325 ? -26.331 18.700 22.065 1.00 83.00 325 GLY A C 1
ATOM 2562 O O . GLY A 1 325 ? -25.860 18.702 20.926 1.00 83.00 325 GLY A O 1
ATOM 2563 N N . ILE A 1 326 ? -25.705 19.286 23.091 1.00 88.88 326 ILE A N 1
ATOM 2564 C CA . ILE A 1 326 ? -24.416 19.981 22.965 1.00 88.88 326 ILE A CA 1
ATOM 2565 C C . ILE A 1 326 ? -23.292 18.939 22.828 1.00 88.88 326 ILE A C 1
ATOM 2567 O O . ILE A 1 326 ? -23.168 18.077 23.701 1.00 88.88 326 ILE A O 1
ATOM 2571 N N . PRO A 1 327 ? -22.445 19.004 21.783 1.00 94.38 327 PRO A N 1
ATOM 2572 C CA . PRO A 1 327 ? -21.329 18.078 21.638 1.00 94.38 327 PRO A CA 1
ATOM 2573 C C . PRO A 1 327 ? -20.169 18.417 22.583 1.00 94.38 327 PRO A C 1
ATOM 2575 O O . PRO A 1 327 ? -19.883 19.587 22.857 1.00 94.38 327 PRO A O 1
ATOM 2578 N N . ALA A 1 328 ? -19.448 17.384 23.014 1.00 94.88 328 ALA A N 1
ATOM 2579 C CA . ALA A 1 328 ? -18.219 17.506 23.783 1.00 94.88 328 ALA A CA 1
ATOM 2580 C C . ALA A 1 328 ? -17.024 17.799 22.867 1.00 94.88 328 ALA A C 1
ATOM 2582 O O . ALA A 1 328 ? -17.015 17.480 21.675 1.00 94.88 328 ALA A O 1
ATOM 2583 N N . GLN A 1 329 ? -15.997 18.433 23.420 1.00 95.75 329 GLN A N 1
ATOM 2584 C CA . GLN A 1 329 ? -14.844 18.905 22.666 1.00 95.75 329 GLN A CA 1
ATOM 2585 C C . GLN A 1 329 ? -13.560 18.595 23.430 1.00 95.75 329 GLN A C 1
ATOM 2587 O O . GLN A 1 329 ? -13.280 19.242 24.437 1.00 95.75 329 GLN A O 1
ATOM 2592 N N . PHE A 1 330 ? -12.757 17.663 22.916 1.00 96.50 330 PHE A N 1
ATOM 2593 C CA . PHE A 1 330 ? -11.557 17.184 23.605 1.00 96.50 330 PHE A CA 1
ATOM 2594 C C . PHE A 1 330 ? -10.278 17.628 22.889 1.00 96.50 330 PHE A C 1
ATOM 2596 O O . PHE A 1 330 ? -10.213 17.539 21.655 1.00 96.50 330 PHE A O 1
ATOM 2603 N N . PRO A 1 331 ? -9.263 18.127 23.619 1.00 96.19 331 PRO A N 1
ATOM 2604 C CA . PRO A 1 331 ? -7.939 18.360 23.055 1.00 96.19 331 PRO A CA 1
ATOM 2605 C C . PRO A 1 331 ? -7.279 17.024 22.705 1.00 96.19 331 PRO A C 1
ATOM 2607 O O . PRO A 1 331 ? -7.467 16.031 23.400 1.00 96.19 331 PRO A O 1
ATOM 2610 N N . ILE A 1 332 ? -6.498 17.006 21.627 1.00 96.62 332 ILE A N 1
ATOM 2611 C CA . ILE A 1 332 ? -5.771 15.815 21.182 1.00 96.62 332 ILE A CA 1
ATOM 2612 C C . ILE A 1 332 ? -4.269 16.074 21.270 1.00 96.62 332 ILE A C 1
ATOM 2614 O O . ILE A 1 332 ? -3.758 17.068 20.745 1.00 96.62 332 ILE A O 1
ATOM 2618 N N . HIS A 1 333 ? -3.580 15.144 21.924 1.00 93.19 333 HIS A N 1
ATOM 2619 C CA . HIS A 1 333 ? -2.132 15.067 22.040 1.00 93.19 333 HIS A CA 1
ATOM 2620 C C . HIS A 1 333 ? -1.592 13.874 21.241 1.00 93.19 333 HIS A C 1
ATOM 2622 O O . HIS A 1 333 ? -2.336 13.085 20.655 1.00 93.19 333 HIS A O 1
ATOM 2628 N N . GLU A 1 334 ? -0.268 13.762 21.184 1.00 88.25 334 GLU A N 1
ATOM 2629 C CA . GLU A 1 334 ? 0.428 12.763 20.366 1.00 88.25 334 GLU A CA 1
ATOM 2630 C C . GLU A 1 334 ? 0.294 11.324 20.884 1.00 88.25 334 GLU A C 1
ATOM 2632 O O . GLU A 1 334 ? 0.574 10.376 20.151 1.00 88.25 334 GLU A O 1
ATOM 2637 N N . ASP A 1 335 ? -0.131 11.159 22.128 1.00 92.88 335 ASP A N 1
ATOM 2638 C CA . ASP A 1 335 ? -0.327 9.895 22.828 1.00 92.88 335 ASP A CA 1
ATOM 2639 C C . ASP A 1 335 ? -1.798 9.637 23.194 1.00 92.88 335 ASP A C 1
ATOM 2641 O O . ASP A 1 335 ? -2.104 8.601 23.784 1.00 92.88 335 ASP A O 1
ATOM 2645 N N . THR A 1 336 ? -2.722 10.527 22.807 1.00 96.62 336 THR A N 1
ATOM 2646 C CA . THR A 1 336 ? -4.151 10.357 23.090 1.00 96.62 336 THR A CA 1
ATOM 2647 C C . THR A 1 336 ? -4.692 9.101 22.410 1.00 96.62 336 THR A C 1
ATOM 2649 O O . THR A 1 336 ? -4.585 8.933 21.190 1.00 96.62 336 THR A O 1
ATOM 2652 N N . GLN A 1 337 ? -5.311 8.233 23.208 1.00 97.06 337 GLN A N 1
ATOM 2653 C CA . GLN A 1 337 ? -5.982 7.015 22.755 1.00 97.06 337 GLN A CA 1
ATOM 2654 C C . GLN A 1 337 ? -7.500 7.188 22.752 1.00 97.06 337 GLN A C 1
ATOM 2656 O O . GLN A 1 337 ? -8.050 7.978 23.522 1.00 97.06 337 GLN A O 1
ATOM 2661 N N . PHE A 1 338 ? -8.198 6.400 21.934 1.00 97.81 338 PHE A N 1
ATOM 2662 C CA . PHE A 1 338 ? -9.664 6.393 21.928 1.00 97.81 338 PHE A CA 1
ATOM 2663 C C . PHE A 1 338 ? -10.268 5.969 23.267 1.00 97.81 338 PHE A C 1
ATOM 2665 O O . PHE A 1 338 ? -11.362 6.410 23.594 1.00 97.81 338 PHE A O 1
ATOM 2672 N N . GLN A 1 339 ? -9.553 5.175 24.064 1.00 97.38 339 GLN A N 1
ATOM 2673 C CA . GLN A 1 339 ? -9.965 4.786 25.409 1.00 97.38 339 GLN A CA 1
ATOM 2674 C C . GLN A 1 339 ? -10.166 6.002 26.314 1.00 97.38 339 GLN A C 1
ATOM 2676 O O . GLN A 1 339 ? -11.144 6.044 27.049 1.00 97.38 339 GLN A O 1
ATOM 2681 N N . GLN A 1 340 ? -9.265 6.988 26.246 1.00 97.81 340 GLN A N 1
ATOM 2682 C CA . GLN A 1 340 ? -9.370 8.216 27.040 1.00 97.81 340 GLN A CA 1
ATOM 2683 C C . GLN A 1 340 ? -10.598 9.017 26.602 1.00 97.81 340 GLN A C 1
ATOM 2685 O O . GLN A 1 340 ? -11.444 9.350 27.423 1.00 97.81 340 GLN A O 1
ATOM 2690 N N . LEU A 1 341 ? -10.758 9.212 25.287 1.00 97.69 341 LEU A N 1
ATOM 2691 C CA . LEU A 1 341 ? -11.926 9.898 24.728 1.00 97.69 341 LEU A CA 1
ATOM 2692 C C . LEU A 1 341 ? -13.243 9.209 25.091 1.00 97.69 341 LEU A C 1
ATOM 2694 O O . LEU A 1 341 ? -14.233 9.889 25.341 1.00 97.69 341 LEU A O 1
ATOM 2698 N N . LEU A 1 342 ? -13.271 7.875 25.093 1.00 97.75 342 LEU A N 1
ATOM 2699 C CA . LEU A 1 342 ? -14.460 7.102 25.426 1.00 97.75 342 LEU A CA 1
ATOM 2700 C C . LEU A 1 342 ? -14.840 7.322 26.890 1.00 97.75 342 LEU A C 1
ATOM 2702 O O . LEU A 1 342 ? -15.982 7.684 27.153 1.00 97.75 342 LEU A O 1
ATOM 2706 N N . THR A 1 343 ? -13.889 7.170 27.816 1.00 97.25 343 THR A N 1
ATOM 2707 C CA . THR A 1 343 ? -14.113 7.402 29.251 1.00 97.25 343 THR A CA 1
ATOM 2708 C C . THR A 1 343 ? -14.642 8.813 29.511 1.00 97.25 343 THR A C 1
ATOM 2710 O O . THR A 1 343 ? -15.706 8.960 30.110 1.00 97.25 343 THR A O 1
ATOM 2713 N N . ASP A 1 344 ? -13.966 9.835 28.982 1.00 96.88 344 ASP A N 1
ATOM 2714 C CA . ASP A 1 344 ? -14.347 11.234 29.201 1.00 96.88 344 ASP A CA 1
ATOM 2715 C C . ASP A 1 344 ? -15.721 11.557 28.584 1.00 96.88 344 ASP A C 1
ATOM 2717 O O . ASP A 1 344 ? -16.491 12.355 29.119 1.00 96.88 344 ASP A O 1
ATOM 2721 N N . SER A 1 345 ? -16.061 10.923 27.456 1.00 96.94 345 SER A N 1
ATOM 2722 C CA . SER A 1 345 ? -17.367 11.100 26.808 1.00 96.94 345 SER A CA 1
ATOM 2723 C C . SER A 1 345 ? -18.497 10.450 27.603 1.00 96.94 345 SER A C 1
ATOM 2725 O O . SER A 1 345 ? -19.565 11.042 27.733 1.00 96.94 345 SER A O 1
ATOM 2727 N N . LEU A 1 346 ? -18.280 9.245 28.138 1.00 96.69 346 LEU A N 1
ATOM 2728 C CA . LEU A 1 346 ? -19.266 8.547 28.968 1.00 96.69 346 LEU A CA 1
ATOM 2729 C C . LEU A 1 346 ? -19.610 9.362 30.221 1.00 96.69 346 LEU A C 1
ATOM 2731 O O . LEU A 1 346 ? -20.788 9.491 30.554 1.00 96.69 346 LEU A O 1
ATOM 2735 N N . GLU A 1 347 ? -18.593 9.948 30.862 1.00 95.81 347 GLU A N 1
ATOM 2736 C CA . GLU A 1 347 ? -18.762 10.842 32.011 1.00 95.81 347 GLU A CA 1
ATOM 2737 C C . GLU A 1 347 ? -19.501 12.126 31.610 1.00 95.81 347 GLU A C 1
ATOM 2739 O O . GLU A 1 347 ? -20.513 12.473 32.217 1.00 95.81 347 GLU A O 1
ATOM 2744 N N . PHE A 1 348 ? -19.065 12.796 30.537 1.00 95.31 348 PHE A N 1
ATOM 2745 C CA . PHE A 1 348 ? -19.671 14.050 30.082 1.00 95.31 348 PHE A CA 1
ATOM 2746 C C . PHE A 1 348 ? -21.164 13.912 29.740 1.00 95.31 348 PHE A C 1
ATOM 2748 O O . PHE A 1 348 ? -21.962 14.789 30.078 1.00 95.31 348 PHE A O 1
ATOM 2755 N N . PHE A 1 349 ? -21.555 12.817 29.079 1.00 95.19 349 PHE A N 1
ATOM 2756 C CA . PHE A 1 349 ? -22.949 12.562 28.698 1.00 95.19 349 PHE A CA 1
ATOM 2757 C C . PHE A 1 349 ? -23.774 11.866 29.793 1.00 95.19 349 PHE A C 1
ATOM 2759 O O . PHE A 1 349 ? -24.943 11.572 29.558 1.00 95.19 349 PHE A O 1
ATOM 2766 N N . ASN A 1 350 ? -23.209 11.643 30.986 1.00 94.38 350 ASN A N 1
ATOM 2767 C CA . ASN A 1 350 ? -23.867 10.978 32.117 1.00 94.38 350 ASN A CA 1
ATOM 2768 C C . ASN A 1 350 ? -24.461 9.606 31.750 1.00 94.38 350 ASN A C 1
ATOM 2770 O O . ASN A 1 350 ? -25.600 9.290 32.105 1.00 94.38 350 ASN A O 1
ATOM 2774 N N . ILE A 1 351 ? -23.697 8.791 31.016 1.00 95.38 351 ILE A N 1
ATOM 2775 C CA . ILE A 1 351 ? -24.135 7.443 30.647 1.00 95.38 351 ILE A CA 1
ATOM 2776 C C . ILE A 1 351 ? -24.208 6.564 31.908 1.00 95.38 351 ILE A C 1
ATOM 2778 O O . ILE A 1 351 ? -23.223 6.486 32.645 1.00 95.38 351 ILE A O 1
ATOM 2782 N N . PRO A 1 352 ? -25.336 5.872 32.167 1.00 93.25 352 PRO A N 1
ATOM 2783 C CA . PRO A 1 352 ? -25.463 4.990 33.323 1.00 93.25 352 PRO A CA 1
ATOM 2784 C C . PRO A 1 352 ? -24.403 3.879 33.328 1.00 93.25 352 PRO A C 1
ATOM 2786 O O . PRO A 1 352 ? -24.165 3.243 32.300 1.00 93.25 352 PRO A O 1
ATOM 2789 N N . GLU A 1 353 ? -23.807 3.592 34.491 1.00 91.25 353 GLU A N 1
ATOM 2790 C CA . GLU A 1 353 ? -22.716 2.608 34.639 1.00 91.25 353 GLU A CA 1
ATOM 2791 C C . GLU A 1 353 ? -23.066 1.218 34.084 1.00 91.25 353 GLU A C 1
ATOM 2793 O O . GLU A 1 353 ? -22.220 0.533 33.512 1.00 91.25 353 GLU A O 1
ATOM 2798 N N . ASN A 1 354 ? -24.332 0.811 34.201 1.00 92.38 354 ASN A N 1
ATOM 2799 C CA . ASN A 1 354 ? -24.836 -0.464 33.692 1.00 92.38 354 ASN A CA 1
ATOM 2800 C C . 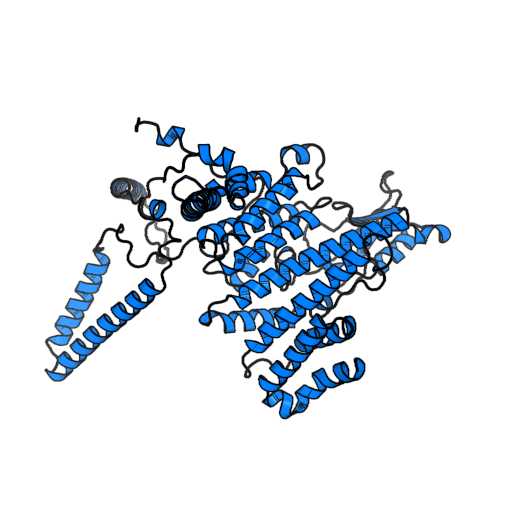ASN A 1 354 ? -24.913 -0.532 32.157 1.00 92.38 354 ASN A C 1
ATOM 2802 O O . ASN A 1 354 ? -25.063 -1.624 31.614 1.00 92.38 354 ASN A O 1
ATOM 2806 N N . GLU A 1 355 ? -24.827 0.600 31.458 1.00 91.19 355 GLU A N 1
ATOM 2807 C CA . GLU A 1 355 ? -24.894 0.667 29.996 1.00 91.19 355 GLU A CA 1
ATOM 2808 C C . GLU A 1 355 ? -23.551 0.971 29.330 1.00 91.19 355 GLU A C 1
ATOM 2810 O O . GLU A 1 355 ? -23.429 0.780 28.121 1.00 91.19 355 GLU A O 1
ATOM 2815 N N . VAL A 1 356 ? -22.540 1.401 30.094 1.00 92.06 356 VAL A N 1
ATOM 2816 C CA . VAL A 1 356 ? -21.222 1.830 29.587 1.00 92.06 356 VAL A CA 1
ATOM 2817 C C . VAL A 1 356 ? -20.617 0.832 28.592 1.00 92.06 356 VAL A C 1
ATOM 2819 O O . VAL A 1 356 ? -20.108 1.235 27.550 1.00 92.06 356 VAL A O 1
ATOM 2822 N N . GLY A 1 357 ? -20.730 -0.473 28.862 1.00 92.31 357 GLY A N 1
ATOM 2823 C CA . GLY A 1 357 ? -20.183 -1.528 27.999 1.00 92.31 357 GLY A CA 1
ATOM 2824 C C . GLY A 1 357 ? -20.843 -1.664 26.619 1.00 92.31 357 GLY A C 1
ATOM 2825 O O . GLY A 1 357 ? -20.351 -2.424 25.795 1.00 92.31 357 GLY A O 1
ATOM 2826 N N . SER A 1 358 ? -21.949 -0.961 26.361 1.00 95.19 358 SER A N 1
ATOM 2827 C CA . SER A 1 358 ? -22.666 -0.963 25.076 1.00 95.19 358 SER A CA 1
ATOM 2828 C C . SER A 1 358 ? -22.442 0.309 24.254 1.00 95.19 358 SER A C 1
ATOM 2830 O O . SER A 1 358 ? -23.054 0.461 23.198 1.00 95.19 358 SER A O 1
ATOM 2832 N N . TYR A 1 359 ? -21.616 1.245 24.729 1.00 96.94 359 TYR A N 1
ATOM 2833 C CA . TYR A 1 359 ? -21.343 2.500 24.033 1.00 96.94 359 TYR A CA 1
ATOM 2834 C C . TYR A 1 359 ? -19.959 2.503 23.391 1.00 96.94 359 TYR A C 1
ATOM 2836 O O . TYR A 1 359 ? -18.955 2.171 24.018 1.00 96.94 359 TYR A O 1
ATOM 2844 N N . PHE A 1 360 ? -19.913 2.938 22.135 1.00 97.81 360 PHE A N 1
ATOM 2845 C CA . PHE A 1 360 ? -18.701 2.959 21.327 1.00 97.81 360 PHE A CA 1
ATOM 2846 C C . PHE A 1 360 ? -18.549 4.296 20.603 1.00 97.81 360 PHE A C 1
ATOM 2848 O O . PHE A 1 360 ? -19.530 4.978 20.301 1.00 97.81 360 PHE A O 1
ATOM 2855 N N . LEU A 1 361 ? -17.300 4.659 20.309 1.00 98.00 361 LEU A N 1
ATOM 2856 C CA . LEU A 1 361 ? -16.976 5.823 19.491 1.00 98.00 361 LEU A CA 1
ATOM 2857 C C . LEU A 1 361 ? -17.031 5.447 18.009 1.00 98.00 361 LEU A C 1
ATOM 2859 O O . LEU A 1 361 ? -16.309 4.553 17.566 1.00 98.00 361 LEU A O 1
ATOM 2863 N N . VAL A 1 362 ? -17.852 6.163 17.246 1.00 97.62 362 VAL A N 1
ATOM 2864 C CA . VAL A 1 362 ? -18.086 5.920 15.818 1.00 97.62 362 VAL A CA 1
ATOM 2865 C C . VAL A 1 362 ? -17.746 7.166 15.013 1.00 97.62 362 VAL A C 1
ATOM 2867 O O . VAL A 1 362 ? -18.183 8.262 15.354 1.00 97.62 362 VAL A O 1
ATOM 2870 N N . ASP A 1 363 ? -16.974 7.029 13.938 1.00 96.38 363 ASP A N 1
ATOM 2871 C CA . ASP A 1 363 ? -16.733 8.145 13.021 1.00 96.38 363 ASP A CA 1
ATOM 2872 C C . ASP A 1 363 ? -18.013 8.552 12.279 1.00 96.38 363 ASP A C 1
ATOM 2874 O O . ASP A 1 363 ? -18.692 7.723 11.676 1.00 96.38 363 ASP A O 1
ATOM 2878 N N . THR A 1 364 ? -18.322 9.849 12.286 1.00 93.88 364 THR A N 1
ATOM 2879 C CA . THR A 1 364 ? -19.582 10.370 11.726 1.00 93.88 364 THR A CA 1
ATOM 2880 C C . THR A 1 364 ? -19.690 10.272 10.205 1.00 93.88 364 THR A C 1
ATOM 2882 O O . THR A 1 364 ? -20.798 10.344 9.683 1.00 93.88 364 THR A O 1
ATOM 2885 N N . LYS A 1 365 ? -18.571 10.144 9.478 1.00 91.56 365 LYS A N 1
ATOM 2886 C CA . LYS A 1 365 ? -18.557 10.114 8.004 1.00 91.56 365 LYS A CA 1
ATOM 2887 C C . LYS A 1 365 ? -18.416 8.705 7.450 1.00 91.56 365 LYS A C 1
ATOM 2889 O O . LYS A 1 365 ? -19.023 8.365 6.444 1.00 91.56 365 LYS A O 1
ATOM 2894 N N . THR A 1 366 ? -17.553 7.916 8.074 1.00 92.31 366 THR A N 1
ATOM 2895 C CA . THR A 1 366 ? -17.144 6.586 7.612 1.00 92.31 366 THR A CA 1
ATOM 2896 C C . THR A 1 366 ? -17.836 5.461 8.362 1.00 92.31 366 THR A C 1
ATOM 2898 O O . THR A 1 366 ? -17.691 4.309 7.964 1.00 92.31 366 THR A O 1
ATOM 2901 N N . ASN A 1 367 ? -18.566 5.781 9.438 1.00 93.75 367 ASN A N 1
ATOM 2902 C CA . ASN A 1 367 ? -19.266 4.815 10.282 1.00 93.75 367 ASN A CA 1
ATOM 2903 C C . ASN A 1 367 ? -18.323 3.782 10.941 1.00 93.75 367 ASN A C 1
ATOM 2905 O O . ASN A 1 367 ? -18.738 2.705 11.373 1.00 93.75 367 ASN A O 1
ATOM 2909 N N . LEU A 1 368 ? -17.025 4.104 11.013 1.00 94.56 368 LEU A N 1
ATOM 2910 C CA . LEU A 1 368 ? -16.008 3.240 11.601 1.00 94.56 368 LEU A CA 1
ATOM 2911 C C . LEU A 1 368 ? -16.108 3.259 13.126 1.00 94.56 368 LEU A C 1
ATOM 2913 O O . LEU A 1 368 ? -16.022 4.321 13.743 1.00 94.56 368 LEU A O 1
ATOM 2917 N N . VAL A 1 369 ? -16.231 2.073 13.723 1.00 96.94 369 VAL A N 1
ATOM 2918 C CA . VAL A 1 369 ? -16.159 1.879 15.176 1.00 96.94 369 VAL A CA 1
ATOM 2919 C C . VAL A 1 369 ? -14.691 1.837 15.598 1.00 96.94 369 VAL A C 1
ATOM 2921 O O . VAL A 1 369 ? -13.931 0.985 15.131 1.00 96.94 369 VAL A O 1
ATOM 2924 N N . HIS A 1 370 ? -14.284 2.754 16.474 1.00 96.75 370 HIS A N 1
ATOM 2925 C CA . HIS A 1 370 ? -12.889 2.871 16.903 1.00 96.75 370 HIS A CA 1
ATOM 2926 C C . HIS A 1 370 ? -12.515 1.843 17.963 1.00 96.75 370 HIS A C 1
ATOM 2928 O O . HIS A 1 370 ? -13.270 1.575 18.897 1.00 96.75 370 HIS A O 1
ATOM 2934 N N . VAL A 1 371 ? -11.294 1.317 17.850 1.00 95.31 371 VAL A N 1
ATOM 2935 C CA . VAL A 1 371 ? -10.697 0.452 18.870 1.00 95.31 371 VAL A CA 1
ATOM 2936 C C . VAL A 1 371 ? -10.148 1.315 20.009 1.00 95.31 371 VAL A C 1
ATOM 2938 O O . VAL A 1 371 ? -9.284 2.152 19.745 1.00 95.31 371 VAL A O 1
ATOM 2941 N N . PRO A 1 372 ? -10.572 1.115 21.275 1.00 95.12 372 PRO A N 1
ATOM 2942 C CA . PRO A 1 372 ? -10.159 1.977 22.382 1.00 95.12 372 PRO A CA 1
ATOM 2943 C C . PRO A 1 372 ? -8.639 2.090 22.560 1.00 95.12 372 PRO A C 1
ATOM 2945 O O . PRO A 1 372 ? -8.121 3.165 22.846 1.00 95.12 372 PRO A O 1
ATOM 2948 N N . THR A 1 373 ? -7.896 1.008 22.332 1.00 94.00 373 THR A N 1
ATOM 2949 C CA . THR A 1 373 ? -6.434 0.987 22.494 1.00 94.00 373 THR A CA 1
ATOM 2950 C C . THR A 1 373 ? -5.670 1.698 21.374 1.00 94.00 373 THR A C 1
ATOM 2952 O O . THR A 1 373 ? -4.451 1.834 21.468 1.00 94.00 373 THR A O 1
ATOM 2955 N N . TYR A 1 374 ? -6.335 2.117 20.294 1.00 95.25 374 TYR A N 1
ATOM 2956 C CA . TYR A 1 374 ? -5.679 2.808 19.186 1.00 95.25 374 TYR A CA 1
ATOM 2957 C C . TYR A 1 374 ? -5.468 4.291 19.483 1.00 95.25 374 TYR A C 1
ATOM 2959 O O . TYR A 1 374 ? -6.224 4.925 20.223 1.00 95.25 374 TYR A O 1
ATOM 2967 N N . TYR A 1 375 ? -4.423 4.849 18.874 1.00 95.25 375 TYR A N 1
ATOM 2968 C CA . TYR A 1 375 ? -4.090 6.261 18.998 1.00 95.25 375 TYR A CA 1
ATOM 2969 C C . TYR A 1 375 ? -4.907 7.097 18.017 1.00 95.25 375 TYR A C 1
ATOM 2971 O O . TYR A 1 375 ? -4.969 6.801 16.825 1.00 95.25 375 TYR A O 1
ATOM 2979 N N . VAL A 1 376 ? -5.460 8.206 18.502 1.00 96.44 376 VAL A N 1
ATOM 2980 C CA . VAL A 1 376 ? -6.297 9.120 17.708 1.00 96.44 376 VAL A CA 1
ATOM 2981 C C . VAL A 1 376 ? -5.522 9.694 16.514 1.00 96.44 376 VAL A C 1
ATOM 2983 O O . VAL A 1 376 ? -6.072 9.837 15.420 1.00 96.44 376 VAL A O 1
ATOM 2986 N N . ARG A 1 377 ? -4.219 9.957 16.697 1.00 94.06 377 ARG A N 1
ATOM 2987 C CA . ARG A 1 377 ? -3.323 10.509 15.664 1.00 94.06 377 ARG A CA 1
ATOM 2988 C C . ARG A 1 377 ? -3.186 9.653 14.408 1.00 94.06 377 ARG A C 1
ATOM 2990 O O . ARG A 1 377 ? -2.778 10.170 13.375 1.00 94.06 377 ARG A O 1
ATOM 2997 N N . ASP A 1 378 ? -3.458 8.352 14.514 1.00 93.44 378 ASP A N 1
ATOM 2998 C CA . ASP A 1 378 ? -3.313 7.423 13.391 1.00 93.44 378 ASP A CA 1
ATOM 2999 C C . ASP A 1 378 ? -4.526 7.486 12.445 1.00 93.44 378 ASP A C 1
ATOM 3001 O O . ASP A 1 378 ? -4.451 6.998 11.319 1.00 93.44 378 ASP A O 1
ATOM 3005 N N . PHE A 1 379 ? -5.618 8.122 12.885 1.00 94.00 379 PHE A N 1
ATOM 3006 C CA . PHE A 1 379 ? -6.884 8.229 12.156 1.00 94.00 379 PHE A CA 1
ATOM 3007 C C . PHE A 1 379 ? -7.217 9.662 11.763 1.00 94.00 379 PHE A C 1
ATOM 3009 O O . PHE A 1 379 ? -7.765 9.898 10.685 1.00 94.00 379 PHE A O 1
ATOM 3016 N N . TYR A 1 380 ? -6.888 10.625 12.625 1.00 94.50 380 TYR A N 1
ATOM 3017 C CA . TYR A 1 380 ? -7.281 12.013 12.437 1.00 94.50 380 TYR A CA 1
ATOM 3018 C C . TYR A 1 380 ? -6.086 12.951 12.399 1.00 94.50 380 TYR A C 1
ATOM 3020 O O . TYR A 1 380 ? -5.362 13.136 13.378 1.00 94.50 380 TYR A O 1
ATOM 3028 N N . PHE A 1 381 ? -5.943 13.612 11.257 1.00 92.50 381 PHE A N 1
ATOM 3029 C CA . PHE A 1 381 ? -4.822 14.488 10.950 1.00 92.50 381 PHE A CA 1
ATOM 3030 C C . PHE A 1 381 ? -5.211 15.958 11.055 1.00 92.50 381 PHE A C 1
ATOM 3032 O O . PHE A 1 381 ? -6.381 16.336 10.946 1.00 92.50 381 PHE A O 1
ATOM 3039 N N . PHE A 1 382 ? -4.214 16.814 11.256 1.00 91.19 382 PHE A N 1
ATOM 3040 C CA . PHE A 1 382 ? -4.419 18.247 11.359 1.00 91.19 382 PHE A CA 1
ATOM 3041 C C . PHE A 1 382 ? -5.015 18.831 10.075 1.00 91.19 382 PHE A C 1
ATOM 3043 O O . PHE A 1 382 ? -4.398 18.800 9.011 1.00 91.19 382 PHE A O 1
ATOM 3050 N N . HIS A 1 383 ? -6.170 19.479 10.214 1.00 87.06 383 HIS A N 1
ATOM 3051 C CA . HIS A 1 383 ? -6.792 20.276 9.168 1.00 87.06 383 HIS A CA 1
ATOM 3052 C C . HIS A 1 383 ? -7.192 21.644 9.737 1.00 87.06 383 HIS A C 1
ATOM 3054 O O . HIS A 1 383 ? -7.804 21.729 10.799 1.00 87.06 383 HIS A O 1
ATOM 3060 N N . ARG A 1 384 ? -6.836 22.744 9.054 1.00 83.31 384 ARG A N 1
ATOM 3061 C CA . ARG A 1 384 ? -7.008 24.108 9.606 1.00 83.31 384 ARG A CA 1
ATOM 3062 C C . ARG A 1 384 ? -8.468 24.488 9.848 1.00 83.31 384 ARG A C 1
ATOM 3064 O O . ARG A 1 384 ? -8.752 25.192 10.809 1.00 83.31 384 ARG A O 1
ATOM 3071 N N . SER A 1 385 ? -9.360 24.040 8.971 1.00 84.25 385 SER A N 1
ATOM 3072 C CA . SER A 1 385 ? -10.755 24.499 8.934 1.00 84.25 385 SER A CA 1
ATOM 3073 C C . SER A 1 385 ? -11.763 23.454 9.407 1.00 84.25 385 SER A C 1
ATOM 3075 O O . SER A 1 385 ? -12.961 23.698 9.341 1.00 84.25 385 SER A O 1
ATOM 3077 N N . PHE A 1 386 ? -11.305 22.271 9.820 1.00 87.06 386 PHE A N 1
ATOM 3078 C CA . PHE A 1 386 ? -12.192 21.161 10.147 1.00 87.06 386 PHE A CA 1
ATOM 3079 C C . PHE A 1 386 ? -11.641 20.385 11.335 1.00 87.06 386 PHE A C 1
ATOM 3081 O O . PHE A 1 386 ? -10.475 19.991 11.325 1.00 87.06 386 PHE A O 1
ATOM 3088 N N . TYR A 1 387 ? -12.492 20.151 12.332 1.00 93.25 387 TYR A N 1
ATOM 3089 C CA . TYR A 1 387 ? -12.202 19.204 13.398 1.00 93.25 387 TYR A CA 1
ATOM 3090 C C . TYR A 1 387 ? -12.896 17.876 13.098 1.00 93.25 387 TYR A C 1
ATOM 3092 O O . TYR A 1 387 ? -14.064 17.900 12.699 1.00 93.25 387 TYR A O 1
ATOM 3100 N N . PRO A 1 388 ? -12.204 16.738 13.284 1.00 95.50 388 PRO A N 1
ATOM 3101 C CA . PRO A 1 388 ? -12.829 15.426 13.200 1.00 95.50 388 PRO A CA 1
ATOM 3102 C C . PRO A 1 388 ? -14.023 15.337 14.151 1.00 95.50 388 PRO A C 1
ATOM 3104 O O . PRO A 1 388 ? -14.014 15.925 15.238 1.00 95.50 388 PRO A O 1
ATOM 3107 N N . GLN A 1 389 ? -15.052 14.619 13.712 1.00 95.62 389 GLN A N 1
ATOM 3108 C CA . GLN A 1 389 ? -16.297 14.464 14.451 1.00 95.62 389 GLN A CA 1
ATOM 3109 C C . GLN A 1 389 ? -16.625 12.985 14.588 1.00 95.62 389 GLN A C 1
ATOM 3111 O O . GLN A 1 389 ? -16.710 12.266 13.590 1.00 95.62 389 GLN A O 1
ATOM 3116 N N . ILE A 1 390 ? -16.840 12.558 15.822 1.00 97.31 390 ILE A N 1
ATOM 3117 C CA . ILE A 1 390 ? -17.236 11.197 16.172 1.00 97.31 390 ILE A CA 1
ATOM 3118 C C . ILE A 1 390 ? -18.503 11.249 17.022 1.00 97.31 390 ILE A C 1
ATOM 3120 O O . ILE A 1 390 ? -18.831 12.287 17.591 1.00 97.31 390 ILE A O 1
ATOM 3124 N N . SER A 1 391 ? -19.214 10.139 17.112 1.00 97.06 391 SER A N 1
ATOM 3125 C CA . SER A 1 391 ? -20.431 10.005 17.902 1.00 97.06 391 SER A CA 1
ATOM 3126 C C . SER A 1 391 ? -20.274 8.888 18.916 1.00 97.06 391 SER A C 1
ATOM 3128 O O . SER A 1 391 ? -19.738 7.827 18.600 1.00 97.06 391 SER A O 1
ATOM 3130 N N . LEU A 1 392 ? -20.775 9.119 20.124 1.00 97.00 392 LEU A N 1
ATOM 3131 C CA . LEU A 1 392 ? -20.957 8.094 21.135 1.00 97.00 392 LEU A CA 1
ATOM 3132 C C . LEU A 1 392 ? -22.289 7.392 20.859 1.00 97.00 392 LEU A C 1
ATOM 3134 O O . LEU A 1 392 ? -23.356 7.980 21.034 1.00 97.00 392 LEU A O 1
ATOM 3138 N N . MET A 1 393 ? -22.226 6.152 20.383 1.00 95.56 393 MET A N 1
ATOM 3139 C CA . MET A 1 393 ? -23.404 5.396 19.958 1.00 95.56 393 MET A CA 1
ATOM 3140 C C . MET A 1 393 ? -23.571 4.125 20.780 1.00 95.56 393 MET A C 1
ATOM 3142 O O . MET A 1 393 ? -22.590 3.438 21.065 1.00 95.56 393 MET A O 1
ATOM 3146 N N . LYS A 1 394 ? -24.824 3.797 21.113 1.00 95.44 394 LYS A N 1
ATOM 3147 C CA . LYS A 1 394 ? -25.187 2.507 21.704 1.00 95.44 394 LYS A CA 1
ATOM 3148 C C . LYS A 1 394 ? -25.271 1.460 20.596 1.00 95.44 394 LYS A C 1
ATOM 3150 O O . LYS A 1 394 ? -26.081 1.604 19.681 1.00 95.44 394 LYS A O 1
ATOM 3155 N N . ILE A 1 395 ? -24.432 0.435 20.667 1.00 96.38 395 ILE A N 1
ATOM 3156 C CA . ILE A 1 395 ? -24.342 -0.650 19.685 1.00 96.38 395 ILE A CA 1
ATOM 3157 C C . ILE A 1 395 ? -24.360 -1.974 20.447 1.00 96.38 395 ILE A C 1
ATOM 3159 O O . ILE A 1 395 ? -23.834 -2.067 21.556 1.00 96.38 395 ILE A O 1
ATOM 3163 N N . ASP A 1 396 ? -24.970 -2.997 19.854 1.00 96.31 396 ASP A N 1
ATOM 3164 C CA . ASP A 1 396 ? -24.815 -4.365 20.337 1.00 96.31 396 ASP A CA 1
ATOM 3165 C C . ASP A 1 396 ? -23.325 -4.757 20.395 1.00 96.31 396 ASP A C 1
ATOM 3167 O O . ASP A 1 396 ? -22.546 -4.429 19.499 1.00 96.31 396 ASP A O 1
ATOM 3171 N N . VAL A 1 397 ? -22.921 -5.430 21.472 1.00 94.94 397 VAL A N 1
ATOM 3172 C CA . VAL A 1 397 ? -21.505 -5.681 21.779 1.00 94.94 397 VAL A CA 1
ATOM 3173 C C . VAL A 1 397 ? -20.867 -6.617 20.751 1.00 94.94 397 VAL A C 1
ATOM 3175 O O . VAL A 1 397 ? -19.739 -6.374 20.314 1.00 94.94 397 VAL A O 1
ATOM 3178 N N . ASP A 1 398 ? -21.587 -7.653 20.317 1.00 94.81 398 ASP A N 1
ATOM 3179 C CA . ASP A 1 398 ? -21.076 -8.608 19.332 1.00 94.81 398 ASP A CA 1
ATOM 3180 C C . ASP A 1 398 ? -20.917 -7.947 17.958 1.00 94.81 398 ASP A C 1
ATOM 3182 O O . ASP A 1 398 ? -19.888 -8.122 17.291 1.00 94.81 398 ASP A O 1
ATOM 3186 N N . GLU A 1 399 ? -21.892 -7.121 17.570 1.00 96.38 399 GLU A N 1
ATOM 3187 C CA . GLU A 1 399 ? -21.833 -6.314 16.350 1.00 96.38 399 GLU A CA 1
ATOM 3188 C C . GLU A 1 399 ? -20.688 -5.289 16.391 1.00 96.38 399 GLU A C 1
ATOM 3190 O O . GLU A 1 399 ? -19.927 -5.162 15.427 1.00 96.38 399 GLU A O 1
ATOM 3195 N N . ALA A 1 400 ? -20.504 -4.583 17.509 1.00 96.19 400 ALA A N 1
ATOM 3196 C CA . ALA A 1 400 ? -19.411 -3.629 17.674 1.00 96.19 400 ALA A CA 1
ATOM 3197 C C . ALA A 1 400 ? -18.045 -4.318 17.547 1.00 96.19 400 ALA A C 1
ATOM 3199 O O . ALA A 1 400 ? -17.188 -3.860 16.788 1.00 96.19 400 ALA A O 1
ATOM 3200 N N . HIS A 1 401 ? -17.855 -5.464 18.209 1.00 95.56 401 HIS A N 1
ATOM 3201 C CA . HIS A 1 401 ? -16.621 -6.241 18.104 1.00 95.56 401 HIS A CA 1
ATOM 3202 C C . HIS A 1 401 ? -16.363 -6.767 16.689 1.00 95.56 401 HIS A C 1
ATOM 3204 O O . HIS A 1 401 ? -15.213 -6.772 16.243 1.00 95.56 401 HIS A O 1
ATOM 3210 N N . LEU A 1 402 ? -17.401 -7.189 15.960 1.00 96.62 402 LEU A N 1
ATOM 3211 C CA . LEU A 1 402 ? -17.267 -7.552 14.551 1.00 96.62 402 LEU A CA 1
ATOM 3212 C C . LEU A 1 402 ? -16.794 -6.356 13.713 1.00 96.62 402 LEU A C 1
ATOM 3214 O O . LEU A 1 402 ? -15.801 -6.482 12.995 1.00 96.62 402 LEU A O 1
ATOM 3218 N N . ARG A 1 403 ? -17.427 -5.185 13.854 1.00 95.94 403 ARG A N 1
ATOM 3219 C CA . ARG A 1 403 ? -17.032 -3.967 13.124 1.00 95.94 403 ARG A CA 1
ATOM 3220 C C . ARG A 1 403 ? -15.605 -3.533 13.435 1.00 95.94 403 ARG A C 1
ATOM 3222 O O . ARG A 1 403 ? -14.866 -3.195 12.514 1.00 95.94 403 ARG A O 1
ATOM 3229 N N . MET A 1 404 ? -15.190 -3.597 14.700 1.00 96.19 404 MET A N 1
ATOM 3230 C CA . MET A 1 404 ? -13.815 -3.307 15.120 1.00 96.19 404 MET A CA 1
ATOM 3231 C C . MET A 1 404 ? -12.808 -4.268 14.473 1.00 96.19 404 MET A C 1
ATOM 3233 O O . MET A 1 404 ? -11.764 -3.828 13.992 1.00 96.19 404 MET A O 1
ATOM 3237 N N . ARG A 1 405 ? -13.124 -5.572 14.400 1.00 96.44 405 ARG A N 1
ATOM 3238 C CA . ARG A 1 405 ? -12.278 -6.571 13.721 1.00 96.44 405 ARG A CA 1
ATOM 3239 C C . ARG A 1 405 ? -12.173 -6.307 12.221 1.00 96.44 405 ARG A C 1
ATOM 3241 O O . ARG A 1 405 ? -11.067 -6.315 11.684 1.00 96.44 405 ARG A O 1
ATOM 3248 N N . THR A 1 406 ? -13.290 -6.023 11.552 1.00 95.56 406 THR A N 1
ATOM 3249 C CA . THR A 1 406 ? -13.311 -5.681 10.120 1.00 95.56 406 THR A CA 1
ATOM 3250 C C . THR A 1 406 ? -12.512 -4.410 9.831 1.00 95.56 406 THR A C 1
ATOM 3252 O O . THR A 1 406 ? -11.700 -4.382 8.907 1.00 95.56 406 THR A O 1
ATOM 3255 N N . MET A 1 407 ? -12.682 -3.379 10.657 1.00 94.81 407 MET A N 1
ATOM 3256 C CA . MET A 1 407 ? -11.923 -2.134 10.578 1.00 94.81 407 MET A CA 1
ATOM 3257 C C . MET A 1 407 ? -10.416 -2.381 10.767 1.00 94.81 407 MET A C 1
ATOM 3259 O O . MET A 1 407 ? -9.608 -1.922 9.956 1.00 94.81 407 MET A O 1
ATOM 3263 N N . ALA A 1 408 ? -10.022 -3.156 11.784 1.00 95.88 408 ALA A N 1
ATOM 3264 C CA . ALA A 1 408 ? -8.620 -3.479 12.039 1.00 95.88 408 ALA A CA 1
ATOM 3265 C C . ALA A 1 408 ? -8.003 -4.262 10.869 1.00 95.88 408 ALA A C 1
ATOM 3267 O O . ALA A 1 408 ? -6.880 -3.972 10.453 1.00 95.88 408 ALA A O 1
ATOM 3268 N N . PHE A 1 409 ? -8.757 -5.198 10.287 1.00 96.88 409 PHE A N 1
ATOM 3269 C CA . PHE A 1 409 ? -8.344 -5.948 9.104 1.00 96.88 409 PHE A CA 1
ATOM 3270 C C . PHE A 1 409 ? -8.086 -5.019 7.912 1.00 96.88 409 PHE A C 1
ATOM 3272 O O . PHE A 1 409 ? -7.015 -5.086 7.307 1.00 96.88 409 PHE A O 1
ATOM 3279 N N . ASN A 1 410 ? -9.025 -4.120 7.596 1.00 95.50 410 ASN A N 1
ATOM 3280 C CA . ASN A 1 410 ? -8.882 -3.183 6.479 1.00 95.50 410 ASN A CA 1
ATOM 3281 C C . ASN A 1 410 ? -7.688 -2.241 6.672 1.00 95.50 410 ASN A C 1
ATOM 3283 O O . ASN A 1 410 ? -6.930 -2.011 5.728 1.00 95.50 410 ASN A O 1
ATOM 3287 N N . GLN A 1 411 ? -7.464 -1.749 7.895 1.00 95.44 411 GLN A N 1
ATOM 3288 C CA . GLN A 1 411 ? -6.284 -0.941 8.209 1.00 95.44 411 GLN A CA 1
ATOM 3289 C C . GLN A 1 411 ? -4.987 -1.720 7.988 1.00 95.44 411 GLN A C 1
ATOM 3291 O O . GLN A 1 411 ? -4.087 -1.232 7.303 1.00 95.44 411 GLN A O 1
ATOM 3296 N N . LYS A 1 412 ? -4.887 -2.959 8.487 1.00 96.50 412 LYS A N 1
ATOM 3297 C CA . LYS A 1 412 ? -3.705 -3.799 8.237 1.00 96.50 412 LYS A CA 1
ATOM 3298 C C . LYS A 1 412 ? -3.525 -4.110 6.754 1.00 96.50 412 LYS A C 1
ATOM 3300 O O . LYS A 1 412 ? -2.390 -4.115 6.280 1.00 96.50 412 LYS A O 1
ATOM 3305 N N . PHE A 1 413 ? -4.607 -4.301 6.005 1.00 97.50 413 PHE A N 1
ATOM 3306 C CA . PHE A 1 413 ? -4.558 -4.509 4.560 1.00 97.50 413 PHE A CA 1
ATOM 3307 C C . PHE A 1 413 ? -4.017 -3.278 3.811 1.00 97.50 413 PHE A C 1
ATOM 3309 O O . PHE A 1 413 ? -3.135 -3.416 2.959 1.00 97.50 413 PHE A O 1
ATOM 3316 N N . ILE A 1 414 ? -4.470 -2.073 4.175 1.00 97.69 414 ILE A N 1
ATOM 3317 C CA . ILE A 1 414 ? -3.928 -0.805 3.665 1.00 97.69 414 ILE A CA 1
ATOM 3318 C C . ILE A 1 414 ? -2.434 -0.690 3.993 1.00 97.69 414 ILE A C 1
ATOM 3320 O O . ILE A 1 414 ? -1.628 -0.432 3.098 1.00 97.69 414 ILE A O 1
ATOM 3324 N N . GLU A 1 415 ? -2.040 -0.914 5.249 1.00 97.00 415 GLU A N 1
ATOM 3325 C CA . GLU A 1 415 ? -0.636 -0.828 5.666 1.00 97.00 415 GLU A CA 1
ATOM 3326 C C . GLU A 1 415 ? 0.244 -1.845 4.932 1.00 97.00 415 GLU A C 1
ATOM 3328 O O . GLU A 1 415 ? 1.312 -1.477 4.446 1.00 97.00 415 GLU A O 1
ATOM 3333 N N . CYS A 1 416 ? -0.220 -3.085 4.740 1.00 98.25 416 CYS A N 1
ATOM 3334 C CA . CYS A 1 416 ? 0.465 -4.070 3.898 1.00 98.25 416 CYS A CA 1
ATOM 3335 C C . CYS A 1 416 ? 0.693 -3.536 2.481 1.00 98.25 416 CYS A C 1
ATOM 3337 O O . CYS A 1 416 ? 1.784 -3.690 1.934 1.00 98.25 416 CYS A O 1
ATOM 3339 N N . GLY A 1 417 ? -0.315 -2.886 1.893 1.00 98.12 417 GLY A N 1
ATOM 3340 C CA . GLY A 1 417 ? -0.215 -2.252 0.582 1.00 98.12 417 GLY A CA 1
ATOM 3341 C C . GLY A 1 417 ? 0.845 -1.149 0.526 1.00 98.12 417 GLY A C 1
ATOM 3342 O O . GLY A 1 417 ? 1.633 -1.113 -0.418 1.00 98.12 417 GLY A O 1
ATOM 3343 N N . LYS A 1 418 ? 0.924 -0.295 1.555 1.00 98.06 418 LYS A N 1
ATOM 3344 C CA . LYS A 1 418 ? 1.957 0.752 1.666 1.00 98.06 418 LYS A CA 1
ATOM 3345 C C . LYS A 1 418 ? 3.356 0.152 1.834 1.00 98.06 418 LYS A C 1
ATOM 3347 O O . LYS A 1 418 ? 4.289 0.573 1.152 1.00 98.06 418 LYS A O 1
ATOM 3352 N N . VAL A 1 419 ? 3.505 -0.858 2.697 1.00 98.38 419 VAL A N 1
ATOM 3353 C CA . VAL A 1 419 ? 4.782 -1.561 2.909 1.00 98.38 419 VAL A CA 1
ATOM 3354 C C . VAL A 1 419 ? 5.239 -2.236 1.623 1.00 98.38 419 VAL A C 1
ATOM 3356 O O . VAL A 1 419 ? 6.394 -2.078 1.241 1.00 98.38 419 VAL A O 1
ATOM 3359 N N . LEU A 1 420 ? 4.340 -2.932 0.922 1.00 98.12 420 LEU A N 1
ATOM 3360 C CA . LEU A 1 420 ? 4.629 -3.548 -0.373 1.00 98.12 420 LEU A CA 1
ATOM 3361 C C . LEU A 1 420 ? 5.012 -2.508 -1.420 1.00 98.12 420 LEU A C 1
ATOM 3363 O O . LEU A 1 420 ? 5.976 -2.724 -2.145 1.00 98.12 420 LEU A O 1
ATOM 3367 N N . LEU A 1 421 ? 4.321 -1.366 -1.475 1.00 97.56 421 LEU A N 1
ATOM 3368 C CA . LEU A 1 421 ? 4.656 -0.285 -2.399 1.00 97.56 421 LEU A CA 1
ATOM 3369 C C . LEU A 1 421 ? 6.096 0.198 -2.186 1.00 97.56 421 LEU A C 1
ATOM 3371 O O . LEU A 1 421 ? 6.850 0.325 -3.152 1.00 97.56 421 LEU A O 1
ATOM 3375 N N . THR A 1 422 ? 6.502 0.428 -0.935 1.00 97.31 422 THR A N 1
ATOM 3376 C CA . THR A 1 422 ? 7.876 0.828 -0.605 1.00 97.31 422 THR A CA 1
ATOM 3377 C C . THR A 1 422 ? 8.879 -0.301 -0.856 1.00 97.31 422 THR A C 1
ATOM 3379 O O . THR A 1 422 ? 9.908 -0.068 -1.494 1.00 97.31 422 THR A O 1
ATOM 3382 N N . TYR A 1 423 ? 8.571 -1.518 -0.406 1.00 97.38 423 TYR A N 1
ATOM 3383 C CA . TYR A 1 423 ? 9.418 -2.703 -0.540 1.00 97.38 423 TYR A CA 1
ATOM 3384 C C . TYR A 1 423 ? 9.707 -3.042 -1.999 1.00 97.38 423 TYR A C 1
ATOM 3386 O O . TYR A 1 423 ? 10.870 -3.107 -2.389 1.00 97.38 423 TYR A O 1
ATOM 3394 N N . ASP A 1 424 ? 8.676 -3.202 -2.827 1.00 94.94 424 ASP A N 1
ATOM 3395 C CA . ASP A 1 424 ? 8.844 -3.599 -4.223 1.00 94.94 424 ASP A CA 1
ATOM 3396 C C . ASP A 1 424 ? 9.508 -2.489 -5.040 1.00 94.94 424 ASP A C 1
ATOM 3398 O O . ASP A 1 424 ? 10.351 -2.781 -5.893 1.00 94.94 424 ASP A O 1
ATOM 3402 N N . SER A 1 425 ? 9.214 -1.220 -4.733 1.00 93.88 425 SER A N 1
ATOM 3403 C CA . SER A 1 425 ? 9.925 -0.090 -5.333 1.00 93.88 425 SER A CA 1
ATOM 3404 C C . SER A 1 425 ? 11.418 -0.138 -5.000 1.00 93.88 425 SER A C 1
ATOM 3406 O O . SER A 1 425 ? 12.244 0.069 -5.888 1.00 93.88 425 SER A O 1
ATOM 3408 N N . LEU A 1 426 ? 11.794 -0.417 -3.747 1.00 93.94 426 LEU A N 1
ATOM 3409 C CA . LEU A 1 426 ? 13.193 -0.537 -3.324 1.00 93.94 426 LEU A CA 1
ATOM 3410 C C . LEU A 1 426 ? 13.874 -1.774 -3.930 1.00 93.94 426 LEU A C 1
ATOM 3412 O O . LEU A 1 426 ? 14.994 -1.683 -4.430 1.00 93.94 426 LEU A O 1
ATOM 3416 N N . LYS A 1 427 ? 13.207 -2.928 -3.910 1.00 93.12 427 LYS A N 1
ATOM 3417 C CA . LYS A 1 427 ? 13.749 -4.208 -4.375 1.00 93.12 427 LYS A CA 1
ATOM 3418 C C . LYS A 1 427 ? 14.123 -4.202 -5.851 1.00 93.12 427 LYS A C 1
ATOM 3420 O O . LYS A 1 427 ? 15.166 -4.738 -6.208 1.00 93.12 427 LYS A O 1
ATOM 3425 N N . HIS A 1 428 ? 13.298 -3.577 -6.683 1.00 90.56 428 HIS A N 1
ATOM 3426 C CA . HIS A 1 428 ? 13.496 -3.515 -8.133 1.00 90.56 428 HIS A CA 1
ATOM 3427 C C . HIS A 1 428 ? 14.174 -2.212 -8.585 1.00 90.56 428 HIS A C 1
ATOM 3429 O O . HIS A 1 428 ? 14.157 -1.870 -9.766 1.00 90.56 428 HIS A O 1
ATOM 3435 N N . SER A 1 429 ? 14.765 -1.460 -7.650 1.00 89.06 429 SER A N 1
ATOM 3436 C CA . SER A 1 429 ? 15.512 -0.243 -7.964 1.00 89.06 429 SER A CA 1
ATOM 3437 C C . SER A 1 429 ? 16.764 -0.543 -8.783 1.00 89.06 429 SER A C 1
ATOM 3439 O O . SER A 1 429 ? 17.473 -1.516 -8.527 1.00 89.06 429 SER A O 1
ATOM 3441 N N . VAL A 1 430 ? 17.100 0.349 -9.716 1.00 87.00 430 VAL A N 1
ATOM 3442 C CA . VAL A 1 430 ? 18.411 0.311 -10.376 1.00 87.00 430 VAL A CA 1
ATOM 3443 C C . VAL A 1 430 ? 19.526 0.575 -9.350 1.00 87.00 430 VAL A C 1
ATOM 3445 O O . VAL A 1 430 ? 19.350 1.450 -8.499 1.00 87.00 430 VAL A O 1
ATOM 3448 N N . PRO A 1 431 ? 20.689 -0.105 -9.426 1.00 88.12 431 PRO A N 1
ATOM 3449 C CA . PRO A 1 431 ? 21.735 0.002 -8.402 1.00 88.12 431 PRO A CA 1
ATOM 3450 C C . PRO A 1 431 ? 22.164 1.436 -8.071 1.00 88.12 431 PRO A C 1
ATOM 3452 O O . PRO A 1 431 ? 22.377 1.766 -6.910 1.00 88.12 431 PRO A O 1
ATOM 3455 N N . ALA A 1 432 ? 22.200 2.316 -9.076 1.00 88.25 432 ALA A N 1
ATOM 3456 C CA . ALA A 1 432 ? 22.619 3.708 -8.924 1.00 88.25 432 ALA A CA 1
ATOM 3457 C C . ALA A 1 432 ? 21.737 4.546 -7.976 1.00 88.25 432 ALA A C 1
ATOM 3459 O O . ALA A 1 432 ? 22.218 5.535 -7.433 1.00 88.25 432 ALA A O 1
ATOM 3460 N N . VAL A 1 433 ? 20.463 4.181 -7.771 1.00 90.44 433 VAL A N 1
ATOM 3461 C CA . VAL A 1 433 ? 19.543 4.942 -6.897 1.00 90.44 433 VAL A CA 1
ATOM 3462 C C . VAL A 1 433 ? 19.322 4.281 -5.536 1.00 90.44 433 VAL A C 1
ATOM 3464 O O . VAL A 1 433 ? 18.671 4.873 -4.676 1.00 90.44 433 VAL A O 1
ATOM 3467 N N . ILE A 1 434 ? 19.839 3.065 -5.322 1.00 91.62 434 ILE A N 1
ATOM 3468 C CA . ILE A 1 434 ? 19.636 2.315 -4.075 1.00 91.62 434 ILE A CA 1
ATOM 3469 C C . ILE A 1 434 ? 20.170 3.086 -2.856 1.00 91.62 434 ILE A C 1
ATOM 3471 O O . ILE A 1 434 ? 19.377 3.280 -1.932 1.00 91.62 434 ILE A O 1
ATOM 3475 N N . PRO A 1 435 ? 21.419 3.606 -2.840 1.00 91.12 435 PRO A N 1
ATOM 3476 C CA . PRO A 1 435 ? 21.940 4.320 -1.670 1.00 91.12 435 PRO A CA 1
ATOM 3477 C C . PRO A 1 435 ? 21.078 5.527 -1.283 1.00 91.12 435 PRO A C 1
ATOM 3479 O O . PRO A 1 435 ? 20.718 5.696 -0.120 1.00 91.12 435 PRO A O 1
ATOM 3482 N N . GLN A 1 436 ? 20.644 6.316 -2.274 1.00 91.81 436 GLN A N 1
ATOM 3483 C CA . GLN A 1 436 ? 19.759 7.464 -2.063 1.00 91.81 436 GLN A CA 1
ATOM 3484 C C . GLN A 1 436 ? 18.412 7.049 -1.450 1.00 91.81 436 GLN A C 1
ATOM 3486 O O . GLN A 1 436 ? 17.891 7.739 -0.574 1.00 91.81 436 GLN A O 1
ATOM 3491 N N . ARG A 1 437 ? 17.827 5.935 -1.906 1.00 93.62 437 ARG A N 1
ATOM 3492 C CA . ARG A 1 437 ? 16.545 5.432 -1.390 1.00 93.62 437 ARG A CA 1
ATOM 3493 C C . ARG A 1 437 ? 16.670 4.887 0.028 1.00 93.62 437 ARG A C 1
ATOM 3495 O O . ARG A 1 437 ? 15.780 5.143 0.832 1.00 93.62 437 ARG A O 1
ATOM 3502 N N . ILE A 1 438 ? 17.751 4.171 0.335 1.00 93.94 438 ILE A N 1
ATOM 3503 C CA . ILE A 1 438 ? 18.022 3.683 1.693 1.00 93.94 438 ILE A CA 1
ATOM 3504 C C . ILE A 1 438 ? 18.227 4.854 2.647 1.00 93.94 438 ILE A C 1
ATOM 3506 O O . ILE A 1 438 ? 17.596 4.880 3.699 1.00 93.94 438 ILE A O 1
ATOM 3510 N N . PHE A 1 439 ? 19.033 5.843 2.254 1.00 92.38 439 PHE A N 1
ATOM 3511 C CA . PHE A 1 439 ? 19.240 7.052 3.045 1.00 92.38 439 PHE A CA 1
ATOM 3512 C C . PHE A 1 439 ? 17.919 7.779 3.316 1.00 92.38 439 PHE A C 1
ATOM 3514 O O . PHE A 1 439 ? 17.623 8.096 4.462 1.00 92.38 439 PHE A O 1
ATOM 3521 N N . PHE A 1 440 ? 17.094 7.971 2.280 1.00 94.75 440 PHE A N 1
ATOM 3522 C CA . PHE A 1 440 ? 15.771 8.576 2.425 1.00 94.75 440 PHE A CA 1
ATOM 3523 C C . PHE A 1 440 ? 14.893 7.806 3.417 1.00 94.75 440 PHE A C 1
ATOM 3525 O O . PHE A 1 440 ? 14.341 8.406 4.327 1.00 94.75 440 PHE A O 1
ATOM 3532 N N . LEU A 1 441 ? 14.758 6.484 3.261 1.00 95.50 441 LEU A N 1
ATOM 3533 C CA . LEU A 1 441 ? 13.918 5.686 4.159 1.00 95.50 441 LEU A CA 1
ATOM 3534 C C . LEU A 1 441 ? 14.439 5.707 5.595 1.00 95.50 441 LEU A C 1
ATOM 3536 O O . LEU A 1 441 ? 13.640 5.803 6.519 1.00 95.50 441 LEU A O 1
ATOM 3540 N N . HIS A 1 442 ? 15.756 5.623 5.780 1.00 93.94 442 HIS A N 1
ATOM 3541 C CA . HIS A 1 442 ? 16.355 5.689 7.104 1.00 93.94 442 HIS A CA 1
ATOM 3542 C C . HIS A 1 442 ? 16.050 7.027 7.783 1.00 93.94 442 HIS A C 1
ATOM 3544 O O . HIS A 1 442 ? 15.500 7.037 8.878 1.00 93.94 442 HIS A O 1
ATOM 3550 N N . ASP A 1 443 ? 16.376 8.143 7.123 1.00 93.06 443 ASP A N 1
ATOM 3551 C CA . ASP A 1 443 ? 16.138 9.494 7.641 1.00 93.06 443 ASP A CA 1
ATOM 3552 C C . ASP A 1 443 ? 14.662 9.704 8.001 1.00 93.06 443 ASP A C 1
ATOM 3554 O O . ASP A 1 443 ? 14.326 10.150 9.096 1.00 93.06 443 ASP A O 1
ATOM 3558 N N . GLU A 1 444 ? 13.763 9.283 7.116 1.00 95.50 444 GLU A N 1
ATOM 3559 C CA . GLU A 1 444 ? 12.326 9.381 7.334 1.00 95.50 444 GLU A CA 1
ATOM 3560 C C . GLU A 1 444 ? 11.832 8.553 8.523 1.00 95.50 444 GLU A C 1
ATOM 3562 O O . GLU A 1 444 ? 11.045 9.049 9.328 1.00 95.50 444 GLU A O 1
ATOM 3567 N N . PHE A 1 445 ? 12.288 7.305 8.663 1.00 95.81 445 PHE A N 1
ATOM 3568 C CA . PHE A 1 445 ? 11.857 6.437 9.758 1.00 95.81 445 PHE A CA 1
ATOM 3569 C C . PHE A 1 445 ? 12.399 6.872 11.117 1.00 95.81 445 PHE A C 1
ATOM 3571 O O . PHE A 1 445 ? 11.651 6.822 12.091 1.00 95.81 445 PHE A O 1
ATOM 3578 N N . THR A 1 446 ? 13.647 7.339 11.195 1.00 93.31 446 THR A N 1
ATOM 3579 C CA . THR A 1 446 ? 14.241 7.822 12.453 1.00 93.31 446 THR A CA 1
ATOM 3580 C C . THR A 1 446 ? 13.449 8.988 13.050 1.00 93.31 446 THR A C 1
ATOM 3582 O O . THR A 1 446 ? 13.315 9.089 14.267 1.00 93.31 446 THR A O 1
ATOM 3585 N N . HIS A 1 447 ? 12.877 9.850 12.207 1.00 92.19 447 HIS A N 1
ATOM 3586 C CA . HIS A 1 447 ? 12.108 11.017 12.647 1.00 92.19 447 HIS A CA 1
ATOM 3587 C C . HIS A 1 447 ? 10.598 10.762 12.756 1.00 92.19 447 HIS A C 1
ATOM 3589 O O . HIS A 1 447 ? 9.842 11.687 13.070 1.00 92.19 447 HIS A O 1
ATOM 3595 N N . LEU A 1 448 ? 10.130 9.544 12.467 1.00 93.25 448 LEU A N 1
ATOM 3596 C CA . LEU A 1 448 ? 8.709 9.231 12.438 1.00 93.25 448 LEU A CA 1
ATOM 3597 C C . LEU A 1 448 ? 8.218 8.806 13.834 1.00 93.25 448 LEU A C 1
ATOM 3599 O O . LEU A 1 448 ? 8.593 7.732 14.298 1.00 93.25 448 LEU A O 1
ATOM 3603 N N . PRO A 1 449 ? 7.299 9.551 14.486 1.00 90.38 449 PRO A N 1
ATOM 3604 C CA . PRO A 1 449 ? 6.841 9.222 15.845 1.00 90.38 449 PRO A CA 1
ATOM 3605 C C . PRO A 1 449 ? 6.147 7.859 15.961 1.00 90.38 449 PRO A C 1
ATOM 3607 O O . PRO A 1 449 ? 6.042 7.280 17.040 1.00 90.38 449 PRO A O 1
ATOM 3610 N N . SER A 1 450 ? 5.617 7.355 14.847 1.00 91.06 450 SER A N 1
ATOM 3611 C CA . SER A 1 450 ? 4.946 6.062 14.780 1.00 91.06 450 SER A CA 1
ATOM 3612 C C . SER A 1 450 ? 5.903 4.903 14.491 1.00 91.06 450 SER A C 1
ATOM 3614 O O . SER A 1 450 ? 5.474 3.756 14.579 1.00 91.06 450 SER A O 1
ATOM 3616 N N . PHE A 1 451 ? 7.181 5.141 14.186 1.00 95.31 451 PHE A N 1
ATOM 3617 C CA . PHE A 1 451 ? 8.163 4.080 13.962 1.00 95.31 451 PHE A CA 1
ATOM 3618 C C . PHE A 1 451 ? 9.003 3.834 15.230 1.00 95.31 451 PHE A C 1
ATOM 3620 O O . PHE A 1 451 ? 9.439 4.792 15.859 1.00 95.31 451 PHE A O 1
ATOM 3627 N N . PRO A 1 452 ? 9.234 2.572 15.649 1.00 95.12 452 PRO A N 1
ATOM 3628 C CA . PRO A 1 452 ? 8.774 1.317 15.047 1.00 95.12 452 PRO A CA 1
ATOM 3629 C C . PRO A 1 452 ? 7.362 0.876 15.482 1.00 95.12 452 PRO A C 1
ATOM 3631 O O . PRO A 1 452 ? 6.890 -0.157 15.006 1.00 95.12 452 PRO A O 1
ATOM 3634 N N . ARG A 1 453 ? 6.662 1.624 16.352 1.00 93.88 453 ARG A N 1
ATOM 3635 C CA . ARG A 1 453 ? 5.350 1.244 16.930 1.00 93.88 453 ARG A CA 1
ATOM 3636 C C . ARG A 1 453 ? 4.372 0.666 15.900 1.00 93.88 453 ARG A C 1
ATOM 3638 O O . ARG A 1 453 ? 3.884 -0.441 16.088 1.00 93.88 453 ARG A O 1
ATOM 3645 N N . LYS A 1 454 ? 4.107 1.373 14.802 1.00 93.12 454 LYS A N 1
ATOM 3646 C CA . LYS A 1 454 ? 3.120 0.991 13.779 1.00 93.12 454 LYS A CA 1
ATOM 3647 C C . LYS A 1 454 ? 3.482 -0.316 13.074 1.00 93.12 454 LYS A C 1
ATOM 3649 O O . LYS A 1 454 ? 2.608 -1.133 12.797 1.00 93.12 454 LYS A O 1
ATOM 3654 N N . SER A 1 455 ? 4.777 -0.563 12.855 1.00 95.81 455 SER A N 1
ATOM 3655 C CA . SER A 1 455 ? 5.250 -1.838 12.296 1.00 95.81 455 SER A CA 1
ATOM 3656 C C . SER A 1 455 ? 4.956 -3.019 13.230 1.00 95.81 455 SER A C 1
ATOM 3658 O O . SER A 1 455 ? 4.657 -4.127 12.777 1.00 95.81 455 SER A O 1
ATOM 3660 N N . LEU A 1 456 ? 4.928 -2.766 14.542 1.00 95.69 456 LEU A N 1
ATOM 3661 C CA . LEU A 1 456 ? 4.750 -3.768 15.590 1.00 95.69 456 LEU A CA 1
ATOM 3662 C C . LEU A 1 456 ? 3.352 -3.801 16.211 1.00 95.69 456 LEU A C 1
ATOM 3664 O O . LEU A 1 456 ? 3.041 -4.761 16.891 1.00 95.69 456 LEU A O 1
ATOM 3668 N N . GLU A 1 457 ? 2.452 -2.887 15.872 1.00 92.12 457 GLU A N 1
ATOM 3669 C CA . GLU A 1 457 ? 1.071 -2.870 16.373 1.00 92.12 457 GLU A CA 1
ATOM 3670 C C . GLU A 1 457 ? 0.282 -4.143 16.013 1.00 92.12 457 GLU A C 1
ATOM 3672 O O . GLU A 1 457 ? 0.178 -4.466 14.827 1.00 92.12 457 GLU A O 1
ATOM 3677 N N . THR A 1 458 ? -0.304 -4.823 16.997 1.00 90.50 458 THR A N 1
ATOM 3678 C CA . THR A 1 458 ? -1.069 -6.075 16.831 1.00 90.50 458 THR A CA 1
ATOM 3679 C C . THR A 1 458 ? -2.469 -5.979 17.421 1.00 90.50 458 THR A C 1
ATOM 3681 O O . THR A 1 458 ? -2.819 -5.019 18.110 1.00 90.50 458 THR A O 1
ATOM 3684 N N . CYS A 1 459 ? -3.273 -7.011 17.170 1.00 91.06 459 CYS A N 1
ATOM 3685 C CA . CYS A 1 459 ? -4.664 -7.089 17.594 1.00 91.06 459 CYS A CA 1
ATOM 3686 C C . CYS A 1 459 ? -4.934 -8.311 18.488 1.00 91.06 459 CYS A C 1
ATOM 3688 O O . CYS A 1 459 ? -5.990 -8.925 18.363 1.00 91.06 459 CYS A O 1
ATOM 3690 N N . PHE A 1 460 ? -4.007 -8.675 19.390 1.00 88.19 460 PHE A N 1
ATOM 3691 C CA . PHE A 1 460 ? -4.071 -9.924 20.177 1.00 88.19 460 PHE A CA 1
ATOM 3692 C C . PHE A 1 460 ? -5.422 -10.179 20.866 1.00 88.19 460 PHE A C 1
ATOM 3694 O O . PHE A 1 460 ? -5.895 -11.312 20.888 1.00 88.19 460 PHE A O 1
ATOM 3701 N N . GLY A 1 461 ? -6.077 -9.135 21.385 1.00 88.44 461 GLY A N 1
ATOM 3702 C CA . GLY A 1 461 ? -7.384 -9.253 22.044 1.00 88.44 461 GLY A CA 1
ATOM 3703 C C . GLY A 1 461 ? -8.570 -9.517 21.105 1.00 88.44 461 GLY A C 1
ATOM 3704 O O . GLY A 1 461 ? -9.680 -9.723 21.582 1.00 88.44 461 GLY A O 1
ATOM 3705 N N . MET A 1 462 ? -8.362 -9.503 19.786 1.00 93.94 462 MET A N 1
ATOM 3706 C CA . MET A 1 462 ? -9.423 -9.529 18.773 1.00 93.94 462 MET A CA 1
ATOM 3707 C C . MET A 1 462 ? -9.363 -10.757 17.844 1.00 93.94 462 MET A C 1
ATOM 3709 O O . MET A 1 462 ? -10.069 -10.793 16.842 1.00 93.94 462 MET A O 1
ATOM 3713 N N . TYR A 1 463 ? -8.551 -11.775 18.148 1.00 94.00 463 TYR A N 1
ATOM 3714 C CA . TYR A 1 463 ? -8.425 -12.976 17.296 1.00 94.00 463 TYR A CA 1
ATOM 3715 C C . TYR A 1 463 ? -9.511 -14.030 17.512 1.00 94.00 463 TYR A C 1
ATOM 3717 O O . TYR A 1 463 ? -9.657 -14.939 16.700 1.00 94.00 463 TYR A O 1
ATOM 3725 N N . ASN A 1 464 ? -10.301 -13.901 18.573 1.00 92.50 464 ASN A N 1
ATOM 3726 C CA . ASN A 1 464 ? -11.420 -14.799 18.828 1.00 92.50 464 ASN A CA 1
ATOM 3727 C C . ASN A 1 464 ? -12.702 -14.262 18.185 1.00 92.50 464 ASN A C 1
ATOM 3729 O O . ASN A 1 464 ? -12.903 -13.049 18.119 1.00 92.50 464 ASN A O 1
ATOM 3733 N N . GLY A 1 465 ? -13.592 -15.166 17.774 1.00 91.50 465 GLY A N 1
ATOM 3734 C CA . GLY A 1 465 ? -14.897 -14.834 17.196 1.00 91.50 465 GLY A CA 1
ATOM 3735 C C . GLY A 1 465 ? -14.873 -14.571 15.681 1.00 91.50 465 GLY A C 1
ATOM 3736 O O . GLY A 1 465 ? -13.856 -14.797 15.021 1.00 91.50 465 GLY A O 1
ATOM 3737 N N . PRO A 1 466 ? -16.002 -14.116 15.108 1.00 94.81 466 PRO A N 1
ATOM 3738 C CA . PRO A 1 466 ? -16.134 -13.885 13.668 1.00 94.81 466 PRO A CA 1
ATOM 3739 C C . PRO A 1 466 ? -15.081 -12.904 13.130 1.00 94.81 466 PRO A C 1
ATOM 3741 O O . PRO A 1 466 ? -14.878 -11.849 13.724 1.00 94.81 466 PRO A O 1
ATOM 3744 N N . MET A 1 467 ? -14.436 -13.229 12.004 1.00 95.69 467 MET A N 1
ATOM 3745 C CA . MET A 1 467 ? -13.299 -12.495 11.404 1.00 95.69 467 MET A CA 1
ATOM 3746 C C . MET A 1 467 ? -11.980 -12.524 12.202 1.00 95.69 467 MET A C 1
ATOM 3748 O O . MET A 1 467 ? -10.995 -11.913 11.783 1.00 95.69 467 MET A O 1
ATOM 3752 N N . GLY A 1 468 ? -11.930 -13.209 13.348 1.00 95.88 468 GLY A N 1
ATOM 3753 C CA . GLY A 1 468 ? -10.751 -13.232 14.214 1.00 95.88 468 GLY A CA 1
ATOM 3754 C C . GLY A 1 468 ? -9.545 -13.948 13.593 1.00 95.88 468 GLY A C 1
ATOM 3755 O O . GLY A 1 468 ? -8.430 -13.424 13.631 1.00 95.88 468 GLY A O 1
ATOM 3756 N N . CYS A 1 469 ? -9.767 -15.099 12.951 1.00 95.81 469 CYS A N 1
ATOM 3757 C CA . CYS A 1 469 ? -8.710 -15.859 12.275 1.00 95.81 469 CYS A CA 1
ATOM 3758 C C . CYS A 1 469 ? -8.151 -15.109 11.057 1.00 95.81 469 CYS A C 1
ATOM 3760 O O . CYS A 1 469 ? -6.942 -15.095 10.826 1.00 95.81 469 CYS A O 1
ATOM 3762 N N . GLU A 1 470 ? -9.016 -14.457 10.284 1.00 96.81 470 GLU A N 1
ATOM 3763 C CA . GLU A 1 470 ? -8.634 -13.650 9.129 1.00 96.81 470 GLU A CA 1
ATOM 3764 C C . GLU A 1 470 ? -7.822 -12.424 9.554 1.00 96.81 470 GLU A C 1
ATOM 3766 O O . GLU A 1 470 ? -6.815 -12.100 8.920 1.00 96.81 470 GLU A O 1
ATOM 3771 N N . LEU A 1 471 ? -8.211 -11.774 10.658 1.00 96.75 471 LEU A N 1
ATOM 3772 C CA . LEU A 1 471 ? -7.444 -10.685 11.258 1.00 96.75 471 LEU A CA 1
ATOM 3773 C C . LEU A 1 471 ? -6.069 -11.161 11.741 1.00 96.75 471 LEU A C 1
ATOM 3775 O O . LEU A 1 471 ? -5.070 -10.501 11.463 1.00 96.75 471 LEU A O 1
ATOM 3779 N N . GLN A 1 472 ? -5.999 -12.318 12.404 1.00 95.56 472 GLN A N 1
ATOM 3780 C CA . GLN A 1 472 ? -4.734 -12.911 12.841 1.00 95.56 472 GLN A CA 1
ATOM 3781 C C . GLN A 1 472 ? -3.801 -13.198 11.653 1.00 95.56 472 GLN A C 1
ATOM 3783 O O . GLN A 1 472 ? -2.617 -12.860 11.697 1.00 95.56 472 GLN A O 1
ATOM 3788 N N . ALA A 1 473 ? -4.330 -13.779 10.571 1.00 95.38 473 ALA A N 1
ATOM 3789 C CA . ALA A 1 473 ? -3.564 -14.046 9.356 1.00 95.38 473 ALA A CA 1
ATOM 3790 C C . ALA A 1 473 ? -3.063 -12.750 8.697 1.00 95.38 473 ALA A C 1
ATOM 3792 O O . ALA A 1 473 ? -1.907 -12.673 8.272 1.00 95.38 473 ALA A O 1
ATOM 3793 N N . MET A 1 474 ? -3.906 -11.714 8.648 1.00 96.50 474 MET A N 1
ATOM 3794 C CA . MET A 1 474 ? -3.526 -10.406 8.117 1.00 96.50 474 MET A CA 1
ATOM 3795 C C . MET A 1 474 ? -2.442 -9.731 8.968 1.00 96.50 474 MET A C 1
ATOM 3797 O O . MET A 1 474 ? -1.517 -9.136 8.413 1.00 96.50 474 MET A O 1
ATOM 3801 N N . ASP A 1 475 ? -2.500 -9.849 10.297 1.00 94.88 475 ASP A N 1
ATOM 3802 C CA . ASP A 1 475 ? -1.466 -9.299 11.178 1.00 94.88 475 ASP A CA 1
ATOM 3803 C C . ASP A 1 475 ? -0.121 -10.023 10.989 1.00 94.88 475 ASP A C 1
ATOM 3805 O O . ASP A 1 475 ? 0.909 -9.372 10.800 1.00 94.88 475 ASP A O 1
ATOM 3809 N N . ALA A 1 476 ? -0.129 -11.358 10.893 1.00 95.25 476 ALA A N 1
ATOM 3810 C CA . ALA A 1 476 ? 1.070 -12.138 10.573 1.00 95.25 476 ALA A CA 1
ATOM 3811 C C . ALA A 1 476 ? 1.673 -11.740 9.211 1.00 95.25 476 ALA A C 1
ATOM 3813 O O . ALA A 1 476 ? 2.888 -11.540 9.092 1.00 95.25 476 ALA A O 1
ATOM 3814 N N . MET A 1 477 ? 0.833 -11.546 8.184 1.00 96.31 477 MET A N 1
ATOM 3815 C CA . MET A 1 477 ? 1.268 -11.030 6.881 1.00 96.31 477 MET A CA 1
ATOM 3816 C C . MET A 1 477 ? 1.900 -9.641 6.998 1.00 96.31 477 MET A C 1
ATOM 3818 O O . MET A 1 477 ? 2.981 -9.414 6.451 1.00 96.31 477 MET A O 1
ATOM 3822 N N . HIS A 1 478 ? 1.264 -8.728 7.730 1.00 97.31 478 HIS A N 1
ATOM 3823 C CA . HIS A 1 478 ? 1.776 -7.384 7.973 1.00 97.31 478 HIS A CA 1
ATOM 3824 C C . HIS A 1 478 ? 3.174 -7.427 8.612 1.00 97.31 478 HIS A C 1
ATOM 3826 O O . HIS A 1 478 ? 4.098 -6.773 8.120 1.00 97.31 478 HIS A O 1
ATOM 3832 N N . LYS A 1 479 ? 3.381 -8.266 9.635 1.00 97.00 479 LYS A N 1
ATOM 3833 C CA . LYS A 1 479 ? 4.697 -8.446 10.277 1.00 97.00 479 LYS A CA 1
ATOM 3834 C C . LYS A 1 479 ? 5.733 -9.038 9.338 1.00 97.00 479 LYS A C 1
ATOM 3836 O O . LYS A 1 479 ? 6.866 -8.558 9.283 1.00 97.00 479 LYS A O 1
ATOM 3841 N N . HIS A 1 480 ? 5.345 -10.039 8.553 1.00 97.38 480 HIS A N 1
ATOM 3842 C CA . HIS A 1 480 ? 6.230 -10.649 7.569 1.00 97.38 480 HIS A CA 1
ATOM 3843 C C . HIS A 1 480 ? 6.708 -9.640 6.512 1.00 97.38 480 HIS A C 1
ATOM 3845 O O . HIS A 1 480 ? 7.868 -9.679 6.094 1.00 97.38 480 HIS A O 1
ATOM 3851 N N . LEU A 1 481 ? 5.833 -8.730 6.074 1.00 97.81 481 LEU A N 1
ATOM 3852 C CA . LEU A 1 481 ? 6.168 -7.687 5.103 1.00 97.81 481 LEU A CA 1
ATOM 3853 C C . LEU A 1 481 ? 7.123 -6.642 5.681 1.00 97.81 481 LEU A C 1
ATOM 3855 O O . LEU A 1 481 ? 8.099 -6.291 5.020 1.00 97.81 481 LEU A O 1
ATOM 3859 N N . TRP A 1 482 ? 6.904 -6.202 6.922 1.00 98.19 482 TRP A N 1
ATOM 3860 C CA . TRP A 1 482 ? 7.854 -5.326 7.611 1.00 98.19 482 TRP A CA 1
ATOM 3861 C C . TRP A 1 482 ? 9.219 -5.987 7.787 1.00 98.19 482 TRP A C 1
ATOM 3863 O O . TRP A 1 482 ? 10.237 -5.369 7.480 1.00 98.19 482 TRP A O 1
ATOM 3873 N N . ALA A 1 483 ? 9.256 -7.262 8.188 1.00 98.06 483 ALA A N 1
ATOM 3874 C CA . ALA A 1 483 ? 10.506 -8.008 8.298 1.00 98.06 483 ALA A CA 1
ATOM 3875 C C . ALA A 1 483 ? 11.242 -8.109 6.950 1.00 98.06 483 ALA A C 1
ATOM 3877 O O . ALA A 1 483 ? 12.461 -7.961 6.903 1.00 98.06 483 ALA A O 1
ATOM 3878 N N . LYS A 1 484 ? 10.513 -8.301 5.841 1.00 97.44 484 LYS A N 1
ATOM 3879 C CA . LYS A 1 484 ? 11.083 -8.267 4.484 1.00 97.44 484 LYS A CA 1
ATOM 3880 C C . LYS A 1 484 ? 11.667 -6.905 4.126 1.00 97.44 484 LYS A C 1
ATOM 3882 O O . LYS A 1 484 ? 12.779 -6.859 3.611 1.00 97.44 484 LYS A O 1
ATOM 3887 N N . LEU A 1 485 ? 10.939 -5.819 4.389 1.00 97.94 485 LEU A N 1
ATOM 3888 C CA . LEU A 1 485 ? 11.422 -4.467 4.114 1.00 97.94 485 LEU A CA 1
ATOM 3889 C C . LEU A 1 485 ? 12.701 -4.164 4.894 1.00 97.94 485 LEU A C 1
ATOM 3891 O O . LEU A 1 485 ? 13.673 -3.707 4.302 1.00 97.94 485 LEU A O 1
ATOM 3895 N N . MET A 1 486 ? 12.715 -4.466 6.192 1.00 97.31 486 MET A N 1
ATOM 3896 C CA . MET A 1 486 ? 13.884 -4.245 7.042 1.00 97.31 486 MET A CA 1
ATOM 3897 C C . MET A 1 486 ? 15.082 -5.085 6.592 1.00 97.31 486 MET A C 1
ATOM 3899 O O . MET A 1 486 ? 16.181 -4.553 6.482 1.00 97.31 486 MET A O 1
ATOM 3903 N N . ALA A 1 487 ? 14.877 -6.364 6.258 1.00 96.44 487 ALA A N 1
ATOM 3904 C CA . ALA A 1 487 ? 15.940 -7.226 5.742 1.00 96.44 487 ALA A CA 1
ATOM 3905 C C . ALA A 1 487 ? 16.572 -6.668 4.454 1.00 96.44 487 ALA A C 1
ATOM 3907 O O . ALA A 1 487 ? 17.791 -6.519 4.387 1.00 96.44 487 ALA A O 1
ATOM 3908 N N . ASP A 1 488 ? 15.748 -6.292 3.469 1.00 94.81 488 ASP A N 1
ATOM 3909 C CA . ASP A 1 488 ? 16.211 -5.681 2.216 1.00 94.81 488 ASP A CA 1
ATOM 3910 C C . ASP A 1 488 ? 16.900 -4.324 2.454 1.00 94.81 488 ASP A C 1
ATOM 3912 O O . ASP A 1 488 ? 17.819 -3.966 1.716 1.00 94.81 488 ASP A O 1
ATOM 3916 N N . MET A 1 489 ? 16.457 -3.552 3.455 1.00 94.88 489 MET A N 1
ATOM 3917 C CA . MET A 1 489 ? 17.120 -2.305 3.839 1.00 94.88 489 MET A CA 1
ATOM 3918 C C . MET A 1 489 ? 18.501 -2.568 4.437 1.00 94.88 489 MET A C 1
ATOM 3920 O O . MET A 1 489 ? 19.454 -1.927 4.006 1.00 94.88 489 MET A O 1
ATOM 3924 N N . PHE A 1 490 ? 18.630 -3.510 5.377 1.00 93.88 490 PHE A N 1
ATOM 3925 C CA . PHE A 1 490 ? 19.916 -3.858 5.988 1.00 93.88 490 PHE A CA 1
ATOM 3926 C C . PHE A 1 490 ? 20.929 -4.357 4.958 1.00 93.88 490 PHE A C 1
ATOM 3928 O O . PHE A 1 490 ? 22.072 -3.916 4.984 1.00 93.88 490 PHE A O 1
ATOM 3935 N N . GLU A 1 491 ? 20.507 -5.215 4.026 1.00 91.88 491 GLU A N 1
ATOM 3936 C CA . GLU A 1 491 ? 21.370 -5.750 2.962 1.00 91.88 491 GLU A CA 1
ATOM 3937 C C . GLU A 1 491 ? 21.952 -4.645 2.062 1.00 91.88 491 GLU A C 1
ATOM 3939 O O . GLU A 1 491 ? 23.084 -4.739 1.593 1.00 91.88 491 GLU A O 1
ATOM 3944 N N . LYS A 1 492 ? 21.178 -3.581 1.823 1.00 91.06 492 LYS A N 1
ATOM 3945 C CA . LYS A 1 492 ? 21.533 -2.481 0.910 1.00 91.06 492 LYS A CA 1
ATOM 3946 C C . LYS A 1 492 ? 22.108 -1.254 1.621 1.00 91.06 492 LYS A C 1
ATOM 3948 O O . LYS A 1 492 ? 22.454 -0.279 0.956 1.00 91.06 492 LYS A O 1
ATOM 3953 N N . MET A 1 493 ? 22.166 -1.267 2.949 1.00 89.94 493 MET A N 1
ATOM 3954 C CA . MET A 1 493 ? 22.657 -0.150 3.749 1.00 89.94 493 MET A CA 1
ATOM 3955 C C . MET A 1 493 ? 24.184 -0.136 3.772 1.00 89.94 493 MET A C 1
ATOM 3957 O O . MET A 1 493 ? 24.818 -1.168 3.958 1.00 89.94 493 MET A O 1
ATOM 3961 N N . GLU A 1 494 ? 24.796 1.032 3.601 1.00 83.62 494 GLU A N 1
ATOM 3962 C CA . GLU A 1 494 ? 26.252 1.162 3.685 1.00 83.62 494 GLU A CA 1
ATOM 3963 C C . GLU A 1 494 ? 26.732 1.177 5.144 1.00 83.62 494 GLU A C 1
ATOM 3965 O O . GLU A 1 494 ? 26.143 1.834 6.003 1.00 83.62 494 GLU A O 1
ATOM 3970 N N . ASN A 1 495 ? 27.857 0.510 5.417 1.00 70.94 495 ASN A N 1
ATOM 3971 C CA . ASN A 1 495 ? 28.410 0.354 6.769 1.00 70.94 495 ASN A CA 1
ATOM 3972 C C . ASN A 1 495 ? 28.891 1.660 7.425 1.00 70.94 495 ASN A C 1
ATOM 3974 O O . ASN A 1 495 ? 29.177 1.664 8.616 1.00 70.94 495 ASN A O 1
ATOM 3978 N N . ALA A 1 496 ? 29.042 2.754 6.678 1.00 61.19 496 ALA A N 1
ATOM 3979 C CA . ALA A 1 496 ? 29.758 3.935 7.155 1.00 61.19 496 ALA A CA 1
ATOM 3980 C C . ALA A 1 496 ? 28.889 4.979 7.882 1.00 61.19 496 ALA A C 1
ATOM 3982 O O . ALA A 1 496 ? 29.450 5.817 8.584 1.00 61.19 496 ALA A O 1
ATOM 3983 N N . PHE A 1 497 ? 27.556 4.962 7.736 1.00 57.19 497 PHE A N 1
ATOM 3984 C CA . PHE A 1 497 ? 26.766 6.177 7.995 1.00 57.19 497 PHE A CA 1
ATOM 3985 C C . PHE A 1 497 ? 25.722 6.129 9.123 1.00 57.19 497 PHE A C 1
ATOM 3987 O O . PHE A 1 497 ? 25.261 7.197 9.503 1.00 57.19 497 PHE A O 1
ATOM 3994 N N . MET A 1 498 ? 25.353 4.975 9.698 1.00 63.34 498 MET A N 1
ATOM 3995 C CA . MET A 1 498 ? 24.058 4.878 10.410 1.00 63.34 498 MET A CA 1
ATOM 3996 C C . MET A 1 498 ? 24.035 4.017 11.691 1.00 63.34 498 MET A C 1
ATOM 3998 O O . MET A 1 498 ? 23.102 3.252 11.911 1.00 63.34 498 MET A O 1
ATOM 4002 N N . PHE A 1 499 ? 25.044 4.097 12.568 1.00 67.19 499 PHE A N 1
ATOM 4003 C CA . PHE A 1 499 ? 25.067 3.233 13.766 1.00 67.19 499 PHE A CA 1
ATOM 4004 C C . PHE A 1 499 ? 24.163 3.689 14.924 1.00 67.19 499 PHE A C 1
ATOM 4006 O O . PHE A 1 499 ? 23.707 2.835 15.682 1.00 67.19 499 PHE A O 1
ATOM 4013 N N . GLY A 1 500 ? 23.903 4.994 15.082 1.00 72.31 500 GLY A N 1
ATOM 4014 C CA . GLY A 1 500 ? 23.182 5.529 16.251 1.00 72.31 500 GLY A CA 1
ATOM 4015 C C . GLY A 1 500 ? 21.739 5.028 16.363 1.00 72.31 500 GLY A C 1
ATOM 4016 O O . GLY A 1 500 ? 21.319 4.545 17.415 1.00 72.31 500 GLY A O 1
ATOM 4017 N N . ASP A 1 501 ? 21.014 5.038 15.245 1.00 84.75 501 ASP A N 1
ATOM 4018 C CA . ASP A 1 501 ? 19.576 4.745 15.213 1.00 84.75 501 ASP A CA 1
ATOM 4019 C C . ASP A 1 501 ? 19.252 3.332 14.719 1.00 84.75 501 ASP A C 1
ATOM 4021 O O . ASP A 1 501 ? 18.089 2.928 14.705 1.00 84.75 501 ASP A O 1
ATOM 4025 N N . LEU A 1 502 ? 20.271 2.533 14.370 1.00 88.50 502 LEU A N 1
ATOM 4026 C CA . LEU A 1 502 ? 20.086 1.186 13.823 1.00 88.50 502 LEU A CA 1
ATOM 4027 C C . LEU A 1 502 ? 19.245 0.298 14.750 1.00 88.50 502 LEU A C 1
ATOM 4029 O O . LEU A 1 502 ? 18.455 -0.521 14.286 1.00 88.50 502 LEU A O 1
ATOM 4033 N N . HIS A 1 503 ? 19.366 0.499 16.064 1.00 90.50 503 HIS A N 1
ATOM 4034 C CA . HIS A 1 503 ? 18.589 -0.214 17.073 1.00 90.50 503 HIS A CA 1
ATOM 4035 C C . HIS A 1 503 ? 17.065 -0.092 16.853 1.00 90.50 503 HIS A C 1
ATOM 4037 O O . HIS A 1 503 ? 16.353 -1.068 17.082 1.00 90.50 503 HIS A O 1
ATOM 4043 N N . LEU A 1 504 ? 16.559 1.040 16.341 1.00 93.25 504 LEU A N 1
ATOM 4044 C CA . LEU A 1 504 ? 15.135 1.228 16.023 1.00 93.25 504 LEU A CA 1
ATOM 4045 C C . LEU A 1 504 ? 14.661 0.256 14.935 1.00 93.25 504 LEU A C 1
ATOM 4047 O O . LEU A 1 504 ? 13.595 -0.346 15.053 1.00 93.25 504 LEU A O 1
ATOM 4051 N N . PHE A 1 505 ? 15.482 0.055 13.905 1.00 95.50 505 PHE A N 1
ATOM 4052 C CA . PHE A 1 505 ? 15.202 -0.859 12.798 1.00 95.50 505 PHE A CA 1
ATOM 4053 C C . PHE A 1 505 ? 15.317 -2.319 13.243 1.00 95.50 505 PHE A C 1
ATOM 4055 O O . PHE A 1 505 ? 14.476 -3.150 12.903 1.00 95.50 505 PHE A O 1
ATOM 4062 N N . ILE A 1 506 ? 16.331 -2.638 14.054 1.00 95.62 506 ILE A N 1
ATOM 4063 C CA . ILE A 1 506 ? 16.517 -3.984 14.618 1.00 95.62 506 ILE A CA 1
ATOM 4064 C C . ILE A 1 506 ? 15.339 -4.349 15.523 1.00 95.62 506 ILE A C 1
ATOM 4066 O O . ILE A 1 506 ? 14.870 -5.486 15.492 1.00 95.62 506 ILE A O 1
ATOM 4070 N N . ASN A 1 507 ? 14.797 -3.375 16.259 1.00 96.19 507 ASN A N 1
ATOM 4071 C CA . ASN A 1 507 ? 13.623 -3.570 17.101 1.00 96.19 507 ASN A CA 1
ATOM 4072 C C . ASN A 1 507 ? 12.380 -4.005 16.318 1.00 96.19 507 ASN A C 1
ATOM 4074 O O . ASN A 1 507 ? 11.554 -4.724 16.876 1.00 96.19 507 ASN A O 1
ATOM 4078 N N . VAL A 1 508 ? 12.270 -3.665 15.028 1.00 97.94 508 VAL A N 1
ATOM 4079 C CA . VAL A 1 508 ? 11.215 -4.214 14.165 1.00 97.94 508 VAL A CA 1
ATOM 4080 C C . VAL A 1 508 ? 11.378 -5.729 14.032 1.00 97.94 508 VAL A C 1
ATOM 4082 O O . VAL A 1 508 ? 10.434 -6.473 14.276 1.00 97.94 508 VAL A O 1
ATOM 4085 N N . ILE A 1 509 ? 12.580 -6.216 13.710 1.00 98.19 509 ILE A N 1
ATOM 4086 C CA . ILE A 1 509 ? 12.833 -7.662 13.612 1.00 98.19 509 ILE A CA 1
ATOM 4087 C C . ILE A 1 509 ? 12.639 -8.333 14.977 1.00 98.19 509 ILE A C 1
ATOM 4089 O O . ILE A 1 509 ? 11.930 -9.335 15.049 1.00 98.19 509 ILE A O 1
ATOM 4093 N N . ASN A 1 510 ? 13.184 -7.753 16.054 1.00 97.75 510 ASN A N 1
ATOM 4094 C CA . ASN A 1 510 ? 13.023 -8.269 17.417 1.00 97.75 510 ASN A CA 1
ATOM 4095 C C . ASN A 1 510 ? 11.549 -8.427 17.797 1.00 97.75 510 ASN A C 1
ATOM 4097 O O . ASN A 1 510 ? 11.135 -9.493 18.248 1.00 97.75 510 ASN A O 1
ATOM 4101 N N . GLY A 1 511 ? 10.750 -7.381 17.582 1.00 97.31 511 GLY A N 1
ATOM 4102 C CA . GLY A 1 511 ? 9.324 -7.405 17.870 1.00 97.31 511 GLY A CA 1
ATOM 4103 C C . GLY A 1 511 ? 8.601 -8.477 17.063 1.00 97.31 511 GLY A C 1
ATOM 4104 O O . GLY A 1 511 ? 7.820 -9.237 17.627 1.00 97.31 511 GLY A O 1
ATOM 4105 N N . VAL A 1 512 ? 8.892 -8.595 15.763 1.00 97.62 512 VAL A N 1
ATOM 4106 C CA . VAL A 1 512 ? 8.287 -9.634 14.915 1.00 97.62 512 VAL A CA 1
ATOM 4107 C C . VAL A 1 512 ? 8.620 -11.040 15.422 1.00 97.62 512 VAL A C 1
ATOM 4109 O O . VAL A 1 512 ? 7.723 -11.879 15.464 1.00 97.62 512 VAL A O 1
ATOM 4112 N N . VAL A 1 513 ? 9.860 -11.296 15.860 1.00 96.88 513 VAL A N 1
ATOM 4113 C CA . VAL A 1 513 ? 10.227 -12.591 16.460 1.00 96.88 513 VAL A CA 1
ATOM 4114 C C . VAL A 1 513 ? 9.443 -12.838 17.746 1.00 96.88 513 VAL A C 1
ATOM 4116 O O . VAL A 1 513 ? 8.880 -13.913 17.891 1.00 96.88 513 VAL A O 1
ATOM 4119 N N . LEU A 1 514 ? 9.350 -11.859 18.651 1.00 95.69 514 LEU A N 1
ATOM 4120 C CA . LEU A 1 514 ? 8.617 -12.024 19.915 1.00 95.69 514 LEU A CA 1
ATOM 4121 C C . LEU A 1 514 ? 7.126 -12.316 19.707 1.00 95.69 514 LEU A C 1
ATOM 4123 O O . LEU A 1 514 ? 6.530 -13.028 20.506 1.00 95.69 514 LEU A O 1
ATOM 4127 N N . MET A 1 515 ? 6.522 -11.746 18.664 1.00 93.69 515 MET A N 1
ATOM 4128 C CA . MET A 1 515 ? 5.087 -11.877 18.399 1.00 93.69 515 MET A CA 1
ATOM 4129 C C . MET A 1 515 ? 4.725 -13.131 17.598 1.00 93.69 515 MET A C 1
ATOM 4131 O O . MET A 1 515 ? 3.615 -13.634 17.739 1.00 93.69 515 MET A O 1
ATOM 4135 N N . HIS A 1 516 ? 5.632 -13.617 16.747 1.00 92.31 516 HIS A N 1
ATOM 4136 C CA . HIS A 1 516 ? 5.372 -14.719 15.815 1.00 92.31 516 HIS A CA 1
ATOM 4137 C C . HIS A 1 516 ? 6.491 -15.770 15.822 1.00 92.31 516 HIS A C 1
ATOM 4139 O O . HIS A 1 516 ? 6.823 -16.336 14.780 1.00 92.31 516 HIS A O 1
ATOM 4145 N N . CYS A 1 517 ? 7.087 -16.045 16.985 1.00 90.44 517 CYS A N 1
ATOM 4146 C CA . CYS A 1 517 ? 8.122 -17.074 17.126 1.00 90.44 517 CYS A CA 1
ATOM 4147 C C . CYS A 1 517 ? 7.618 -18.481 16.765 1.00 90.44 517 CYS A C 1
ATOM 4149 O O . CYS A 1 517 ? 8.407 -19.315 16.330 1.00 90.44 517 CYS A O 1
ATOM 4151 N N . GLU A 1 518 ? 6.314 -18.729 16.889 1.00 90.94 518 GLU A N 1
ATOM 4152 C CA . GLU A 1 518 ? 5.676 -20.004 16.543 1.00 90.94 518 GLU A CA 1
ATOM 4153 C C . GLU A 1 518 ? 5.507 -20.203 15.023 1.00 90.94 518 GLU A C 1
ATOM 4155 O O . GLU A 1 518 ? 5.397 -21.334 14.548 1.00 90.94 518 GLU A O 1
ATOM 4160 N N . ASP A 1 519 ? 5.526 -19.123 14.231 1.00 93.81 519 ASP A N 1
ATOM 4161 C CA . ASP A 1 519 ? 5.461 -19.207 12.772 1.00 93.81 519 ASP A CA 1
ATOM 4162 C C . ASP A 1 519 ? 6.861 -19.470 12.201 1.00 93.81 519 ASP A C 1
ATOM 4164 O O . ASP A 1 519 ? 7.717 -18.586 12.120 1.00 93.81 519 ASP A O 1
ATOM 4168 N N . VAL A 1 520 ? 7.088 -20.704 11.748 1.00 93.44 520 VAL A N 1
ATOM 4169 C CA . VAL A 1 520 ? 8.384 -21.160 11.223 1.00 93.44 520 VAL A CA 1
ATOM 4170 C C . VAL A 1 520 ? 8.865 -20.328 10.024 1.00 93.44 520 VAL A C 1
ATOM 4172 O O . VAL A 1 520 ? 10.073 -20.142 9.850 1.00 93.44 520 VAL A O 1
ATOM 4175 N N . ILE A 1 521 ? 7.963 -19.807 9.185 1.00 94.19 521 ILE A N 1
ATOM 4176 C CA . ILE A 1 521 ? 8.329 -19.015 8.002 1.00 94.19 521 ILE A CA 1
ATOM 4177 C C . ILE A 1 521 ? 8.818 -17.631 8.433 1.00 94.19 521 ILE A C 1
ATOM 4179 O O . ILE A 1 521 ? 9.841 -17.150 7.924 1.00 94.19 521 ILE A O 1
ATOM 4183 N N . ILE A 1 522 ? 8.107 -16.994 9.366 1.00 95.81 522 ILE A N 1
ATOM 4184 C CA . ILE A 1 522 ? 8.495 -15.697 9.930 1.00 95.81 522 ILE A CA 1
ATOM 4185 C C . ILE A 1 522 ? 9.790 -15.844 10.732 1.00 95.81 522 ILE A C 1
ATOM 4187 O O . ILE A 1 522 ? 10.751 -15.116 10.469 1.00 95.81 522 ILE A O 1
ATOM 4191 N N . LEU A 1 523 ? 9.871 -16.837 11.620 1.00 95.56 523 LEU A N 1
ATOM 4192 C CA . LEU A 1 523 ? 11.056 -17.109 12.426 1.00 95.56 523 LEU A CA 1
ATOM 4193 C C . LEU A 1 523 ? 12.291 -17.332 11.547 1.00 95.56 523 LEU A C 1
ATOM 4195 O O . LEU A 1 523 ? 13.319 -16.683 11.744 1.00 95.56 523 LEU A O 1
ATOM 4199 N N . ARG A 1 524 ? 12.187 -18.179 10.512 1.00 96.06 524 ARG A N 1
ATOM 4200 C CA . ARG A 1 524 ? 13.288 -18.425 9.566 1.00 96.06 524 ARG A CA 1
ATOM 4201 C C . ARG A 1 524 ? 13.756 -17.140 8.884 1.00 96.06 524 ARG A C 1
ATOM 4203 O O . ARG A 1 524 ? 14.961 -16.945 8.726 1.00 96.06 524 ARG A O 1
ATOM 4210 N N . ARG A 1 525 ? 12.832 -16.268 8.463 1.00 96.00 525 ARG A N 1
ATOM 4211 C CA . ARG A 1 525 ? 13.168 -14.972 7.848 1.00 96.00 525 ARG A CA 1
ATOM 4212 C C . ARG A 1 525 ? 13.936 -14.090 8.827 1.00 96.00 525 ARG A C 1
ATOM 4214 O O . ARG A 1 525 ? 14.979 -13.556 8.455 1.00 96.00 525 ARG A O 1
ATOM 4221 N N . CYS A 1 526 ? 13.433 -13.930 10.046 1.00 97.81 526 CYS A N 1
ATOM 4222 C CA . CYS A 1 526 ? 14.054 -13.061 11.039 1.00 97.81 526 CYS A CA 1
ATOM 4223 C C . CYS A 1 526 ? 15.435 -13.576 11.461 1.00 97.81 526 CYS A C 1
ATOM 4225 O O . CYS A 1 526 ? 16.386 -12.800 11.487 1.00 97.81 526 CYS A O 1
ATOM 4227 N N . MET A 1 527 ? 15.591 -14.887 11.668 1.00 97.00 527 MET A N 1
ATOM 4228 C CA . MET A 1 527 ? 16.894 -15.488 11.980 1.00 97.00 527 MET A CA 1
ATOM 4229 C C . MET A 1 527 ? 17.899 -15.314 10.835 1.00 97.00 527 MET A C 1
ATOM 4231 O O . MET A 1 527 ? 19.041 -14.923 11.069 1.00 97.00 527 MET A O 1
ATOM 4235 N N . ALA A 1 528 ? 17.474 -15.518 9.582 1.00 97.56 528 ALA A N 1
ATOM 4236 C CA . ALA A 1 528 ? 18.319 -15.233 8.420 1.00 97.56 528 ALA A CA 1
ATOM 4237 C C . ALA A 1 528 ? 18.716 -13.748 8.343 1.00 97.56 528 ALA A C 1
ATOM 4239 O O . ALA A 1 528 ? 19.838 -13.427 7.951 1.00 97.56 528 ALA A O 1
ATOM 4240 N N . THR A 1 529 ? 17.819 -12.848 8.756 1.00 97.56 529 THR A N 1
ATOM 4241 C CA . THR A 1 529 ? 18.086 -11.404 8.814 1.00 97.56 529 THR A CA 1
ATOM 4242 C C . THR A 1 529 ? 19.145 -11.089 9.870 1.00 97.56 529 THR A C 1
ATOM 4244 O O . THR A 1 529 ? 20.112 -10.407 9.549 1.00 97.56 529 THR A O 1
ATOM 4247 N N . TYR A 1 530 ? 19.052 -11.657 11.079 1.00 97.31 530 TYR A N 1
ATOM 4248 C CA . TYR A 1 530 ? 20.085 -11.497 12.111 1.00 97.31 530 TYR A CA 1
ATOM 4249 C C . TYR A 1 530 ? 21.461 -11.982 11.658 1.00 97.31 530 TYR A C 1
ATOM 4251 O O . TYR A 1 530 ? 22.452 -11.287 11.871 1.00 97.31 530 TYR A O 1
ATOM 4259 N N . ILE A 1 531 ? 21.529 -13.144 11.001 1.00 96.50 531 ILE A N 1
ATOM 4260 C CA . ILE A 1 531 ? 22.790 -13.668 10.460 1.00 96.50 531 ILE A CA 1
ATOM 4261 C C . ILE A 1 531 ? 23.349 -12.707 9.405 1.00 96.50 531 ILE A C 1
ATOM 4263 O O . ILE A 1 531 ? 24.521 -12.344 9.463 1.00 96.50 531 ILE A O 1
ATOM 4267 N N . SER A 1 532 ? 22.504 -12.258 8.473 1.00 95.31 532 SER A N 1
ATOM 4268 C CA . SER A 1 532 ? 22.911 -11.335 7.406 1.00 95.31 532 SER A CA 1
ATOM 4269 C C . SER A 1 532 ? 23.426 -10.015 7.978 1.00 95.31 532 SER A C 1
ATOM 4271 O O . SER A 1 532 ? 24.470 -9.531 7.558 1.00 95.31 532 SER A O 1
ATOM 4273 N N . MET A 1 533 ? 22.754 -9.474 8.997 1.00 94.12 533 MET A N 1
ATOM 4274 C CA . MET A 1 533 ? 23.196 -8.275 9.706 1.00 94.12 533 MET A CA 1
ATOM 4275 C C . MET A 1 533 ? 24.532 -8.477 10.423 1.00 94.12 533 MET A C 1
ATOM 4277 O O . MET A 1 533 ? 25.380 -7.593 10.359 1.00 94.12 533 MET A O 1
ATOM 4281 N N . ALA A 1 534 ? 24.735 -9.618 11.089 1.00 93.62 534 ALA A N 1
ATOM 4282 C CA . ALA A 1 534 ? 25.979 -9.903 11.801 1.00 93.62 534 ALA A CA 1
ATOM 4283 C C . ALA A 1 534 ? 27.185 -9.988 10.855 1.00 93.62 534 ALA A C 1
ATOM 4285 O O . ALA A 1 534 ? 28.277 -9.539 11.201 1.00 93.62 534 ALA A O 1
ATOM 4286 N N . VAL A 1 535 ? 26.975 -10.526 9.650 1.00 93.31 535 VAL A N 1
ATOM 4287 C CA . VAL A 1 535 ? 27.993 -10.574 8.594 1.00 93.31 535 VAL A CA 1
ATOM 4288 C C . VAL A 1 535 ? 28.220 -9.192 7.983 1.00 93.31 535 VAL A C 1
ATOM 4290 O O . VAL A 1 535 ? 29.366 -8.771 7.832 1.00 93.31 535 VAL A O 1
ATOM 4293 N N . HIS A 1 536 ? 27.143 -8.484 7.637 1.00 91.81 536 HIS A N 1
ATOM 4294 C CA . HIS A 1 536 ? 27.209 -7.207 6.928 1.00 91.81 536 HIS A CA 1
ATOM 4295 C C . HIS A 1 536 ? 27.772 -6.084 7.805 1.00 91.81 536 HIS A C 1
ATOM 4297 O O . HIS A 1 536 ? 28.740 -5.425 7.431 1.00 91.81 536 HIS A O 1
ATOM 4303 N N . PHE A 1 537 ? 27.249 -5.937 9.024 1.00 91.19 537 PHE A N 1
ATOM 4304 C CA . PHE A 1 537 ? 27.686 -4.955 10.019 1.00 91.19 537 PHE A CA 1
ATOM 4305 C C . PHE A 1 537 ? 28.740 -5.541 10.972 1.00 91.19 537 PHE A C 1
ATOM 4307 O O . PHE A 1 537 ? 28.646 -5.392 12.194 1.00 91.19 537 PHE A O 1
ATOM 4314 N N . ASN A 1 538 ? 29.754 -6.217 10.427 1.00 90.81 538 ASN A N 1
ATOM 4315 C CA . ASN A 1 538 ? 30.759 -6.954 11.202 1.00 90.81 538 ASN A CA 1
ATOM 4316 C C . ASN A 1 538 ? 31.425 -6.126 12.321 1.00 90.81 538 ASN A C 1
ATOM 4318 O O . ASN A 1 538 ? 31.580 -6.623 13.432 1.00 90.81 538 ASN A O 1
ATOM 4322 N N . THR A 1 539 ? 31.756 -4.856 12.080 1.00 89.12 539 THR A N 1
ATOM 4323 C CA . THR A 1 539 ? 32.369 -3.960 13.074 1.00 89.12 539 THR A CA 1
ATOM 4324 C C . THR A 1 539 ? 31.435 -3.692 14.255 1.00 89.12 539 THR A C 1
ATOM 4326 O O . THR A 1 539 ? 31.868 -3.682 15.409 1.00 89.12 539 THR A O 1
ATOM 4329 N N . LEU A 1 540 ? 30.136 -3.517 13.987 1.00 88.88 540 LEU A N 1
ATOM 4330 C CA . LEU A 1 540 ? 29.131 -3.341 15.033 1.00 88.88 540 LEU A CA 1
ATOM 4331 C C . LEU A 1 540 ? 28.977 -4.632 15.841 1.00 88.88 540 LEU A C 1
ATOM 4333 O O . LEU A 1 540 ? 28.976 -4.595 17.070 1.00 88.88 540 LEU A O 1
ATOM 4337 N N . PHE A 1 541 ? 28.875 -5.777 15.167 1.00 91.81 541 PHE A N 1
ATOM 4338 C CA . PHE A 1 541 ? 28.678 -7.073 15.817 1.00 91.81 541 PHE A CA 1
ATOM 4339 C C . PHE A 1 541 ? 29.923 -7.603 16.534 1.00 91.81 541 PHE A C 1
ATOM 4341 O O . PHE A 1 541 ? 29.781 -8.356 17.492 1.00 91.81 541 PHE A O 1
ATOM 4348 N N . ALA A 1 542 ? 31.121 -7.146 16.166 1.00 90.50 542 ALA A N 1
ATOM 4349 C CA . ALA A 1 542 ? 32.353 -7.426 16.900 1.00 90.50 542 ALA A CA 1
ATOM 4350 C C . ALA A 1 542 ? 32.412 -6.739 18.276 1.00 90.50 542 ALA A C 1
ATOM 4352 O O . ALA A 1 542 ? 33.190 -7.158 19.129 1.00 90.50 542 ALA A O 1
ATOM 4353 N N . THR A 1 543 ? 31.618 -5.686 18.497 1.00 89.19 543 THR A N 1
ATOM 4354 C CA . THR A 1 543 ? 31.638 -4.897 19.738 1.00 89.19 543 THR A CA 1
ATOM 4355 C C . THR A 1 543 ? 30.351 -5.057 20.539 1.00 89.19 543 THR A C 1
ATOM 4357 O O . THR A 1 543 ? 30.374 -5.616 21.632 1.00 89.19 543 THR A O 1
ATOM 4360 N N . GLN A 1 544 ? 29.223 -4.588 20.002 1.00 89.25 544 GLN A N 1
ATOM 4361 C CA . GLN A 1 544 ? 27.964 -4.487 20.747 1.00 89.25 544 GLN A CA 1
ATOM 4362 C C . GLN A 1 544 ? 26.725 -5.017 20.012 1.00 89.25 544 GLN A C 1
ATOM 4364 O O . GLN A 1 544 ? 25.666 -5.146 20.620 1.00 89.25 544 GLN A O 1
ATOM 4369 N N . GLY A 1 545 ? 26.828 -5.366 18.727 1.00 89.75 545 GLY A N 1
ATOM 4370 C CA . GLY A 1 545 ? 25.674 -5.757 17.907 1.00 89.75 545 GLY A CA 1
ATOM 4371 C C . GLY A 1 545 ? 24.905 -6.968 18.446 1.00 89.75 545 GLY A C 1
ATOM 4372 O O . GLY A 1 545 ? 23.679 -6.985 18.386 1.00 89.75 545 GLY A O 1
ATOM 4373 N N . PHE A 1 546 ? 25.583 -7.943 19.065 1.00 95.19 546 PHE A N 1
ATOM 4374 C CA . PHE A 1 546 ? 24.905 -9.100 19.664 1.00 95.19 546 PHE A CA 1
ATOM 4375 C C . PHE A 1 546 ? 24.012 -8.737 20.858 1.00 95.19 546 PHE A C 1
ATOM 4377 O O . PHE A 1 546 ? 23.000 -9.409 21.063 1.00 95.19 546 PHE A O 1
ATOM 4384 N N . PHE A 1 547 ? 24.302 -7.656 21.593 1.00 94.31 547 PHE A N 1
ATOM 4385 C CA . PHE A 1 547 ? 23.414 -7.179 22.662 1.00 94.31 547 PHE A CA 1
ATOM 4386 C C . PHE A 1 547 ? 22.057 -6.707 22.125 1.00 94.31 547 PHE A C 1
ATOM 4388 O O . PHE A 1 547 ? 21.078 -6.721 22.865 1.00 94.31 547 PHE A O 1
ATOM 4395 N N . LEU A 1 548 ? 21.977 -6.343 20.840 1.00 93.12 548 LEU A N 1
ATOM 4396 C CA . LEU A 1 548 ? 20.744 -5.875 20.207 1.00 93.12 548 LEU A CA 1
ATOM 4397 C C . LEU A 1 548 ? 19.805 -7.017 19.791 1.00 93.12 548 LEU A C 1
ATOM 4399 O O . LEU A 1 548 ? 18.624 -6.760 19.578 1.00 93.12 548 LEU A O 1
ATOM 4403 N N . ILE A 1 549 ? 20.299 -8.257 19.662 1.00 96.44 549 ILE A N 1
ATOM 4404 C CA . ILE A 1 549 ? 19.513 -9.388 19.127 1.00 96.44 549 ILE A CA 1
ATOM 4405 C C . ILE A 1 549 ? 19.441 -10.599 20.068 1.00 96.44 549 ILE A C 1
ATOM 4407 O O . ILE A 1 549 ? 18.410 -11.269 20.124 1.00 96.44 549 ILE A O 1
ATOM 4411 N N . MET A 1 550 ? 20.495 -10.883 20.844 1.00 96.19 550 MET A N 1
ATOM 4412 C CA . MET A 1 550 ? 20.558 -12.085 21.686 1.00 96.19 550 MET A CA 1
ATOM 4413 C C . MET A 1 550 ? 19.489 -12.135 22.783 1.00 96.19 550 MET A C 1
ATOM 4415 O O . MET A 1 550 ? 18.915 -13.209 22.956 1.00 96.19 550 MET A O 1
ATOM 4419 N N . PRO A 1 551 ? 19.146 -11.034 23.488 1.00 96.69 551 PRO A N 1
ATOM 4420 C CA . PRO A 1 551 ? 18.073 -11.069 24.483 1.00 96.69 551 PRO A CA 1
ATOM 4421 C C . PRO A 1 551 ? 16.738 -11.541 23.900 1.00 96.69 551 PRO A C 1
ATOM 4423 O O . PRO A 1 551 ? 16.014 -12.301 24.538 1.00 96.69 551 PRO A O 1
ATOM 4426 N N . THR A 1 552 ? 16.431 -11.135 22.666 1.00 96.88 552 THR A N 1
ATOM 4427 C CA . THR A 1 552 ? 15.220 -11.562 21.963 1.00 96.88 552 THR A CA 1
ATOM 4428 C C . THR A 1 552 ? 15.261 -13.046 21.626 1.00 96.88 552 THR A C 1
ATOM 4430 O O . THR A 1 552 ? 14.298 -13.758 21.896 1.00 96.88 552 THR A O 1
ATOM 4433 N N . ILE A 1 553 ? 16.376 -13.522 21.060 1.00 95.75 553 ILE A N 1
ATOM 4434 C CA . ILE A 1 553 ? 16.547 -14.933 20.683 1.00 95.75 553 ILE A CA 1
ATOM 4435 C C . ILE A 1 553 ? 16.425 -15.830 21.920 1.00 95.75 553 ILE A C 1
ATOM 4437 O O . ILE A 1 553 ? 15.659 -16.786 21.896 1.00 95.75 553 ILE A O 1
ATOM 4441 N N . LEU A 1 554 ? 17.120 -15.484 23.007 1.00 95.69 554 LEU A N 1
ATOM 4442 C CA . LEU A 1 554 ? 17.111 -16.240 24.263 1.00 95.69 554 LEU A CA 1
ATOM 4443 C C . LEU A 1 554 ? 15.760 -16.226 24.980 1.00 95.69 554 LEU A C 1
ATOM 4445 O O . LEU A 1 554 ? 15.509 -17.103 25.788 1.00 95.69 554 LEU A O 1
ATOM 4449 N N . ARG A 1 555 ? 14.916 -15.220 24.734 1.00 94.19 555 ARG A N 1
ATOM 4450 C CA . ARG A 1 555 ? 13.553 -15.179 25.275 1.00 94.19 555 ARG A CA 1
ATOM 4451 C C . ARG A 1 555 ? 12.585 -16.056 24.480 1.00 94.19 555 ARG A C 1
ATOM 4453 O O . ARG A 1 555 ? 11.570 -16.469 25.028 1.00 94.19 555 ARG A O 1
ATOM 4460 N N . CYS A 1 556 ? 12.852 -16.253 23.190 1.00 92.00 556 CYS A N 1
ATOM 4461 C CA . CYS A 1 556 ? 12.016 -17.076 22.315 1.00 92.00 556 CYS A CA 1
ATOM 4462 C C . CYS A 1 556 ? 12.393 -18.560 22.359 1.00 92.00 556 CYS A C 1
ATOM 4464 O O . CYS A 1 556 ? 11.527 -19.394 22.110 1.00 92.00 556 CYS A O 1
ATOM 4466 N N . TYR A 1 557 ? 13.671 -18.861 22.607 1.00 87.81 557 TYR A N 1
ATOM 4467 C CA . TYR A 1 557 ? 14.172 -20.202 22.916 1.00 87.81 557 TYR A CA 1
ATOM 4468 C C . TYR A 1 557 ? 13.780 -20.596 24.339 1.00 87.81 557 TYR A C 1
ATOM 4470 O O . TYR A 1 557 ? 13.331 -21.749 24.520 1.00 87.81 557 TYR A O 1
#

pLDDT: mean 83.14, std 18.06, range [24.7, 98.38]

InterPro domains:
  IPR045852 Protein UNC80, central region [PF19424] (1-115)
  IPR046460 Protein UNC80, C-terminal [PF20262] (129-557)

Organism: NCBI:txid75299